Protein AF-A0A2S4PSV8-F1 (afdb_monomer)

Organism: NCBI:txid225359

Foldseek 3Di:
DDPQDFLDDDPCVVVPDDDDDDDDDDDDDDDDDDDDDDDDDDDQDDDPPDAPVLLLQQVLVLVVLVVQLVVQLVVLVVVLDDPDDPPDPDDDVPVSRQVSLVSNLVSVCCSQVPPDCSHPCVRQPCLNVVLVVLSVPCPGDGNVSVVVSVVSVVVSVLVVVLVVLVVVVLCVPPVLVCCNVVPVSPPDPPVVNVVVSVVSVLVPDPDPLVSVLVVLSSVDNDLQSNLVSCLVRPQDDDPPDDPVSNVLSVVLSVCSNVSHGPVVSVVVSVVVVVVVVVVVVVVVVVVVVVVVVVVVVVVVVVVVVVVVVVVVVVVVVVVQWDAAQQPPRRDIDGNVDDWDWDPVQVVCVVVVPPRHTHTHPDPVSVVVVVVD

Secondary structure (DSSP, 8-state):
------S---GGGS------------------------------S------HHHHHHHHHHHHHHHHHHHHHHHHHHHHTS-TT----S----HHHHHHHHHHHHHHHHHHHT---TT-GGGGSTTHHHHHHHHHHH-SS--HHHHHHHHHHHHHHHHHHHHHHHHHTTGGG-HHHHHHHHTS-TTTS-HHHHHHHHHHHHHHT---HHHHHHHHHHHT--SHHHHHHHHHHHH-PPPTT--HHHHHHHHHHHHHHHTT--HHHHHHHHHHHHHHHHHHHHHHHHHHHHHHHHHHHHHHHHHHHHHHHHHHHHHHHHTTSEEE-SSTTT--EEETTS--EE-HHHHHHHHTT-SS---EESSHHHHHHHHH-

Radius of gyration: 49.02 Å; Cα contacts (8 Å, |Δi|>4): 222; chains: 1; bounding box: 108×42×146 Å

Mean predicted aligned error: 16.59 Å

Sequence (372 aa):
MPMNECLMQDISHDGSSITETHNQPGNHEQKGSWTPERSAFNSFSPKKVQTLDLRLAQVDAFRNAKQKLQDTLHLIQEKFTPPNSECNSGHPDYRNCDAKNRKIIDAYKDYFLSSDPNSWYTNILGYETEMQARFRDIKTPTKQDLKDLYFIFHTKLREYIFTVINDLKLDGDIELSNIISNNIPKDIPLEILVQKAYDTLLSLLPNSNAKQLILSLQNTKTAGERAPLYIQYYCPIAEDDTPQQRNFKTKYARMFENRLNHDEVLTAMQKEAQDLYSQRVSALHTELGELQLAQSAHLKKKVRKAENFQQVRDRKSNQMSICCSLVHCRAEIDLTKENIECALCEWLERKGSGKGRFFYCSSEHAEEDFVR

Solvent-accessible surface area (backbone atoms only — not comparable to full-atom values): 22584 Å² total; per-residue (Å²): 130,85,78,87,68,75,74,81,70,76,76,71,79,62,78,83,69,94,72,91,77,85,88,84,88,81,89,76,90,79,90,78,93,77,88,77,82,90,74,90,78,79,89,71,74,86,78,73,81,74,49,67,60,56,56,51,45,18,52,35,46,50,53,49,35,52,49,52,35,53,54,49,51,49,54,51,47,60,75,72,52,73,99,81,67,88,80,72,92,80,78,89,60,60,70,60,53,54,55,51,37,48,54,52,50,51,42,50,45,50,45,80,60,49,88,53,85,45,39,81,58,75,83,44,86,61,52,64,62,53,54,54,51,57,58,70,70,57,82,72,78,46,61,63,56,53,52,52,53,50,49,54,50,52,54,54,52,48,56,51,50,53,51,52,47,61,73,66,61,53,65,83,38,67,68,60,33,49,56,67,68,63,79,52,76,82,77,56,58,67,66,58,55,51,51,51,54,50,52,55,55,58,68,71,51,91,44,69,68,60,51,52,49,54,61,53,54,70,76,47,77,47,64,76,65,42,20,61,56,51,29,59,70,77,32,62,82,56,92,87,51,48,75,67,53,46,51,53,29,52,55,54,33,52,42,30,72,72,57,52,56,60,62,61,52,51,52,50,52,53,51,52,54,48,54,53,48,53,51,51,52,52,50,51,54,50,52,52,52,52,50,51,50,51,51,50,52,52,52,52,51,51,51,54,52,52,53,52,52,48,54,53,50,54,55,54,62,71,65,38,60,46,56,24,58,45,93,85,66,67,47,77,36,58,68,87,52,96,71,52,61,46,68,66,36,46,52,41,34,77,70,67,43,93,57,71,69,44,39,29,88,45,71,68,52,47,52,58,64,72,73,110

Structure (mmCIF, N/CA/C/O backbone):
data_AF-A0A2S4PSV8-F1
#
_entry.id   AF-A0A2S4PSV8-F1
#
loop_
_atom_site.group_PDB
_atom_site.id
_atom_site.type_symbol
_atom_site.label_atom_id
_atom_site.label_alt_id
_atom_site.label_comp_id
_atom_site.label_asym_id
_atom_site.label_entity_id
_atom_site.label_seq_id
_atom_site.pdbx_PDB_ins_code
_atom_site.Cartn_x
_atom_site.Cartn_y
_atom_site.Cartn_z
_atom_site.occupancy
_atom_site.B_iso_or_equiv
_atom_site.auth_seq_id
_atom_site.auth_comp_id
_atom_site.auth_asym_id
_atom_site.auth_atom_id
_atom_site.pdbx_PDB_model_num
ATOM 1 N N . MET A 1 1 ? -21.137 -3.893 51.852 1.00 25.66 1 MET A N 1
ATOM 2 C CA . MET A 1 1 ? -21.764 -4.184 50.544 1.00 25.66 1 MET A CA 1
ATOM 3 C C . MET A 1 1 ? -21.164 -3.229 49.534 1.00 25.66 1 MET A C 1
ATOM 5 O O . MET A 1 1 ? -21.114 -2.047 49.859 1.00 25.66 1 MET A O 1
ATOM 9 N N . PRO A 1 2 ? -20.628 -3.698 48.398 1.00 30.39 2 PRO A N 1
ATOM 10 C CA . PRO A 1 2 ? -20.073 -2.787 47.413 1.00 30.39 2 PRO A CA 1
ATOM 11 C C . PRO A 1 2 ? -21.234 -2.011 46.780 1.00 30.39 2 PRO A C 1
ATOM 13 O O . PRO A 1 2 ? -22.234 -2.600 46.373 1.00 30.39 2 PRO A O 1
ATOM 16 N N . MET A 1 3 ? -21.131 -0.685 46.780 1.00 28.91 3 MET A N 1
ATOM 17 C CA . MET A 1 3 ? -22.060 0.200 46.082 1.00 28.91 3 MET A CA 1
ATOM 18 C C . MET A 1 3 ? -21.956 -0.099 44.580 1.00 28.91 3 MET A C 1
ATOM 20 O O . MET A 1 3 ? -20.883 0.049 43.995 1.00 28.91 3 MET A O 1
ATOM 24 N N . ASN A 1 4 ? -23.052 -0.550 43.965 1.00 38.69 4 ASN A N 1
ATOM 25 C CA . ASN A 1 4 ? -23.159 -0.724 42.516 1.00 38.69 4 ASN A CA 1
ATOM 26 C C . ASN A 1 4 ? -23.223 0.657 41.852 1.00 38.69 4 ASN A C 1
ATOM 28 O O . ASN A 1 4 ? -24.294 1.172 41.536 1.00 38.69 4 ASN A O 1
ATOM 32 N N . GLU A 1 5 ? -22.064 1.280 41.667 1.00 44.22 5 GLU A N 1
ATOM 33 C CA . GLU A 1 5 ? -21.944 2.481 40.854 1.00 44.22 5 GLU A CA 1
ATOM 34 C C . GLU A 1 5 ? -22.085 2.125 39.368 1.00 44.22 5 GLU A C 1
ATOM 36 O O . GLU A 1 5 ? -21.463 1.183 38.874 1.00 44.22 5 GLU A O 1
ATOM 41 N N . CYS A 1 6 ? -22.897 2.900 38.648 1.00 47.50 6 CYS A N 1
ATOM 42 C CA . CYS A 1 6 ? -23.109 2.758 37.209 1.00 47.50 6 CYS A CA 1
ATOM 43 C C . CYS A 1 6 ? -21.767 2.760 36.454 1.00 47.50 6 CYS A C 1
ATOM 45 O O . CYS A 1 6 ? -20.910 3.608 36.708 1.00 47.50 6 CYS A O 1
ATOM 47 N N . LEU A 1 7 ? -21.607 1.846 35.490 1.00 59.12 7 LEU A N 1
ATOM 48 C CA . LEU A 1 7 ? -20.399 1.684 34.662 1.00 59.12 7 LEU A CA 1
ATOM 49 C C . LEU A 1 7 ? -20.130 2.836 33.677 1.00 59.12 7 LEU A C 1
ATOM 51 O O . LEU A 1 7 ? -19.218 2.743 32.863 1.00 59.12 7 LEU A O 1
ATOM 55 N N . MET A 1 8 ? -20.917 3.910 33.729 1.00 50.03 8 MET A N 1
ATOM 56 C CA . MET A 1 8 ? -20.725 5.064 32.857 1.00 50.03 8 MET A CA 1
ATOM 57 C C . MET A 1 8 ? -19.474 5.807 33.324 1.00 50.03 8 MET A C 1
ATOM 59 O O . MET A 1 8 ? -19.486 6.444 34.377 1.00 50.03 8 MET A O 1
ATOM 63 N N . GLN A 1 9 ? -18.395 5.700 32.559 1.00 47.84 9 GLN A N 1
ATOM 64 C CA . GLN A 1 9 ? -17.309 6.666 32.597 1.00 47.84 9 GLN A CA 1
ATOM 65 C C . GLN A 1 9 ? -17.305 7.427 31.278 1.00 47.84 9 GLN A C 1
ATOM 67 O O . GLN A 1 9 ? -17.464 6.834 30.209 1.00 47.84 9 GLN A O 1
ATOM 72 N N . ASP A 1 10 ? -17.146 8.743 31.391 1.00 37.31 10 ASP A N 1
ATOM 73 C CA . ASP A 1 10 ? -16.887 9.619 30.266 1.00 37.31 10 ASP A CA 1
ATOM 74 C C . ASP A 1 10 ? -15.671 9.120 29.487 1.00 37.31 10 ASP A C 1
ATOM 76 O O . ASP A 1 10 ? -14.629 8.772 30.041 1.00 37.31 10 ASP A O 1
ATOM 80 N N . ILE A 1 11 ? -15.798 9.174 28.167 1.00 42.31 11 ILE A N 1
ATOM 81 C CA . ILE A 1 11 ? -14.742 8.926 27.179 1.00 42.31 11 ILE A CA 1
ATOM 82 C C . ILE A 1 11 ? -13.572 9.939 27.327 1.00 42.31 11 ILE A C 1
ATOM 84 O O . ILE A 1 11 ? -12.567 9.849 26.630 1.00 42.31 11 ILE A O 1
ATOM 88 N N . SER A 1 12 ? -13.656 10.887 28.269 1.00 33.34 12 SER A N 1
ATOM 89 C CA . SER A 1 12 ? -12.720 11.998 28.482 1.00 33.34 12 SER A CA 1
ATOM 90 C C . SER A 1 12 ? -11.374 11.629 29.123 1.00 33.34 12 SER A C 1
ATOM 92 O O . SER A 1 12 ? -10.544 12.515 29.318 1.00 33.34 12 SER A O 1
ATOM 94 N N . HIS A 1 13 ? -11.107 10.351 29.415 1.00 35.47 13 HIS A N 1
ATOM 95 C CA . HIS A 1 13 ? -9.750 9.903 29.763 1.00 35.47 13 HIS A CA 1
ATOM 96 C C . HIS A 1 13 ? -8.878 9.499 28.566 1.00 35.47 13 HIS A C 1
ATOM 98 O O . HIS A 1 13 ? -7.689 9.265 28.759 1.00 35.47 13 HIS A O 1
ATOM 104 N N . ASP A 1 14 ? -9.398 9.572 27.337 1.00 37.34 14 ASP A N 1
ATOM 105 C CA . ASP A 1 14 ? -8.552 9.848 26.174 1.00 37.34 14 ASP A CA 1
ATOM 106 C C . ASP A 1 14 ? -8.338 11.367 26.115 1.00 37.34 14 ASP A C 1
ATOM 108 O O . ASP A 1 14 ? -9.142 12.100 25.536 1.00 37.34 14 ASP A O 1
ATOM 112 N N . GLY A 1 15 ? -7.273 11.850 26.761 1.00 33.03 15 GLY A N 1
ATOM 113 C CA . GLY A 1 15 ? -6.827 13.246 26.729 1.00 33.03 15 GLY A CA 1
ATOM 114 C C . GLY A 1 15 ? -6.384 13.678 25.329 1.00 33.03 15 GLY A C 1
ATOM 115 O O . GLY A 1 15 ? -5.209 13.919 25.082 1.00 33.03 15 GLY A O 1
ATOM 116 N N . SER A 1 16 ? -7.330 13.769 24.398 1.00 34.59 16 SER A N 1
ATOM 117 C CA . SER A 1 16 ? -7.159 14.341 23.070 1.00 34.59 16 SER A CA 1
ATOM 118 C C . SER A 1 16 ? -7.432 15.841 23.138 1.00 34.59 16 SER A C 1
ATOM 120 O O . SER A 1 16 ? -8.473 16.327 22.700 1.00 34.59 16 SER A O 1
ATOM 122 N N . SER A 1 17 ? -6.475 16.589 23.674 1.00 26.30 17 SER A N 1
ATOM 123 C CA . SER A 1 17 ? -6.352 18.022 23.417 1.00 26.30 17 SER A CA 1
ATOM 124 C C . SER A 1 17 ? -4.896 18.309 23.084 1.00 26.30 17 SER A C 1
ATOM 126 O O . SER A 1 17 ? -4.041 18.379 23.964 1.00 26.30 17 SER A O 1
ATOM 128 N N . ILE A 1 18 ? -4.620 18.422 21.786 1.00 29.95 18 ILE A N 1
ATOM 129 C CA . ILE A 1 18 ? -3.347 18.902 21.259 1.00 29.95 18 ILE A CA 1
ATOM 130 C C . ILE A 1 18 ? -3.254 20.379 21.640 1.00 29.95 18 ILE A C 1
ATOM 132 O O . ILE A 1 18 ? -3.955 21.214 21.074 1.00 29.95 18 ILE A O 1
ATOM 136 N N . THR A 1 19 ? -2.405 20.698 22.610 1.00 27.16 19 THR A N 1
ATOM 137 C CA . THR A 1 19 ? -1.920 22.062 22.823 1.00 27.16 19 THR A CA 1
ATOM 138 C C . THR A 1 19 ? -0.419 22.083 22.609 1.00 27.16 19 THR A C 1
ATOM 140 O O . THR A 1 19 ? 0.338 21.404 23.300 1.00 27.16 19 THR A O 1
ATOM 143 N N . GLU A 1 20 ? -0.023 22.862 21.608 1.00 31.14 20 GLU A N 1
ATOM 144 C CA . GLU A 1 20 ? 1.344 23.253 21.303 1.00 31.14 20 GLU A CA 1
ATOM 145 C C . GLU A 1 20 ? 1.978 23.956 22.506 1.00 31.14 20 GLU A C 1
ATOM 147 O O . GLU A 1 20 ? 1.445 24.957 22.974 1.00 31.14 20 GLU A O 1
ATOM 152 N N . THR A 1 21 ? 3.157 23.508 22.942 1.00 27.45 21 THR A N 1
ATOM 153 C CA . THR A 1 21 ? 4.130 24.409 23.579 1.00 27.45 21 THR A CA 1
ATOM 154 C C . THR A 1 21 ? 5.562 23.903 23.413 1.00 27.45 21 THR A C 1
ATOM 156 O O . THR A 1 21 ? 5.937 22.841 23.895 1.00 27.45 21 THR A O 1
ATOM 159 N N . HIS A 1 22 ? 6.320 24.723 22.690 1.00 27.34 22 HIS A N 1
ATOM 160 C CA . HIS A 1 22 ? 7.753 25.018 22.726 1.00 27.34 22 HIS A CA 1
ATOM 161 C C . HIS A 1 22 ? 8.704 24.224 23.650 1.00 27.34 22 HIS A C 1
ATOM 163 O O . HIS A 1 22 ? 8.610 24.263 24.873 1.00 27.34 22 HIS A O 1
ATOM 169 N N . ASN A 1 23 ? 9.750 23.678 23.018 1.00 28.20 23 ASN A N 1
ATOM 170 C CA . ASN A 1 23 ? 11.006 23.225 23.623 1.00 28.20 23 ASN A CA 1
ATOM 171 C C . ASN A 1 23 ? 11.949 24.389 23.993 1.00 28.20 23 ASN A C 1
ATOM 173 O O . ASN A 1 23 ? 12.057 25.360 23.237 1.00 28.20 23 ASN A O 1
ATOM 177 N N . GLN A 1 24 ? 12.753 24.181 25.045 1.00 28.39 24 GLN A N 1
ATOM 178 C CA . GLN A 1 24 ? 14.177 24.556 25.104 1.00 28.39 24 GLN A CA 1
ATOM 179 C C . GLN A 1 24 ? 14.996 23.476 25.855 1.00 28.39 24 GLN A C 1
ATOM 181 O O . GLN A 1 24 ? 14.443 22.823 26.740 1.00 28.39 24 GLN A O 1
ATOM 186 N N . PRO A 1 25 ? 16.286 23.256 25.509 1.00 30.12 25 PRO A N 1
ATOM 187 C CA . PRO A 1 25 ? 17.039 22.066 25.908 1.00 30.12 25 PRO A CA 1
ATOM 188 C C . PRO A 1 25 ? 17.947 22.296 27.127 1.00 30.12 25 PRO A C 1
ATOM 190 O O . PRO A 1 25 ? 18.582 23.342 27.263 1.00 30.12 25 PRO A O 1
ATOM 193 N N . GLY A 1 26 ? 18.071 21.272 27.972 1.00 24.58 26 GLY A N 1
ATOM 194 C CA . GLY A 1 26 ? 19.093 21.174 29.014 1.00 24.58 26 GLY A CA 1
ATOM 195 C C . GLY A 1 26 ? 20.104 20.083 28.668 1.00 24.58 26 GLY A C 1
ATOM 196 O O . GLY A 1 26 ? 19.761 18.906 28.649 1.00 24.58 26 GLY A O 1
ATOM 197 N N . ASN A 1 27 ? 21.341 20.492 28.386 1.00 25.47 27 ASN A N 1
ATOM 198 C CA . ASN A 1 27 ? 22.503 19.623 28.218 1.00 25.47 27 ASN A CA 1
ATOM 199 C C . ASN A 1 27 ? 22.754 18.784 29.476 1.00 25.47 27 ASN A C 1
ATOM 201 O O . ASN A 1 27 ? 22.837 19.346 30.565 1.00 25.47 27 ASN A O 1
ATOM 205 N N . HIS A 1 28 ? 23.025 17.489 29.311 1.00 29.56 28 HIS A N 1
ATOM 206 C CA . HIS A 1 28 ? 24.020 16.816 30.141 1.00 29.56 28 HIS A CA 1
ATOM 207 C C . HIS A 1 28 ? 24.585 15.578 29.439 1.00 29.56 28 HIS A C 1
ATOM 209 O O . HIS A 1 28 ? 23.894 14.595 29.188 1.00 29.56 28 HIS A O 1
ATOM 215 N N . GLU A 1 29 ? 25.877 15.656 29.124 1.00 26.00 29 GLU A N 1
ATOM 216 C CA . GLU A 1 29 ? 26.723 14.521 28.781 1.00 26.00 29 GLU A CA 1
ATOM 217 C C . GLU A 1 29 ? 26.815 13.566 29.976 1.00 26.00 29 GLU A C 1
ATOM 219 O O . GLU A 1 29 ? 27.094 14.018 31.088 1.00 26.00 29 GLU A O 1
ATOM 224 N N . GLN A 1 30 ? 26.707 12.255 29.742 1.00 30.70 30 GLN A N 1
ATOM 225 C CA . GLN A 1 30 ? 27.556 11.289 30.441 1.00 30.70 30 GLN A CA 1
ATOM 226 C C . GLN A 1 30 ? 27.636 9.939 29.717 1.00 30.70 30 GLN A C 1
ATOM 228 O O . GLN A 1 30 ? 26.646 9.295 29.386 1.00 30.70 30 GLN A O 1
ATOM 233 N N . LYS A 1 31 ? 28.890 9.547 29.477 1.00 27.00 31 LYS A N 1
ATOM 234 C CA . LYS A 1 31 ? 29.362 8.266 28.951 1.00 27.00 31 LYS A CA 1
ATOM 235 C C . LYS A 1 31 ? 29.058 7.131 29.931 1.00 27.00 31 LYS A C 1
ATOM 237 O O . LYS A 1 31 ? 29.349 7.257 31.115 1.00 27.00 31 LYS A O 1
ATOM 242 N N . GLY A 1 32 ? 28.632 5.984 29.409 1.00 25.95 32 GLY A N 1
ATOM 243 C CA . GLY A 1 32 ? 28.531 4.743 30.176 1.00 25.95 32 GLY A CA 1
ATOM 244 C C . GLY A 1 32 ? 28.319 3.534 29.273 1.00 25.95 32 GLY A C 1
ATOM 245 O O . GLY A 1 32 ? 27.195 3.180 28.955 1.00 25.95 32 GLY A O 1
ATOM 246 N N . SER A 1 33 ? 29.420 2.917 28.848 1.00 29.42 33 SER A N 1
ATOM 247 C CA . SER A 1 33 ? 29.462 1.653 28.107 1.00 29.42 33 SER A CA 1
ATOM 248 C C . SER A 1 33 ? 29.075 0.488 29.014 1.00 29.42 33 SER A C 1
ATOM 250 O O . SER A 1 33 ? 29.898 0.116 29.845 1.00 29.42 33 SER A O 1
ATOM 252 N N . TRP A 1 34 ? 27.910 -0.131 28.810 1.00 25.83 34 TRP A N 1
ATOM 253 C CA . TRP A 1 34 ? 27.598 -1.462 29.344 1.00 25.83 34 TRP A CA 1
ATOM 254 C C . TRP A 1 34 ? 26.705 -2.232 28.365 1.00 25.83 34 TRP A C 1
ATOM 256 O O . TRP A 1 34 ? 25.549 -1.887 28.144 1.00 25.83 34 TRP A O 1
ATOM 266 N N . THR A 1 35 ? 27.254 -3.289 27.771 1.00 36.03 35 THR A N 1
ATOM 267 C CA . THR A 1 35 ? 26.494 -4.372 27.132 1.00 36.03 35 THR A CA 1
ATOM 268 C C . THR A 1 35 ? 25.849 -5.258 28.195 1.00 36.03 35 THR A C 1
ATOM 270 O O . THR A 1 35 ? 26.548 -5.652 29.132 1.00 36.03 35 THR A O 1
ATOM 273 N N . PRO A 1 36 ? 24.589 -5.680 27.996 1.00 32.62 36 PRO A N 1
ATOM 274 C CA . PRO A 1 36 ? 24.242 -7.052 28.348 1.00 32.62 36 PRO A CA 1
ATOM 275 C C . PRO A 1 36 ? 23.395 -7.764 27.279 1.00 32.62 36 PRO A C 1
ATOM 277 O O . PRO A 1 36 ? 22.393 -7.263 26.778 1.00 32.62 36 PRO A O 1
ATOM 280 N N . GLU A 1 37 ? 23.879 -8.957 26.937 1.00 25.50 37 GLU A N 1
ATOM 281 C CA . GLU A 1 37 ? 23.146 -10.200 26.675 1.00 25.50 37 GLU A CA 1
ATOM 282 C C . GLU A 1 37 ? 21.705 -10.103 26.142 1.00 25.50 37 GLU A C 1
ATOM 284 O O . GLU A 1 37 ? 20.732 -9.913 26.869 1.00 25.50 37 GLU A O 1
ATOM 289 N N . ARG A 1 38 ? 21.585 -10.389 24.838 1.00 27.09 38 ARG A N 1
ATOM 290 C CA . ARG A 1 38 ? 20.350 -10.797 24.157 1.00 27.09 38 ARG A CA 1
ATOM 291 C C . ARG A 1 38 ? 19.696 -11.972 24.892 1.00 27.09 38 ARG A C 1
ATOM 293 O O . ARG A 1 38 ? 20.095 -13.120 24.703 1.00 27.09 38 ARG A O 1
ATOM 300 N N . SER A 1 39 ? 18.650 -11.692 25.662 1.00 29.39 39 SER A N 1
ATOM 301 C CA . SER A 1 39 ? 17.672 -12.692 26.074 1.00 29.39 39 SER A CA 1
ATOM 302 C C . SER A 1 39 ? 16.676 -12.938 24.936 1.00 29.39 39 SER A C 1
ATOM 304 O O . SER A 1 39 ? 16.248 -12.033 24.219 1.00 29.39 39 SER A O 1
ATOM 306 N N . ALA A 1 40 ? 16.384 -14.216 24.721 1.00 35.56 40 ALA A N 1
ATOM 307 C CA . ALA A 1 40 ? 15.535 -14.725 23.662 1.00 35.56 40 ALA A CA 1
ATOM 308 C C . ALA A 1 40 ? 14.103 -14.173 23.763 1.00 35.56 40 ALA A C 1
ATOM 310 O O . ALA A 1 40 ? 13.403 -14.454 24.732 1.00 35.56 40 ALA A O 1
ATOM 311 N N . PHE A 1 41 ? 13.643 -13.461 22.732 1.00 30.73 41 PHE A N 1
ATOM 312 C CA . PHE A 1 41 ? 12.226 -13.151 22.555 1.00 30.73 41 PHE A CA 1
ATOM 313 C C . PHE A 1 41 ? 11.669 -13.847 21.313 1.00 30.73 41 PHE A C 1
ATOM 315 O O . PHE A 1 41 ? 11.985 -13.505 20.177 1.00 30.73 41 PHE A O 1
ATOM 322 N N . ASN A 1 42 ? 10.856 -14.861 21.610 1.00 33.41 42 ASN A N 1
ATOM 323 C CA . ASN A 1 42 ? 9.649 -15.316 20.925 1.00 33.41 42 ASN A CA 1
ATOM 324 C C . ASN A 1 42 ? 9.606 -15.217 19.395 1.00 33.41 42 ASN A C 1
ATOM 326 O O . ASN A 1 42 ? 9.324 -14.186 18.788 1.00 33.41 42 ASN A O 1
ATOM 330 N N . SER A 1 43 ? 9.750 -16.393 18.791 1.00 31.08 43 SER A N 1
ATOM 331 C CA . SER A 1 43 ? 9.355 -16.720 17.430 1.00 31.08 43 SER A CA 1
ATOM 332 C C . SER A 1 43 ? 7.850 -16.509 17.220 1.00 31.08 43 SER A C 1
ATOM 334 O O . SER A 1 43 ? 7.039 -17.364 17.578 1.00 31.08 43 SER A O 1
ATOM 336 N N . PHE A 1 44 ? 7.474 -15.392 16.603 1.00 46.56 44 PHE A N 1
ATOM 337 C CA . PHE A 1 44 ? 6.196 -15.286 15.903 1.00 46.56 44 PHE A CA 1
ATOM 338 C C . PHE A 1 44 ? 6.272 -16.086 14.592 1.00 46.56 44 PHE A C 1
ATOM 340 O O . PHE A 1 44 ? 7.299 -16.079 13.911 1.00 46.56 44 PHE A O 1
ATOM 347 N N . SER A 1 45 ? 5.185 -16.784 14.252 1.00 38.47 45 SER A N 1
ATOM 348 C CA . SER A 1 45 ? 4.962 -17.486 12.978 1.00 38.47 45 SER A CA 1
ATOM 349 C C . SER A 1 45 ? 5.386 -16.637 11.766 1.00 38.47 45 SER A C 1
ATOM 351 O O . SER A 1 45 ? 5.344 -15.407 11.856 1.00 38.47 45 SER A O 1
ATOM 353 N N . PRO A 1 46 ? 5.785 -17.246 10.627 1.00 37.62 46 PRO A N 1
ATOM 354 C CA . PRO A 1 46 ? 6.377 -16.520 9.504 1.00 37.62 46 PRO A CA 1
ATOM 355 C C . PRO A 1 46 ? 5.470 -15.361 9.087 1.00 37.62 46 PRO A C 1
ATOM 357 O O . PRO A 1 46 ? 4.340 -15.574 8.648 1.00 37.62 46 PRO A O 1
ATOM 360 N N . LYS A 1 47 ? 5.965 -14.131 9.284 1.00 48.12 47 LYS A N 1
ATOM 361 C CA . LYS A 1 47 ? 5.257 -12.883 8.993 1.00 48.12 47 LYS A CA 1
ATOM 362 C C . LYS A 1 47 ? 4.821 -12.894 7.536 1.00 48.12 47 LYS A C 1
ATOM 364 O O . LYS A 1 47 ? 5.616 -12.622 6.639 1.00 48.12 47 LYS A O 1
ATOM 369 N N . LYS A 1 48 ? 3.547 -13.192 7.290 1.00 51.41 48 LYS A N 1
ATOM 370 C CA . LYS A 1 48 ? 2.912 -12.881 6.014 1.00 51.41 48 LYS A CA 1
ATOM 371 C C . LYS A 1 48 ? 3.018 -11.363 5.878 1.00 51.41 48 LYS A C 1
ATOM 373 O O . LYS A 1 48 ? 2.463 -10.645 6.709 1.00 51.41 48 LYS A O 1
ATOM 378 N N . VAL A 1 49 ? 3.816 -10.883 4.923 1.00 59.91 49 VAL A N 1
ATOM 379 C CA . VAL A 1 49 ? 4.016 -9.445 4.699 1.00 59.91 49 VAL A CA 1
ATOM 380 C C . VAL A 1 49 ? 2.638 -8.826 4.481 1.00 59.91 49 VAL A C 1
ATOM 382 O O . VAL A 1 49 ? 1.972 -9.123 3.493 1.00 59.91 49 VAL A O 1
ATOM 385 N N . GLN A 1 50 ? 2.167 -8.041 5.449 1.00 71.44 50 GLN A N 1
ATOM 386 C CA . GLN A 1 50 ? 0.867 -7.389 5.348 1.00 71.44 50 GLN A CA 1
ATOM 387 C C . GLN A 1 50 ? 0.975 -6.233 4.358 1.00 71.44 50 GLN A C 1
ATOM 389 O O . GLN A 1 50 ? 1.815 -5.343 4.553 1.00 71.44 50 GLN A O 1
ATOM 394 N N . THR A 1 51 ? 0.109 -6.256 3.344 1.00 85.19 51 THR A N 1
ATOM 395 C CA . THR A 1 51 ? -0.051 -5.186 2.352 1.00 85.19 51 THR A CA 1
ATOM 396 C C . THR A 1 51 ? -0.449 -3.869 3.016 1.00 85.19 51 THR A C 1
ATOM 398 O O . THR A 1 51 ? -1.104 -3.897 4.064 1.00 85.19 51 THR A O 1
ATOM 401 N N . LEU A 1 52 ? -0.123 -2.727 2.408 1.00 87.56 52 LEU A N 1
ATOM 402 C CA . LEU A 1 52 ? -0.477 -1.402 2.940 1.00 87.56 52 LEU A CA 1
ATOM 403 C C . LEU A 1 52 ? -1.985 -1.282 3.203 1.00 87.56 52 LEU A C 1
ATOM 405 O O . LEU A 1 52 ? -2.390 -0.925 4.309 1.00 87.56 52 LEU A O 1
ATOM 409 N N . ASP A 1 53 ? -2.809 -1.657 2.226 1.00 86.50 53 ASP A N 1
ATOM 410 C CA . ASP A 1 53 ? -4.270 -1.555 2.329 1.00 86.50 53 ASP A CA 1
ATOM 411 C C . ASP A 1 53 ? -4.857 -2.439 3.425 1.00 86.50 53 ASP A C 1
ATOM 413 O O . ASP A 1 53 ? -5.840 -2.060 4.053 1.00 86.50 53 ASP A O 1
ATOM 417 N N . LEU A 1 54 ? -4.235 -3.588 3.704 1.00 86.50 54 LEU A N 1
ATOM 418 C CA . LEU A 1 54 ? -4.652 -4.452 4.809 1.00 86.50 54 LEU A CA 1
ATOM 419 C C . LEU A 1 54 ? -4.392 -3.771 6.156 1.00 86.50 54 LEU A C 1
ATOM 421 O O . LEU A 1 54 ? -5.249 -3.808 7.033 1.00 86.50 54 LEU A O 1
ATOM 425 N N . ARG A 1 55 ? -3.241 -3.107 6.319 1.00 86.62 55 ARG A N 1
ATOM 426 C CA . ARG A 1 55 ? -2.942 -2.347 7.545 1.00 86.62 55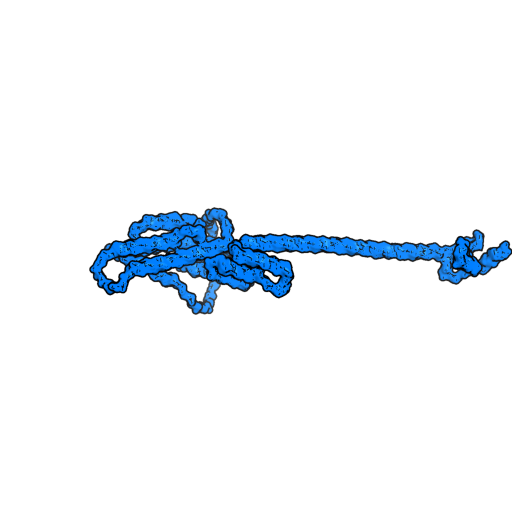 ARG A CA 1
ATOM 427 C C . ARG A 1 55 ? -3.893 -1.168 7.706 1.00 86.62 55 ARG A C 1
ATOM 429 O O . ARG A 1 55 ? -4.380 -0.916 8.802 1.00 86.62 55 ARG A O 1
ATOM 436 N N . LEU A 1 56 ? -4.190 -0.465 6.614 1.00 90.25 56 LEU A N 1
ATOM 437 C CA . LEU A 1 56 ? -5.158 0.630 6.630 1.00 90.25 56 LEU A CA 1
ATOM 438 C C . LEU A 1 56 ? -6.575 0.126 6.947 1.00 90.25 56 LEU A C 1
ATOM 440 O O . LEU A 1 56 ? -7.262 0.741 7.756 1.00 90.25 56 LEU A O 1
ATOM 444 N N . ALA A 1 57 ? -6.980 -1.031 6.414 1.00 88.75 57 ALA A N 1
ATOM 445 C CA . ALA A 1 57 ? -8.250 -1.670 6.754 1.00 88.75 57 ALA A CA 1
ATOM 446 C C . ALA A 1 57 ? -8.331 -2.069 8.237 1.00 88.75 57 ALA A C 1
ATOM 448 O O . ALA A 1 57 ? -9.393 -1.939 8.840 1.00 88.75 57 ALA A O 1
ATOM 449 N N . GLN A 1 58 ? -7.223 -2.497 8.854 1.00 88.31 58 GLN A N 1
ATOM 450 C CA . GLN A 1 58 ? -7.184 -2.759 10.299 1.00 88.31 58 GLN A CA 1
ATOM 451 C C . GLN A 1 58 ? -7.401 -1.488 11.125 1.00 88.31 58 GLN A C 1
ATOM 453 O O . GLN A 1 58 ? -8.120 -1.502 12.126 1.00 88.31 58 GLN A O 1
ATOM 458 N N . VAL A 1 59 ? -6.806 -0.374 10.695 1.00 89.00 59 VAL A N 1
ATOM 459 C CA . VAL A 1 59 ? -7.014 0.935 11.324 1.00 89.00 59 VAL A CA 1
ATOM 460 C C . VAL A 1 59 ? -8.473 1.381 11.176 1.00 89.00 59 VAL A C 1
ATOM 462 O O . VAL A 1 59 ? -9.067 1.853 12.146 1.00 89.00 59 VAL A O 1
ATOM 465 N N . ASP A 1 60 ? -9.075 1.191 10.000 1.00 91.50 60 ASP A N 1
ATOM 466 C CA . ASP A 1 60 ? -10.492 1.493 9.768 1.00 91.50 60 ASP A CA 1
ATOM 467 C C . ASP A 1 60 ? -11.399 0.644 10.658 1.00 91.50 60 ASP A C 1
ATOM 469 O O . ASP A 1 60 ? -12.293 1.179 11.312 1.00 91.50 60 ASP A O 1
ATOM 473 N N . ALA A 1 61 ? -11.144 -0.665 10.731 1.00 90.69 61 ALA A N 1
ATOM 474 C CA . ALA A 1 61 ? -11.888 -1.587 11.581 1.00 90.69 61 ALA A CA 1
ATOM 475 C C . ALA A 1 61 ? -11.811 -1.168 13.056 1.00 90.69 61 ALA A C 1
ATOM 477 O O . ALA A 1 61 ? -12.831 -1.136 13.745 1.00 90.69 61 ALA A O 1
ATOM 478 N N . PHE A 1 62 ? -10.629 -0.761 13.529 1.00 89.94 62 PHE A N 1
ATOM 479 C CA . PHE A 1 62 ? -10.447 -0.257 14.889 1.00 89.94 62 PHE A CA 1
ATOM 480 C C . PHE A 1 62 ? -11.244 1.033 15.149 1.00 89.94 62 PHE A C 1
ATOM 482 O O . PHE A 1 62 ? -11.951 1.137 16.154 1.00 89.94 62 PHE A O 1
ATOM 489 N N . ARG A 1 63 ? -11.191 2.006 14.228 1.00 90.38 63 ARG A N 1
ATOM 490 C CA . ARG A 1 63 ? -11.966 3.259 14.323 1.00 90.38 63 ARG A CA 1
ATOM 491 C C . ARG A 1 63 ? -13.470 2.995 14.316 1.00 90.38 63 ARG A C 1
ATOM 493 O O . ARG A 1 63 ? -14.189 3.560 15.135 1.00 90.38 63 ARG A O 1
ATOM 500 N N . ASN A 1 64 ? -13.931 2.114 13.431 1.00 91.75 64 ASN A N 1
ATOM 501 C CA . ASN A 1 64 ? -15.335 1.731 13.323 1.00 91.75 64 ASN A CA 1
ATOM 502 C C . ASN A 1 64 ? -15.817 1.009 14.586 1.00 91.75 64 ASN A C 1
ATOM 504 O O . ASN A 1 64 ? -16.907 1.301 15.070 1.00 91.75 64 ASN A O 1
ATOM 508 N N . ALA A 1 65 ? -15.002 0.121 15.163 1.00 92.25 65 ALA A N 1
ATOM 509 C CA . ALA A 1 65 ? -15.313 -0.534 16.430 1.00 92.25 65 ALA A CA 1
ATOM 510 C C . ALA A 1 65 ? -15.427 0.481 17.578 1.00 92.25 65 ALA A C 1
ATOM 512 O O . ALA A 1 65 ? -16.377 0.412 18.359 1.00 92.25 65 ALA A O 1
ATOM 513 N N . LYS A 1 66 ? -14.508 1.457 17.655 1.00 92.75 66 LYS A N 1
ATOM 514 C CA . LYS A 1 66 ? -14.563 2.538 18.654 1.00 92.75 66 LYS A CA 1
ATOM 515 C C . LYS A 1 66 ? -15.825 3.387 18.494 1.00 92.75 66 LYS A C 1
ATOM 517 O O . LYS A 1 66 ? -16.522 3.609 19.479 1.00 92.75 66 LYS A O 1
ATOM 522 N N . GLN A 1 67 ? -16.154 3.806 17.271 1.00 94.25 67 GLN A N 1
ATOM 523 C CA . GLN A 1 67 ? -17.374 4.574 17.002 1.00 94.25 67 GLN A CA 1
ATOM 524 C C . GLN A 1 67 ? -18.631 3.769 17.359 1.00 94.25 67 GLN A C 1
ATOM 526 O O . GLN A 1 67 ? -19.486 4.259 18.088 1.00 94.25 67 GLN A O 1
ATOM 531 N N . LYS A 1 68 ? -18.706 2.497 16.940 1.00 94.75 68 LYS A N 1
ATOM 532 C CA . LYS A 1 68 ? -19.823 1.599 17.272 1.00 94.75 68 LYS A CA 1
ATOM 533 C C . LYS A 1 68 ? -20.004 1.466 18.784 1.00 94.75 68 LYS A C 1
ATOM 535 O O . LYS A 1 68 ? -21.139 1.480 19.258 1.00 94.75 68 LYS A O 1
ATOM 540 N N . LEU A 1 69 ? -18.913 1.341 19.544 1.00 95.38 69 LEU A N 1
ATOM 541 C CA . LEU A 1 69 ? -18.965 1.316 21.005 1.00 95.38 69 LEU A CA 1
ATOM 542 C C . LEU A 1 69 ? -19.574 2.613 21.550 1.00 95.38 69 LEU A C 1
ATOM 544 O O . LEU A 1 69 ? -20.508 2.545 22.342 1.00 95.38 69 LEU A O 1
ATOM 548 N N . GLN A 1 70 ? -19.086 3.774 21.108 1.00 95.75 70 GLN A N 1
ATOM 549 C CA . GLN A 1 70 ? -19.586 5.081 21.551 1.00 95.75 70 GLN A CA 1
ATOM 550 C C . GLN A 1 70 ? -21.081 5.250 21.257 1.00 95.75 70 GLN A C 1
ATOM 552 O O . GLN A 1 70 ? -21.847 5.580 22.164 1.00 95.75 70 GLN A O 1
ATOM 557 N N . ASP A 1 71 ? -21.509 4.937 20.034 1.00 95.75 71 ASP A N 1
ATOM 558 C CA . ASP A 1 71 ? -22.912 5.019 19.618 1.00 95.75 71 ASP A CA 1
ATOM 559 C C . ASP A 1 71 ? -23.793 4.065 20.441 1.00 95.75 71 ASP A C 1
ATOM 561 O O . ASP A 1 71 ? -24.885 4.423 20.890 1.00 95.75 71 ASP A O 1
ATOM 565 N N . THR A 1 72 ? -23.302 2.849 20.702 1.00 95.25 72 THR A N 1
ATOM 566 C CA . THR A 1 72 ? -24.020 1.846 21.501 1.00 95.25 72 THR A CA 1
ATOM 567 C C . THR A 1 72 ? -24.141 2.279 22.961 1.00 95.25 72 THR A C 1
ATOM 569 O O . THR A 1 72 ? -25.211 2.139 23.555 1.00 95.25 72 THR A O 1
ATOM 572 N N . LEU A 1 73 ? -23.077 2.831 23.550 1.00 93.75 73 LEU A N 1
ATOM 573 C CA . LEU A 1 73 ? -23.100 3.358 24.915 1.00 93.75 73 LEU A CA 1
ATOM 574 C C . LEU A 1 73 ? -24.052 4.553 25.035 1.00 93.75 73 LEU A C 1
ATOM 576 O O . LEU A 1 73 ? -24.813 4.613 26.002 1.00 93.75 73 LEU A O 1
ATOM 580 N N . HIS A 1 74 ? -24.076 5.447 24.043 1.00 92.81 74 HIS A N 1
ATOM 581 C CA . HIS A 1 74 ? -25.027 6.557 23.985 1.00 92.81 74 HIS A CA 1
ATOM 582 C C . HIS A 1 74 ? -26.477 6.054 23.948 1.00 92.81 74 HIS A C 1
ATOM 584 O O . HIS A 1 74 ? -27.291 6.451 24.779 1.00 92.81 74 HIS A O 1
ATOM 590 N N . LEU A 1 75 ? -26.782 5.095 23.069 1.00 91.94 75 LEU A N 1
ATOM 591 C CA . LEU A 1 75 ? -28.110 4.482 22.968 1.00 91.94 75 LEU A CA 1
ATOM 592 C C . LEU A 1 75 ? -28.533 3.784 24.275 1.00 91.94 75 LEU A C 1
ATOM 594 O O . LEU A 1 75 ? -29.695 3.846 24.687 1.00 91.94 75 LEU A O 1
ATOM 598 N N . ILE A 1 76 ? -27.599 3.102 24.949 1.00 89.81 76 ILE A N 1
ATOM 599 C CA . ILE A 1 76 ? -27.848 2.520 26.274 1.00 89.81 76 ILE A CA 1
ATOM 600 C C . ILE A 1 76 ? -28.134 3.636 27.281 1.00 89.81 76 ILE A C 1
ATOM 602 O O . ILE A 1 76 ? -29.057 3.510 28.080 1.00 89.81 76 ILE A O 1
ATOM 606 N N . GLN A 1 77 ? -27.387 4.733 27.261 1.00 87.19 77 GLN A N 1
ATOM 607 C CA . GLN A 1 77 ? -27.618 5.829 28.191 1.00 87.19 77 GLN A CA 1
ATOM 608 C C . GLN A 1 77 ? -29.004 6.454 27.993 1.00 87.19 77 GLN A C 1
ATOM 610 O O . GLN A 1 77 ? -29.750 6.561 28.965 1.00 87.19 77 GLN A O 1
ATOM 615 N N . GLU A 1 78 ? -29.394 6.779 26.760 1.00 86.38 78 GLU A N 1
ATOM 616 C CA . GLU A 1 78 ? -30.718 7.335 26.446 1.00 86.38 78 GLU A CA 1
ATOM 617 C C . GLU A 1 78 ? -31.850 6.409 26.898 1.00 86.38 78 GLU A C 1
ATOM 619 O O . GLU A 1 78 ? -32.796 6.839 27.553 1.00 86.38 78 GLU A O 1
ATOM 624 N N . LYS A 1 79 ? -31.730 5.105 26.622 1.00 85.31 79 LYS A N 1
ATOM 625 C CA . LYS A 1 79 ? -32.770 4.118 26.945 1.00 85.31 79 LYS A CA 1
ATOM 626 C C . LYS A 1 79 ? -32.997 3.926 28.447 1.00 85.31 79 LYS A C 1
ATOM 628 O O . LYS A 1 79 ? -34.082 3.508 28.846 1.00 85.31 79 LYS A O 1
ATOM 633 N N . PHE A 1 80 ? -31.974 4.162 29.263 1.00 77.12 80 PHE A N 1
ATOM 634 C CA . PHE A 1 80 ? -32.021 3.965 30.714 1.00 77.12 80 PHE A CA 1
ATOM 635 C C . PHE A 1 80 ? -32.045 5.289 31.499 1.00 77.12 80 PHE A C 1
ATOM 637 O O . PHE A 1 80 ? -31.953 5.258 32.725 1.00 77.12 80 PHE A O 1
ATOM 644 N N . THR A 1 81 ? -32.183 6.438 30.824 1.00 69.56 81 THR A N 1
ATOM 645 C CA . THR A 1 81 ? -32.407 7.744 31.465 1.00 69.56 81 THR A CA 1
ATOM 646 C C . THR A 1 81 ? -33.918 8.025 31.505 1.00 69.56 81 THR A C 1
ATOM 648 O O . THR A 1 81 ? -34.539 8.104 30.444 1.00 69.56 81 THR A O 1
ATOM 651 N N . PRO A 1 82 ? -34.560 8.141 32.685 1.00 59.25 82 PRO A N 1
ATOM 652 C CA . PRO A 1 82 ? -35.992 8.428 32.770 1.00 59.25 82 PRO A CA 1
ATOM 653 C C . PRO A 1 82 ? -36.325 9.830 32.226 1.00 59.25 82 PRO A C 1
ATOM 655 O O . PRO A 1 82 ? -35.541 10.752 32.451 1.00 59.25 82 PRO A O 1
ATOM 658 N N . PRO A 1 83 ? -37.502 10.052 31.605 1.00 50.53 83 PRO A N 1
ATOM 659 C CA . PRO A 1 83 ? -37.839 11.344 31.000 1.00 50.53 83 PRO A CA 1
ATOM 660 C C . PRO A 1 83 ? -38.022 12.504 31.993 1.00 50.53 83 PRO A C 1
ATOM 662 O O . PRO A 1 83 ? -38.059 13.638 31.546 1.00 50.53 83 PRO A O 1
ATOM 665 N N . ASN A 1 84 ? -38.178 12.243 33.301 1.00 46.28 84 ASN A N 1
ATOM 666 C CA . ASN A 1 84 ? -38.425 13.248 34.349 1.00 46.28 84 ASN A CA 1
ATOM 667 C C . ASN A 1 84 ? -38.179 12.657 35.757 1.00 46.28 84 ASN A C 1
ATOM 669 O O . ASN A 1 84 ? -39.138 12.339 36.459 1.00 46.28 84 ASN A O 1
ATOM 673 N N . SER A 1 85 ? -36.933 12.466 36.200 1.00 44.12 85 SER A N 1
ATOM 674 C CA . SER A 1 85 ? -36.684 12.035 37.589 1.00 44.12 85 SER A CA 1
ATOM 675 C C . SER A 1 85 ? -35.660 12.912 38.302 1.00 44.12 85 SER A C 1
ATOM 677 O O . SER A 1 85 ? -34.454 12.759 38.109 1.00 44.12 85 SER A O 1
ATOM 679 N N . GLU A 1 86 ? -36.149 13.767 39.201 1.00 40.47 86 GLU A N 1
ATOM 680 C CA . GLU A 1 86 ? -35.423 14.103 40.425 1.00 40.47 86 GLU A CA 1
ATOM 681 C C . GLU A 1 86 ? -35.166 12.785 41.173 1.00 40.47 86 GLU A C 1
ATOM 683 O O . GLU A 1 86 ? -36.074 12.174 41.741 1.00 40.47 86 GLU A O 1
ATOM 688 N N . CYS A 1 87 ? -33.935 12.279 41.092 1.00 38.38 87 CYS A N 1
ATOM 689 C CA . CYS A 1 87 ? -33.512 11.075 41.799 1.00 38.38 87 CYS A CA 1
ATOM 690 C C . CYS A 1 87 ? -33.452 11.358 43.305 1.00 38.38 87 CYS A C 1
ATOM 692 O O . CYS A 1 87 ? -32.398 11.686 43.846 1.00 38.38 87 CYS A O 1
ATOM 694 N N . ASN A 1 88 ? -34.581 11.199 43.995 1.00 36.69 88 ASN A N 1
ATOM 695 C CA . ASN A 1 88 ? -34.587 11.063 45.444 1.00 36.69 88 ASN A CA 1
ATOM 696 C C . ASN A 1 88 ? -33.905 9.741 45.818 1.00 36.69 88 ASN A C 1
ATOM 698 O O . ASN A 1 88 ? -34.291 8.653 45.383 1.00 36.69 88 ASN A O 1
ATOM 702 N N . SER A 1 89 ? -32.844 9.865 46.605 1.00 40.62 89 SER A N 1
ATOM 703 C CA . SER A 1 89 ? -31.992 8.797 47.106 1.00 40.62 89 SER A CA 1
ATOM 704 C C . SER A 1 89 ? -32.767 7.846 48.023 1.00 40.62 89 SER A C 1
ATOM 706 O O . SER A 1 89 ? -32.816 8.030 49.235 1.00 40.62 89 SER A O 1
ATOM 708 N N . GLY A 1 90 ? -33.352 6.787 47.459 1.00 43.31 90 GLY A N 1
ATOM 709 C CA . GLY A 1 90 ? -33.806 5.652 48.267 1.00 43.31 90 GLY A CA 1
ATOM 710 C C . GLY A 1 90 ? -34.991 4.858 47.727 1.00 43.31 90 GLY A C 1
ATOM 711 O O . GLY A 1 90 ? -36.030 4.839 48.371 1.00 43.31 90 GLY A O 1
ATOM 712 N N . HIS A 1 91 ? -34.853 4.149 46.601 1.00 42.94 91 HIS A N 1
ATOM 713 C CA . HIS A 1 91 ? -35.651 2.937 46.322 1.00 42.94 91 HIS A CA 1
ATOM 714 C C . HIS A 1 91 ? -35.004 2.079 45.203 1.00 42.94 91 HIS A C 1
ATOM 716 O O . HIS A 1 91 ? -34.065 2.540 44.555 1.00 42.94 91 HIS A O 1
ATOM 722 N N . PRO A 1 92 ? -35.358 0.786 45.028 1.00 51.34 92 PRO A N 1
ATOM 723 C CA . PRO A 1 92 ? -34.423 -0.309 44.847 1.00 51.34 92 PRO A CA 1
ATOM 724 C C . PRO A 1 92 ? -34.508 -0.817 43.406 1.00 51.34 92 PRO A C 1
ATOM 726 O O . PRO A 1 92 ? -35.000 -1.914 43.158 1.00 51.34 92 PRO A O 1
ATOM 729 N N . ASP A 1 93 ? -34.049 -0.026 42.444 1.00 49.66 93 ASP A N 1
ATOM 730 C CA . ASP A 1 93 ? -34.129 -0.397 41.025 1.00 49.66 93 ASP A CA 1
ATOM 731 C C . ASP A 1 93 ? -32.897 -1.208 40.563 1.00 49.66 93 ASP A C 1
ATOM 733 O O . ASP A 1 93 ? -32.377 -1.065 39.457 1.00 49.66 93 ASP A O 1
ATOM 737 N N . TYR A 1 94 ? -32.415 -2.103 41.438 1.00 51.94 94 TYR A N 1
ATOM 738 C CA . TYR A 1 94 ? -31.208 -2.919 41.237 1.00 51.94 94 TYR A CA 1
ATOM 739 C C . TYR A 1 94 ? -31.253 -3.749 39.939 1.00 51.94 94 TYR A C 1
ATOM 741 O O . TYR A 1 94 ? -30.237 -3.876 39.260 1.00 51.94 94 TYR A O 1
ATOM 749 N N . ARG A 1 95 ? -32.430 -4.256 39.526 1.00 56.78 95 ARG A N 1
ATOM 750 C CA . ARG A 1 95 ? -32.563 -5.024 38.267 1.00 56.78 95 ARG A CA 1
ATOM 751 C C . ARG A 1 95 ? -32.340 -4.172 37.019 1.00 56.78 95 ARG A C 1
ATOM 753 O O . ARG A 1 95 ? -31.849 -4.694 36.018 1.00 56.78 95 ARG A O 1
ATOM 760 N N . ASN A 1 96 ? -32.711 -2.894 37.066 1.00 65.25 96 ASN A N 1
ATOM 761 C CA . ASN A 1 96 ? -32.564 -1.977 35.941 1.00 65.25 96 ASN A CA 1
ATOM 762 C C . ASN A 1 96 ? -31.078 -1.625 35.739 1.00 65.25 96 ASN A C 1
ATOM 764 O O . ASN A 1 96 ? -30.571 -1.659 34.616 1.00 65.25 96 ASN A O 1
ATOM 768 N N . CYS A 1 97 ? -30.345 -1.445 36.844 1.00 75.69 97 CYS A N 1
ATOM 769 C CA . CYS A 1 97 ? -28.890 -1.280 36.852 1.00 75.69 97 CYS A CA 1
ATOM 770 C C . CYS A 1 97 ? -28.144 -2.529 36.354 1.00 75.69 97 CYS A C 1
ATOM 772 O O . CYS A 1 97 ? -27.255 -2.407 35.513 1.00 75.69 97 CYS A O 1
ATOM 774 N N . ASP A 1 98 ? -28.527 -3.731 36.793 1.00 79.44 98 ASP A N 1
ATOM 775 C CA . ASP A 1 98 ? -27.874 -4.975 36.354 1.00 79.44 98 ASP A CA 1
ATOM 776 C C . ASP A 1 98 ? -28.090 -5.253 34.858 1.00 79.44 98 ASP A C 1
ATOM 778 O O . ASP A 1 98 ? -27.194 -5.750 34.172 1.00 79.44 98 ASP A O 1
ATOM 782 N N . ALA A 1 99 ? -29.282 -4.946 34.336 1.00 83.88 99 ALA A N 1
ATOM 783 C CA . ALA A 1 99 ? -29.587 -5.075 32.913 1.00 83.88 99 ALA A CA 1
ATOM 784 C C . ALA A 1 99 ? -28.841 -4.028 32.069 1.00 83.88 99 ALA A C 1
ATOM 786 O O . ALA A 1 99 ? -28.336 -4.361 30.994 1.00 83.88 99 ALA A O 1
ATOM 787 N N . LYS A 1 100 ? -28.737 -2.784 32.558 1.00 87.12 100 LYS A N 1
ATOM 788 C CA . LYS A 1 100 ? -27.931 -1.725 31.933 1.00 87.12 100 LYS A CA 1
ATOM 789 C C . LYS A 1 100 ? -26.457 -2.123 31.875 1.00 87.12 100 LYS A C 1
ATOM 791 O O . LYS A 1 100 ? -25.858 -2.104 30.805 1.00 87.12 100 LYS A O 1
ATOM 796 N N . ASN A 1 101 ? -25.897 -2.547 33.004 1.00 88.94 101 ASN A N 1
ATOM 797 C CA . ASN A 1 101 ? -24.493 -2.926 33.115 1.00 88.94 101 ASN A CA 1
ATOM 798 C C . ASN A 1 101 ? -24.143 -4.146 32.247 1.00 88.94 101 ASN A C 1
ATOM 800 O O . ASN A 1 101 ? -23.068 -4.176 31.653 1.00 88.94 101 ASN A O 1
ATOM 804 N N . ARG A 1 102 ? -25.055 -5.119 32.105 1.00 89.44 102 ARG A N 1
ATOM 805 C CA . ARG A 1 102 ? -24.883 -6.230 31.153 1.00 89.44 102 ARG A CA 1
ATOM 806 C C . ARG A 1 102 ? -24.779 -5.747 29.710 1.00 89.44 102 ARG A C 1
ATOM 808 O O . ARG A 1 102 ? -23.830 -6.114 29.034 1.00 89.44 102 ARG A O 1
ATOM 815 N N . LYS A 1 103 ? -25.671 -4.852 29.275 1.00 91.81 103 LYS A N 1
ATOM 816 C CA . LYS A 1 103 ? -25.599 -4.272 27.922 1.00 91.81 103 LYS A CA 1
ATOM 817 C C . LYS A 1 103 ? -24.320 -3.477 27.681 1.00 91.81 103 LYS A C 1
ATOM 819 O O . LYS A 1 103 ? -23.793 -3.510 26.576 1.00 91.81 103 LYS A O 1
ATOM 824 N N . ILE A 1 104 ? -23.828 -2.770 28.700 1.00 92.56 104 ILE A N 1
ATOM 825 C CA . ILE A 1 104 ? -22.542 -2.065 28.628 1.00 92.56 104 ILE A CA 1
ATOM 826 C C . ILE A 1 104 ? -21.409 -3.074 28.408 1.00 92.56 104 ILE A C 1
ATOM 828 O O . ILE A 1 104 ? -20.618 -2.903 27.486 1.00 92.56 104 ILE A O 1
ATOM 832 N N . ILE A 1 105 ? -21.353 -4.151 29.198 1.00 94.25 105 ILE A N 1
ATOM 833 C CA . ILE A 1 105 ? -20.349 -5.210 29.014 1.00 94.25 105 ILE A CA 1
ATOM 834 C C . ILE A 1 105 ? -20.460 -5.885 27.650 1.00 94.25 105 ILE A C 1
ATOM 836 O O . ILE A 1 105 ? -19.430 -6.122 27.028 1.00 94.25 105 ILE A O 1
ATOM 840 N N . ASP A 1 106 ? -21.669 -6.151 27.159 1.00 93.31 106 ASP A N 1
ATOM 841 C CA . ASP A 1 106 ? -21.869 -6.722 25.825 1.00 93.31 106 ASP A CA 1
ATOM 842 C C . ASP A 1 106 ? -21.332 -5.779 24.731 1.00 93.31 106 ASP A C 1
ATOM 844 O O . ASP A 1 106 ? -20.652 -6.229 23.811 1.00 93.31 106 ASP A O 1
ATOM 848 N N . ALA A 1 107 ? -21.538 -4.463 24.867 1.00 95.06 107 ALA A N 1
ATOM 849 C CA . ALA A 1 107 ? -20.970 -3.471 23.951 1.00 95.06 107 ALA A CA 1
ATOM 850 C C . ALA A 1 107 ? -19.430 -3.456 23.992 1.00 95.06 107 ALA A C 1
ATOM 852 O O . ALA A 1 107 ? -18.776 -3.408 22.950 1.00 95.06 107 ALA A O 1
ATOM 853 N N . TYR A 1 108 ? -18.835 -3.553 25.185 1.00 95.56 108 TYR A N 1
ATOM 854 C CA . TYR A 1 108 ? -17.382 -3.681 25.331 1.00 95.56 108 TYR A CA 1
ATOM 855 C C . TYR A 1 108 ? -16.846 -5.004 24.787 1.00 95.56 108 TYR A C 1
ATOM 857 O O . TYR A 1 108 ? -15.746 -5.036 24.240 1.00 95.56 108 TYR A O 1
ATOM 865 N N . LYS A 1 109 ? -17.609 -6.092 24.896 1.00 94.88 109 LYS A N 1
ATOM 866 C CA . LYS A 1 109 ? -17.253 -7.379 24.302 1.00 94.88 109 LYS A CA 1
ATOM 867 C C . LYS A 1 109 ? -17.184 -7.275 22.785 1.00 94.88 109 LYS A C 1
ATOM 869 O O . LYS A 1 109 ? -16.179 -7.679 22.216 1.00 94.88 109 LYS A O 1
ATOM 874 N N . ASP A 1 110 ? -18.183 -6.666 22.153 1.00 93.44 110 ASP A N 1
ATOM 875 C CA . ASP A 1 110 ? -18.178 -6.385 20.713 1.00 93.44 110 ASP A CA 1
ATOM 876 C C . ASP A 1 110 ? -16.977 -5.522 20.282 1.00 93.44 110 ASP A C 1
ATOM 878 O O . ASP A 1 110 ? -16.444 -5.704 19.189 1.00 93.44 110 ASP A O 1
ATOM 882 N N . TYR A 1 111 ? -16.545 -4.585 21.130 1.00 94.50 111 TYR A N 1
ATOM 883 C CA . TYR A 1 111 ? -15.381 -3.736 20.871 1.00 94.50 111 TYR A CA 1
ATOM 884 C C . TYR A 1 111 ? -14.050 -4.496 20.990 1.00 94.50 111 TYR A C 1
ATOM 886 O O . TYR A 1 111 ? -13.229 -4.460 20.073 1.00 94.50 111 TYR A O 1
ATOM 894 N N . PHE A 1 112 ? -13.828 -5.199 22.105 1.00 93.94 112 PHE A N 1
ATOM 895 C CA . PHE A 1 112 ? -12.573 -5.913 22.362 1.00 93.94 112 PHE A CA 1
ATOM 896 C C . PHE A 1 112 ? -12.438 -7.205 21.549 1.00 93.94 112 PHE A C 1
ATOM 898 O O . PHE A 1 112 ? -11.314 -7.621 21.275 1.00 93.94 112 PHE A O 1
ATOM 905 N N . LEU A 1 113 ? -13.559 -7.826 21.174 1.00 92.81 113 LEU A N 1
ATOM 906 C CA . LEU A 1 113 ? -13.654 -9.088 20.438 1.00 92.81 113 LEU A CA 1
ATOM 907 C C . LEU A 1 113 ? -14.486 -8.923 19.155 1.00 92.81 113 LEU A C 1
ATOM 909 O O . LEU A 1 113 ? -15.398 -9.705 18.881 1.00 92.81 113 LEU A O 1
ATOM 913 N N . SER A 1 114 ? -14.190 -7.879 18.376 1.00 88.50 114 SER A N 1
ATOM 914 C CA . SER A 1 114 ? -14.838 -7.631 17.083 1.00 88.50 114 SER A CA 1
ATOM 915 C C . SER A 1 114 ? -14.733 -8.840 16.149 1.00 88.50 114 SER A C 1
ATOM 917 O O . SER A 1 114 ? -13.649 -9.376 15.940 1.00 88.50 114 SER A O 1
ATOM 919 N N . SER A 1 115 ? -15.841 -9.219 15.510 1.00 85.81 115 SER A N 1
ATOM 920 C CA . SER A 1 115 ? -15.872 -10.282 14.498 1.00 85.81 115 SER A CA 1
ATOM 921 C C . SER A 1 115 ? -15.248 -9.878 13.153 1.00 85.81 115 SER A C 1
ATOM 923 O O . SER A 1 115 ? -15.311 -10.649 12.196 1.00 85.81 115 SER A O 1
ATOM 925 N N . ASP A 1 116 ? -14.712 -8.658 13.037 1.00 86.25 116 ASP A N 1
ATOM 926 C CA . ASP A 1 116 ? -14.068 -8.179 11.814 1.00 86.25 116 ASP A CA 1
ATOM 927 C C . ASP A 1 116 ? -12.760 -8.955 11.564 1.00 86.25 116 ASP A C 1
ATOM 929 O O . ASP A 1 116 ? -11.882 -8.960 12.437 1.00 86.25 116 ASP A O 1
ATOM 933 N N . PRO A 1 117 ? -12.581 -9.589 10.386 1.00 85.38 117 PRO A N 1
ATOM 934 C CA . PRO A 1 117 ? -11.341 -10.292 10.051 1.00 85.38 117 PRO A CA 1
ATOM 935 C C . PRO A 1 117 ? -10.110 -9.370 10.041 1.00 85.38 117 PRO A C 1
ATOM 937 O O . PRO A 1 117 ? -8.990 -9.833 10.271 1.00 85.38 117 PRO A O 1
ATOM 940 N N . ASN A 1 118 ? -10.307 -8.067 9.830 1.00 85.94 118 ASN A N 1
ATOM 941 C CA . ASN A 1 118 ? -9.278 -7.033 9.896 1.00 85.94 118 ASN A CA 1
ATOM 942 C C . ASN A 1 118 ? -9.078 -6.495 11.320 1.00 85.94 118 ASN A C 1
ATOM 944 O O . ASN A 1 118 ? -8.541 -5.408 11.502 1.00 85.94 118 ASN A O 1
ATOM 948 N N . SER A 1 119 ? -9.487 -7.213 12.361 1.00 86.69 119 SER A N 1
ATOM 949 C CA . SER A 1 119 ? -9.142 -6.815 13.725 1.00 86.69 119 SER A CA 1
ATOM 950 C C . SER A 1 119 ? -7.619 -6.794 13.925 1.00 86.69 119 SER A C 1
ATOM 952 O O . SER A 1 119 ? -6.892 -7.684 13.482 1.00 86.69 119 SER A O 1
ATOM 954 N N . TRP A 1 120 ? -7.106 -5.774 14.620 1.00 82.69 120 TRP A N 1
ATOM 955 C CA . TRP A 1 120 ? -5.661 -5.617 14.864 1.00 82.69 120 TRP A CA 1
ATOM 956 C C . TRP A 1 120 ? -5.053 -6.816 15.615 1.00 82.69 120 TRP A C 1
ATOM 958 O O . TRP A 1 120 ? -3.887 -7.159 15.422 1.00 82.69 120 TRP A O 1
ATOM 968 N N . TYR A 1 121 ? -5.863 -7.488 16.436 1.00 85.00 121 TYR A N 1
ATOM 969 C CA . TYR A 1 121 ? -5.448 -8.609 17.267 1.00 85.00 121 TYR A CA 1
ATOM 970 C C . TYR A 1 121 ? -5.529 -9.978 16.574 1.00 85.00 121 TYR A C 1
ATOM 972 O O . TYR A 1 121 ? -5.117 -10.965 17.178 1.00 85.00 121 TYR A O 1
ATOM 980 N N . THR A 1 122 ? -5.989 -10.071 15.315 1.00 81.81 122 THR A N 1
ATOM 981 C CA . THR A 1 122 ? -6.140 -11.352 14.586 1.00 81.81 122 THR A CA 1
ATOM 982 C C . THR A 1 122 ? -4.835 -12.162 14.527 1.00 81.81 122 THR A C 1
ATOM 984 O O . THR A 1 122 ? -4.859 -13.386 14.450 1.00 81.81 122 THR A O 1
ATOM 987 N N . ASN A 1 123 ? -3.677 -11.494 14.600 1.00 76.19 123 ASN A N 1
ATOM 988 C CA . ASN A 1 123 ? -2.356 -12.136 14.586 1.00 76.19 123 ASN A CA 1
ATOM 989 C C . ASN A 1 123 ? -1.662 -12.164 15.960 1.00 76.19 123 ASN A C 1
ATOM 991 O O . ASN A 1 123 ? -0.489 -12.532 16.045 1.00 76.19 123 ASN A O 1
ATOM 995 N N . ILE A 1 124 ? -2.348 -11.759 17.031 1.00 84.19 124 ILE A N 1
ATOM 996 C CA . ILE A 1 124 ? -1.783 -11.701 18.380 1.00 84.19 124 ILE A CA 1
ATOM 997 C C . ILE A 1 124 ? -2.165 -12.969 19.126 1.00 84.19 124 ILE A C 1
ATOM 999 O O . ILE A 1 124 ? -3.312 -13.170 19.530 1.00 84.19 124 ILE A O 1
ATOM 1003 N N . LEU A 1 125 ? -1.170 -13.832 19.319 1.00 84.06 125 LEU A N 1
ATOM 1004 C CA . LEU A 1 125 ? -1.361 -15.117 19.970 1.00 84.06 125 LEU A CA 1
ATOM 1005 C C . LEU A 1 125 ? -1.912 -14.934 21.392 1.00 84.06 125 LEU A C 1
ATOM 1007 O O . LEU A 1 125 ? -1.346 -14.211 22.211 1.00 84.06 125 LEU A O 1
ATOM 1011 N N . GLY A 1 126 ? -3.011 -15.625 21.685 1.00 87.38 126 GLY A N 1
ATOM 1012 C CA . GLY A 1 126 ? -3.591 -15.698 23.025 1.00 87.38 126 GLY A CA 1
ATOM 1013 C C . GLY A 1 126 ? -4.466 -14.513 23.440 1.00 87.38 126 GLY A C 1
ATOM 1014 O O . GLY A 1 126 ? -5.192 -14.673 24.416 1.00 87.38 126 GLY A O 1
ATOM 1015 N N . TYR A 1 127 ? -4.481 -13.389 22.707 1.00 93.12 127 TYR A N 1
ATOM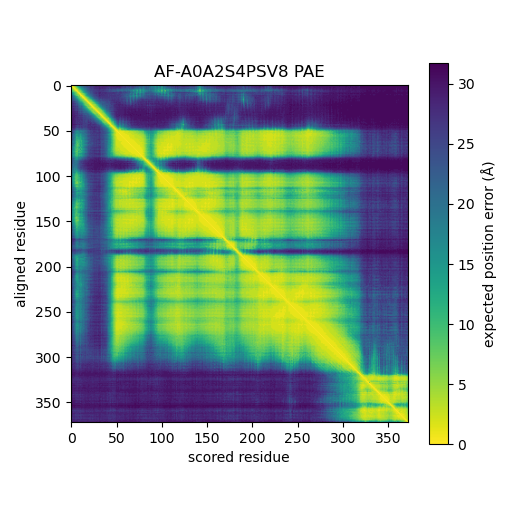 1016 C CA . TYR A 1 127 ? -5.328 -12.233 23.049 1.00 93.12 127 TYR A CA 1
ATOM 1017 C C . TYR A 1 127 ? -6.808 -12.620 23.123 1.00 93.12 127 TYR A C 1
ATOM 1019 O O . TYR A 1 127 ? -7.467 -12.372 24.130 1.00 93.12 127 TYR A O 1
ATOM 1027 N N . GLU A 1 128 ? -7.322 -13.268 22.075 1.00 92.88 128 GLU A N 1
ATOM 1028 C CA . GLU A 1 128 ? -8.734 -13.646 22.005 1.00 92.88 128 GLU A CA 1
ATOM 1029 C C . GLU A 1 128 ? -9.100 -14.613 23.137 1.00 92.88 128 GLU A C 1
ATOM 1031 O O . GLU A 1 128 ? -10.085 -14.398 23.840 1.00 92.88 128 GLU A O 1
ATOM 1036 N N . THR A 1 129 ? -8.269 -15.631 23.368 1.00 93.00 129 THR A N 1
ATOM 1037 C CA . THR A 1 129 ? -8.471 -16.625 24.429 1.00 93.00 129 THR A CA 1
ATOM 1038 C C . THR A 1 129 ? -8.489 -15.988 25.819 1.00 93.00 129 THR A C 1
ATOM 1040 O O . THR A 1 129 ? -9.371 -16.296 26.622 1.00 93.00 129 THR A O 1
ATOM 1043 N N . GLU A 1 130 ? -7.531 -15.104 26.111 1.00 94.44 130 GLU A N 1
ATOM 1044 C CA . GLU A 1 130 ? -7.400 -14.415 27.399 1.00 94.44 130 GLU A CA 1
ATOM 1045 C C . GLU A 1 130 ? -8.576 -13.457 27.639 1.00 94.44 130 GLU A C 1
ATOM 1047 O O . GLU A 1 130 ? -9.225 -13.505 28.686 1.00 94.44 130 GLU A O 1
ATOM 1052 N N . MET A 1 131 ? -8.927 -12.656 26.631 1.00 95.31 131 MET A N 1
ATOM 1053 C CA . MET A 1 131 ? -10.041 -11.713 26.693 1.00 95.31 131 MET A CA 1
ATOM 1054 C C . MET A 1 131 ? -11.392 -12.440 26.826 1.00 95.31 131 MET A C 1
ATOM 1056 O O . MET A 1 131 ? -12.211 -12.090 27.678 1.00 95.31 131 MET A O 1
ATOM 1060 N N . GLN A 1 132 ? -11.623 -13.509 26.054 1.00 95.19 132 GLN A N 1
ATOM 1061 C CA . GLN A 1 132 ? -12.820 -14.351 26.178 1.00 95.19 132 GLN A CA 1
ATOM 1062 C C . GLN A 1 132 ? -12.917 -15.022 27.550 1.00 95.19 132 GLN A C 1
ATOM 1064 O O . GLN A 1 132 ? -14.013 -15.102 28.110 1.00 95.19 132 GLN A O 1
ATOM 1069 N N . ALA A 1 133 ? -11.799 -15.507 28.102 1.00 94.75 133 ALA A N 1
ATOM 1070 C CA . ALA A 1 133 ? -11.769 -16.057 29.453 1.00 94.75 133 ALA A CA 1
ATOM 1071 C C . ALA A 1 133 ? -12.206 -15.002 30.475 1.00 94.75 133 ALA A C 1
ATOM 1073 O O . ALA A 1 133 ? -13.143 -15.262 31.230 1.00 94.75 133 ALA A O 1
ATOM 1074 N N . ARG A 1 134 ? -11.647 -13.785 30.406 1.00 95.25 134 ARG A N 1
ATOM 1075 C CA . ARG A 1 134 ? -12.018 -12.707 31.329 1.00 95.25 134 ARG A CA 1
ATOM 1076 C C . ARG A 1 134 ? -13.497 -12.341 31.244 1.00 95.25 134 ARG A C 1
ATOM 1078 O O . ARG A 1 134 ? -14.115 -12.152 32.289 1.00 95.25 134 ARG A O 1
ATOM 1085 N N . PHE A 1 135 ? -14.080 -12.287 30.043 1.00 95.69 135 PHE A N 1
ATOM 1086 C CA . PHE A 1 135 ? -15.518 -12.049 29.872 1.00 95.69 135 PHE A CA 1
ATOM 1087 C C . PHE A 1 135 ? -16.392 -13.167 30.456 1.00 95.69 135 PHE A C 1
ATOM 1089 O O . PHE A 1 135 ? -17.453 -12.872 31.000 1.00 95.69 135 PHE A O 1
ATOM 1096 N N . ARG A 1 136 ? -15.972 -14.439 30.370 1.00 94.19 136 ARG A N 1
ATOM 1097 C CA . ARG A 1 136 ? -16.721 -15.569 30.960 1.00 94.19 136 ARG A CA 1
ATOM 1098 C C . ARG A 1 136 ? -16.765 -15.520 32.487 1.00 94.19 136 ARG A C 1
ATOM 1100 O O . ARG A 1 136 ? -17.743 -15.984 33.070 1.00 94.19 136 ARG A O 1
ATOM 1107 N N . ASP A 1 137 ? -15.747 -14.940 33.116 1.00 93.56 137 ASP A N 1
ATOM 1108 C CA . ASP A 1 137 ? -15.670 -14.817 34.575 1.00 93.56 137 ASP A CA 1
ATOM 1109 C C . ASP A 1 137 ? -16.576 -13.700 35.131 1.00 93.56 137 ASP A C 1
ATOM 1111 O O . ASP A 1 137 ? -16.920 -13.707 36.318 1.00 93.56 137 ASP A O 1
ATOM 1115 N N . ILE A 1 138 ? -17.025 -12.764 34.283 1.00 92.38 138 ILE A N 1
ATOM 1116 C CA . ILE A 1 138 ? -17.917 -11.663 34.674 1.00 92.38 138 ILE A CA 1
ATOM 1117 C C . ILE A 1 138 ? -19.343 -12.194 34.852 1.00 92.38 138 ILE A C 1
ATOM 1119 O O . ILE A 1 138 ? -20.115 -12.316 33.903 1.00 92.38 138 ILE A O 1
ATOM 1123 N N . LYS A 1 139 ? -19.724 -12.474 36.102 1.00 87.06 139 LYS A N 1
ATOM 1124 C CA . LYS A 1 139 ? -21.110 -12.839 36.462 1.00 87.06 139 LYS A CA 1
ATOM 1125 C C . LYS A 1 139 ? -21.985 -11.614 36.725 1.00 87.06 139 LYS A C 1
ATOM 1127 O O . LYS A 1 139 ? -23.131 -11.566 36.282 1.00 87.06 139 LYS A O 1
ATOM 1132 N N . THR A 1 140 ? -21.425 -10.625 37.418 1.00 85.81 140 THR A N 1
ATOM 1133 C CA . THR A 1 140 ? -22.072 -9.346 37.728 1.00 85.81 140 THR A CA 1
ATOM 1134 C C . THR A 1 140 ? -21.102 -8.235 37.352 1.00 85.81 140 THR A C 1
ATOM 1136 O O . THR A 1 140 ? -20.084 -8.104 38.024 1.00 85.81 140 THR A O 1
ATOM 1139 N N . PRO A 1 141 ? -21.376 -7.460 36.293 1.00 88.12 141 PRO A N 1
ATOM 1140 C CA . PRO A 1 141 ? -20.448 -6.437 35.836 1.00 88.12 141 PRO A CA 1
ATOM 1141 C C . PRO A 1 141 ? -20.171 -5.337 36.861 1.00 88.12 141 PRO A C 1
ATOM 1143 O O . PRO A 1 141 ? -21.097 -4.697 37.367 1.00 88.12 141 PRO A O 1
ATOM 1146 N N . THR A 1 142 ? -18.892 -5.061 37.091 1.00 88.19 142 THR A N 1
ATOM 1147 C CA . THR A 1 142 ? -18.400 -3.996 37.966 1.00 88.19 142 THR A CA 1
ATOM 1148 C C . THR A 1 142 ? -17.380 -3.113 37.252 1.00 88.19 142 THR A C 1
ATOM 1150 O O . THR A 1 142 ? -16.805 -3.485 36.227 1.00 88.19 142 THR A O 1
ATOM 1153 N N . LYS A 1 143 ? -17.104 -1.927 37.812 1.00 86.44 143 LYS A N 1
ATOM 1154 C CA . LYS A 1 143 ? -16.075 -1.019 37.273 1.00 86.44 143 LYS A CA 1
ATOM 1155 C C . LYS A 1 143 ? -14.689 -1.664 37.260 1.00 86.44 143 LYS A C 1
ATOM 1157 O O . LYS A 1 143 ? -13.878 -1.341 36.398 1.00 86.44 143 LYS A O 1
ATOM 1162 N N . GLN A 1 144 ? -14.418 -2.569 38.202 1.00 90.00 144 GLN A N 1
ATOM 1163 C CA . GLN A 1 144 ? -13.153 -3.292 38.240 1.00 90.00 144 GLN A CA 1
ATOM 1164 C C . GLN A 1 144 ? -13.027 -4.256 37.057 1.00 90.00 144 GLN A C 1
ATOM 1166 O O . GLN A 1 144 ? -11.954 -4.337 36.473 1.00 90.00 144 GLN A O 1
ATOM 1171 N N . ASP A 1 145 ? -14.121 -4.898 36.631 1.00 91.25 145 ASP A N 1
ATOM 1172 C CA . ASP A 1 145 ? -14.094 -5.764 35.449 1.00 91.25 145 ASP A CA 1
ATOM 1173 C C . ASP A 1 145 ? -13.692 -4.999 34.187 1.00 91.25 145 ASP A C 1
ATOM 1175 O O . ASP A 1 145 ? -12.861 -5.476 33.420 1.00 91.25 145 ASP A O 1
ATOM 1179 N N . LEU A 1 146 ? -14.220 -3.784 33.995 1.00 89.94 146 LEU A N 1
ATOM 1180 C CA . LEU A 1 146 ? -13.802 -2.930 32.880 1.00 89.94 146 LEU A CA 1
ATOM 1181 C C . LEU A 1 146 ? -12.317 -2.569 32.968 1.00 89.94 146 LEU A C 1
ATOM 1183 O O . LEU A 1 146 ? -11.614 -2.675 31.966 1.00 89.94 146 LEU A O 1
ATOM 1187 N N . LYS A 1 147 ? -11.821 -2.187 34.152 1.00 91.06 147 LYS A N 1
ATOM 1188 C CA . LYS A 1 147 ? -10.391 -1.891 34.348 1.00 91.06 147 LYS A CA 1
ATOM 1189 C C . LYS A 1 147 ? -9.509 -3.084 33.986 1.00 91.06 147 LYS A C 1
ATOM 1191 O O . LYS A 1 147 ? -8.499 -2.900 33.313 1.00 91.06 147 LYS A O 1
ATOM 1196 N N . ASP A 1 148 ? -9.905 -4.288 34.382 1.00 92.06 148 ASP A N 1
ATOM 1197 C CA . ASP A 1 148 ? -9.158 -5.509 34.080 1.00 92.06 148 ASP A CA 1
ATOM 1198 C C . ASP A 1 148 ? -9.169 -5.823 32.572 1.00 92.06 148 ASP A C 1
ATOM 1200 O O . ASP A 1 148 ? -8.137 -6.186 32.010 1.00 92.06 148 ASP A O 1
ATOM 1204 N N . LEU A 1 149 ? -10.307 -5.635 31.890 1.00 94.19 149 LEU A N 1
ATOM 1205 C CA . LEU A 1 149 ? -10.407 -5.797 30.431 1.00 94.19 149 LEU A CA 1
ATOM 1206 C C . LEU A 1 149 ? -9.488 -4.811 29.694 1.00 94.19 149 LEU A C 1
ATOM 1208 O O . LEU A 1 149 ? -8.724 -5.211 28.813 1.00 94.19 149 LEU A O 1
ATOM 1212 N N . TYR A 1 150 ? -9.503 -3.536 30.093 1.00 91.88 150 TYR A N 1
ATOM 1213 C CA . TYR A 1 150 ? -8.585 -2.530 29.559 1.00 91.88 150 TYR A CA 1
ATOM 1214 C C . TYR A 1 150 ? -7.123 -2.882 29.841 1.00 91.88 150 TYR A C 1
ATOM 1216 O O . TYR A 1 150 ? -6.276 -2.704 28.970 1.00 91.88 150 TYR A O 1
ATOM 1224 N N . PHE A 1 151 ? -6.812 -3.425 31.018 1.00 90.56 151 PHE A N 1
ATOM 1225 C CA . PHE A 1 151 ? -5.457 -3.852 31.351 1.00 90.56 151 PHE A CA 1
ATOM 1226 C C . PHE A 1 151 ? -4.943 -4.956 30.412 1.00 90.56 151 PHE A C 1
ATOM 1228 O O . PHE A 1 151 ? -3.819 -4.850 29.910 1.00 90.56 151 PHE A O 1
ATOM 1235 N N . ILE A 1 152 ? -5.765 -5.972 30.119 1.00 91.81 152 ILE A N 1
ATOM 1236 C CA . ILE A 1 152 ? -5.430 -7.031 29.148 1.00 91.81 152 ILE A CA 1
ATOM 1237 C C . ILE A 1 152 ? -5.212 -6.410 27.763 1.00 91.81 152 ILE A C 1
ATOM 1239 O O . ILE A 1 152 ? -4.180 -6.640 27.127 1.00 91.81 152 ILE A O 1
ATOM 1243 N N . PHE A 1 153 ? -6.152 -5.569 27.319 1.00 91.31 153 PHE A N 1
ATOM 1244 C CA . PHE A 1 153 ? -6.080 -4.881 26.031 1.00 91.31 153 PHE A CA 1
ATOM 1245 C C . PHE A 1 153 ? -4.798 -4.055 25.876 1.00 91.31 153 PHE A C 1
ATOM 1247 O O . PHE A 1 153 ? -4.057 -4.249 24.913 1.00 91.31 153 PHE A O 1
ATOM 1254 N N . HIS A 1 154 ? -4.493 -3.178 26.834 1.00 87.75 154 HIS A N 1
ATOM 1255 C CA . HIS A 1 154 ? -3.322 -2.304 26.773 1.00 87.75 154 HIS A CA 1
ATOM 1256 C C . HIS A 1 154 ? -2.011 -3.079 26.864 1.00 87.75 154 HIS A C 1
ATOM 1258 O O . HIS A 1 154 ? -1.054 -2.726 26.176 1.00 87.75 154 HIS A O 1
ATOM 1264 N N . THR A 1 155 ? -1.955 -4.138 27.676 1.00 87.56 155 THR A N 1
ATOM 1265 C CA . THR A 1 155 ? -0.780 -5.017 27.747 1.00 87.56 155 THR A CA 1
ATOM 1266 C C . THR A 1 155 ? -0.477 -5.620 26.377 1.00 87.56 155 THR A C 1
ATOM 1268 O O . THR A 1 155 ? 0.633 -5.472 25.866 1.00 87.56 155 THR A O 1
ATOM 1271 N N . LYS A 1 156 ? -1.483 -6.221 25.730 1.00 88.88 156 LYS A N 1
ATOM 1272 C CA . LYS A 1 156 ? -1.318 -6.876 24.425 1.00 88.88 156 LYS A CA 1
ATOM 1273 C C . LYS A 1 156 ? -1.073 -5.893 23.286 1.00 88.88 156 LYS A C 1
ATOM 1275 O O . LYS A 1 156 ? -0.239 -6.151 22.419 1.00 88.88 156 LYS A O 1
ATOM 1280 N N . LEU A 1 157 ? -1.736 -4.739 23.304 1.00 86.56 157 LEU A N 1
ATOM 1281 C CA . LEU A 1 157 ? -1.503 -3.683 22.322 1.00 86.56 157 LEU A CA 1
ATOM 1282 C C . LEU A 1 157 ? -0.082 -3.120 22.429 1.00 86.56 157 LEU A C 1
ATOM 1284 O O . LEU A 1 157 ? 0.576 -2.893 21.414 1.00 86.56 157 LEU A O 1
ATOM 1288 N N . ARG A 1 158 ? 0.429 -2.960 23.652 1.00 85.12 158 ARG A N 1
ATOM 1289 C CA . ARG A 1 158 ? 1.805 -2.524 23.888 1.00 85.12 158 ARG A CA 1
ATOM 1290 C C . ARG A 1 158 ? 2.828 -3.548 23.388 1.00 85.12 158 ARG A C 1
ATOM 1292 O O . ARG A 1 158 ? 3.770 -3.152 22.707 1.00 85.12 158 ARG A O 1
ATOM 1299 N N . GLU A 1 159 ? 2.638 -4.841 23.658 1.00 84.06 159 GLU A N 1
ATOM 1300 C CA . GLU A 1 159 ? 3.485 -5.920 23.106 1.00 84.06 159 GLU A CA 1
ATOM 1301 C C . GLU A 1 159 ? 3.543 -5.872 21.568 1.00 84.06 159 GLU A C 1
ATOM 1303 O O . GLU A 1 159 ? 4.616 -5.979 20.962 1.00 84.06 159 GLU A O 1
ATOM 1308 N N . TYR A 1 160 ? 2.389 -5.656 20.931 1.00 83.31 160 TYR A N 1
ATOM 1309 C CA . TYR A 1 160 ? 2.292 -5.511 19.482 1.00 83.31 160 TYR A CA 1
ATOM 1310 C C . TYR A 1 160 ? 3.065 -4.289 18.968 1.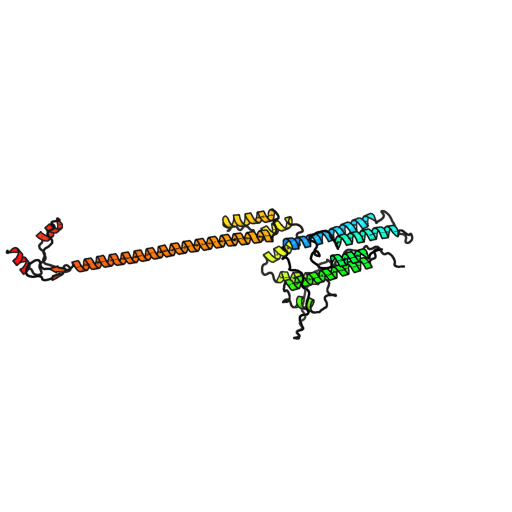00 83.31 160 TYR A C 1
ATOM 1312 O O . TYR A 1 160 ? 3.884 -4.421 18.058 1.00 83.31 160 TYR A O 1
ATOM 1320 N N . ILE A 1 161 ? 2.869 -3.117 19.579 1.00 81.50 161 ILE A N 1
ATOM 1321 C CA . ILE A 1 161 ? 3.557 -1.878 19.185 1.00 81.50 161 ILE A CA 1
ATOM 1322 C C . ILE A 1 161 ? 5.076 -2.017 19.324 1.00 81.50 161 ILE A C 1
ATOM 1324 O O . ILE A 1 161 ? 5.799 -1.645 18.403 1.00 81.50 161 ILE A O 1
ATOM 1328 N N . PHE A 1 162 ? 5.575 -2.610 20.412 1.00 79.94 162 PHE A N 1
ATOM 1329 C CA . PHE A 1 162 ? 7.013 -2.855 20.564 1.00 79.94 162 PHE A CA 1
ATOM 1330 C C . PHE A 1 162 ? 7.571 -3.760 19.468 1.00 79.94 162 PHE A C 1
ATOM 1332 O O . PHE A 1 162 ? 8.651 -3.500 18.942 1.00 79.94 162 PHE A O 1
ATOM 1339 N N . THR A 1 163 ? 6.826 -4.797 19.087 1.00 80.19 163 THR A N 1
ATOM 1340 C CA . THR A 1 163 ? 7.221 -5.677 17.983 1.00 80.19 163 THR A CA 1
ATOM 1341 C C . THR A 1 163 ? 7.327 -4.892 16.674 1.00 80.19 163 THR A C 1
ATOM 1343 O O . THR A 1 163 ? 8.325 -5.016 15.968 1.00 80.19 163 THR A O 1
ATOM 1346 N N . VAL A 1 164 ? 6.347 -4.030 16.382 1.00 78.69 164 VAL A N 1
ATOM 1347 C CA . VAL A 1 164 ? 6.363 -3.173 15.187 1.00 78.69 164 VAL A CA 1
ATOM 1348 C C . VAL A 1 164 ? 7.553 -2.211 15.202 1.00 78.69 164 VAL A C 1
ATOM 1350 O O . VAL A 1 164 ? 8.240 -2.083 14.193 1.00 78.69 164 VAL A O 1
ATOM 1353 N N . ILE A 1 165 ? 7.836 -1.559 16.331 1.00 78.38 165 ILE A N 1
ATOM 1354 C CA . ILE A 1 165 ? 8.967 -0.625 16.444 1.00 78.38 165 ILE A CA 1
ATOM 1355 C C . ILE A 1 165 ? 10.305 -1.347 16.218 1.00 78.38 165 ILE A C 1
ATOM 1357 O O . ILE A 1 165 ? 11.148 -0.862 15.461 1.00 78.38 165 ILE A O 1
ATOM 1361 N N . ASN A 1 166 ? 10.475 -2.530 16.814 1.00 78.31 166 ASN A N 1
ATOM 1362 C CA . ASN A 1 166 ? 11.673 -3.353 16.636 1.00 78.31 166 ASN A CA 1
ATOM 1363 C C . ASN A 1 166 ? 11.850 -3.800 15.177 1.00 78.31 166 ASN A C 1
ATOM 1365 O O . ASN A 1 166 ? 12.961 -3.769 14.646 1.00 78.31 166 ASN A O 1
ATOM 1369 N N . ASP A 1 167 ? 10.760 -4.172 14.504 1.00 76.94 167 ASP A N 1
ATOM 1370 C CA . ASP A 1 167 ? 10.781 -4.569 13.092 1.00 76.94 167 ASP A CA 1
ATOM 1371 C C . ASP A 1 167 ? 11.201 -3.438 12.159 1.00 76.94 167 ASP A C 1
ATOM 1373 O O . ASP A 1 167 ? 11.876 -3.672 11.154 1.00 76.94 167 ASP A O 1
ATOM 1377 N N . LEU A 1 168 ? 10.801 -2.214 12.498 1.00 74.94 168 LEU A N 1
ATOM 1378 C CA . LEU A 1 168 ? 11.129 -1.012 11.743 1.00 74.94 168 LEU A CA 1
ATOM 1379 C C . LEU A 1 168 ? 12.567 -0.535 11.979 1.00 74.94 168 LEU A C 1
ATOM 1381 O O . LEU A 1 168 ? 12.990 0.401 11.305 1.00 74.94 168 LEU A O 1
ATOM 1385 N N . LYS A 1 169 ? 13.326 -1.189 12.876 1.00 74.62 169 LYS A N 1
ATOM 1386 C CA . LYS A 1 169 ? 14.724 -0.854 13.200 1.00 74.62 169 LYS A CA 1
ATOM 1387 C C . LYS A 1 169 ? 14.905 0.637 13.492 1.00 74.62 169 LYS A C 1
ATOM 1389 O O . LYS A 1 169 ? 15.791 1.299 12.961 1.00 74.62 169 LYS A O 1
ATOM 1394 N N . LEU A 1 170 ? 14.017 1.172 14.326 1.00 70.00 170 LEU A N 1
ATOM 1395 C CA . LEU A 1 170 ? 14.095 2.553 14.810 1.00 70.00 170 LEU A CA 1
ATOM 1396 C C . LEU A 1 170 ? 15.051 2.687 16.010 1.00 70.00 170 LEU A C 1
ATOM 1398 O O . LEU A 1 170 ? 14.999 3.665 16.746 1.00 70.00 170 LEU A O 1
ATOM 1402 N N . ASP A 1 171 ? 15.927 1.700 16.207 1.00 58.56 171 ASP A N 1
ATOM 1403 C CA . ASP A 1 171 ? 16.895 1.593 17.301 1.00 58.56 171 ASP A CA 1
ATOM 1404 C C . ASP A 1 171 ? 18.022 2.635 17.224 1.00 58.56 171 ASP A C 1
ATOM 1406 O O . ASP A 1 171 ? 18.677 2.908 18.229 1.00 58.56 171 ASP A O 1
ATOM 1410 N N . GLY A 1 172 ? 18.221 3.250 16.054 1.00 59.56 172 GLY A N 1
ATOM 1411 C CA . GLY A 1 172 ? 19.137 4.378 15.867 1.00 59.56 172 GLY A CA 1
ATOM 1412 C C . GLY A 1 172 ? 18.666 5.703 16.487 1.00 59.56 172 GLY A C 1
ATOM 1413 O O . GLY A 1 172 ? 19.477 6.618 16.627 1.00 59.56 172 GLY A O 1
ATOM 1414 N N . ASP A 1 173 ? 17.388 5.827 16.865 1.00 71.12 173 ASP A N 1
ATOM 1415 C CA . ASP A 1 173 ? 16.871 6.997 17.580 1.00 71.12 173 ASP A CA 1
ATOM 1416 C C . ASP A 1 173 ? 17.171 6.854 19.079 1.00 71.12 173 ASP A C 1
ATOM 1418 O O . ASP A 1 173 ? 16.644 5.970 19.751 1.00 71.12 173 ASP A O 1
ATOM 1422 N N . ILE A 1 174 ? 18.047 7.716 19.604 1.00 68.62 174 ILE A N 1
ATOM 1423 C CA . ILE A 1 174 ? 18.526 7.647 20.993 1.00 68.62 174 ILE A CA 1
ATOM 1424 C C . ILE A 1 174 ? 17.365 7.795 21.987 1.00 68.62 174 ILE A C 1
ATOM 1426 O O . ILE A 1 174 ? 17.345 7.118 23.012 1.00 68.62 174 ILE A O 1
ATOM 1430 N N . GLU A 1 175 ? 16.381 8.648 21.701 1.00 69.69 175 GLU A N 1
ATOM 1431 C CA . GLU A 1 175 ? 15.263 8.899 22.614 1.00 69.69 175 GLU A CA 1
ATOM 1432 C C . GLU A 1 175 ? 14.274 7.731 22.623 1.00 69.69 175 GLU A C 1
ATOM 1434 O O . GLU A 1 175 ? 13.870 7.273 23.693 1.00 69.69 175 GLU A O 1
ATOM 1439 N N . LEU A 1 176 ? 13.929 7.198 21.451 1.00 73.81 176 LEU A N 1
ATOM 1440 C CA . LEU A 1 176 ? 13.067 6.027 21.323 1.00 73.81 176 LEU A CA 1
ATOM 1441 C C . LEU A 1 176 ? 13.754 4.772 21.879 1.00 73.81 176 LEU A C 1
ATOM 1443 O O . LEU A 1 176 ? 13.131 3.991 22.596 1.00 73.81 176 LEU A O 1
ATOM 1447 N N . SER A 1 177 ? 15.053 4.613 21.626 1.00 70.94 177 SER A N 1
ATOM 1448 C CA . SER A 1 177 ? 15.872 3.533 22.178 1.00 70.94 177 SER A CA 1
ATOM 1449 C C . SER A 1 177 ? 15.954 3.606 23.704 1.00 70.94 177 SER A C 1
ATOM 1451 O O . SER A 1 177 ? 15.801 2.583 24.370 1.00 70.94 177 SER A O 1
ATOM 1453 N N . ASN A 1 178 ? 16.074 4.804 24.287 1.00 69.25 178 ASN A N 1
ATOM 1454 C CA . ASN A 1 178 ? 16.007 5.001 25.739 1.00 69.25 178 ASN A CA 1
ATOM 1455 C C . ASN A 1 178 ? 14.625 4.642 26.310 1.00 69.25 178 ASN A C 1
ATOM 1457 O O . ASN A 1 178 ? 14.540 4.020 27.369 1.00 69.25 178 ASN A O 1
ATOM 1461 N N . ILE A 1 179 ? 13.540 4.987 25.610 1.00 69.62 179 ILE A N 1
ATOM 1462 C CA . ILE A 1 179 ? 12.168 4.623 26.005 1.00 69.62 179 ILE A CA 1
ATOM 1463 C C . ILE A 1 179 ? 11.978 3.097 26.002 1.00 69.62 179 ILE A C 1
ATOM 1465 O O . ILE A 1 179 ? 11.371 2.549 26.922 1.00 69.62 179 ILE A O 1
ATOM 1469 N N . ILE A 1 180 ? 12.515 2.405 24.994 1.00 69.69 180 ILE A N 1
ATOM 1470 C CA . ILE A 1 180 ? 12.400 0.946 24.844 1.00 69.69 180 ILE A CA 1
ATOM 1471 C C . ILE A 1 180 ? 13.315 0.204 25.833 1.00 69.69 180 ILE A C 1
ATOM 1473 O O . ILE A 1 180 ? 12.900 -0.792 26.425 1.00 69.69 180 ILE A O 1
ATOM 1477 N N . SER A 1 181 ? 14.545 0.683 26.033 1.00 63.97 181 SER A N 1
ATOM 1478 C CA . SER A 1 181 ? 15.592 -0.021 26.791 1.00 63.97 181 SER A CA 1
ATOM 1479 C C . SER A 1 181 ? 15.445 0.092 28.310 1.00 63.97 181 SER A C 1
ATOM 1481 O O . SER A 1 181 ? 15.896 -0.792 29.035 1.00 63.97 181 SER A O 1
ATOM 1483 N N . ASN A 1 182 ? 14.808 1.149 28.824 1.00 56.19 182 ASN A N 1
ATOM 1484 C CA . ASN A 1 182 ? 14.848 1.457 30.257 1.00 56.19 182 ASN A CA 1
ATOM 1485 C C . ASN A 1 182 ? 13.952 0.596 31.161 1.00 56.19 182 ASN A C 1
ATOM 1487 O O . ASN A 1 182 ? 13.875 0.879 32.351 1.00 56.19 182 ASN A O 1
ATOM 1491 N N . ASN A 1 183 ? 13.268 -0.447 30.672 1.00 50.59 183 ASN A N 1
ATOM 1492 C CA . ASN A 1 183 ? 12.353 -1.243 31.510 1.00 50.59 183 ASN A CA 1
ATOM 1493 C C . ASN A 1 183 ? 11.346 -0.381 32.324 1.00 50.59 183 ASN A C 1
ATOM 1495 O O . ASN A 1 183 ? 10.776 -0.841 33.313 1.00 50.59 183 ASN A O 1
ATOM 1499 N N . ILE A 1 184 ? 11.015 0.816 31.810 1.00 50.03 184 ILE A N 1
ATOM 1500 C CA . ILE A 1 184 ? 9.840 1.622 32.179 1.00 50.03 184 ILE A CA 1
ATOM 1501 C C . ILE A 1 184 ? 8.709 1.460 31.122 1.00 50.03 184 ILE A C 1
ATOM 1503 O O . ILE A 1 184 ? 8.046 2.431 30.767 1.00 50.03 184 ILE A O 1
ATOM 1507 N N . PRO A 1 185 ? 8.419 0.268 30.547 1.00 51.66 185 PRO A N 1
ATOM 1508 C CA . PRO A 1 185 ? 7.344 0.129 29.573 1.00 51.66 185 PRO A CA 1
ATOM 1509 C C . PRO A 1 185 ? 5.958 0.187 30.229 1.00 51.66 185 PRO A C 1
ATOM 1511 O O . PRO A 1 185 ? 4.963 0.159 29.515 1.00 51.66 185 PRO A O 1
ATOM 1514 N N . LYS A 1 186 ? 5.857 0.251 31.566 1.00 56.84 186 LYS A N 1
ATOM 1515 C CA . LYS A 1 186 ? 4.567 0.303 32.272 1.00 56.84 186 LYS A CA 1
ATOM 1516 C C . LYS A 1 186 ? 4.061 1.723 32.547 1.00 56.84 186 LYS A C 1
ATOM 1518 O O . LYS A 1 186 ? 2.846 1.899 32.532 1.00 56.84 186 LYS A O 1
ATOM 1523 N N . ASP A 1 187 ? 4.946 2.712 32.701 1.00 60.50 187 ASP A N 1
ATOM 1524 C CA . ASP A 1 187 ? 4.544 4.052 33.171 1.00 60.50 187 ASP A CA 1
ATOM 1525 C C . ASP A 1 187 ? 4.399 5.096 32.057 1.00 60.50 187 ASP A C 1
ATOM 1527 O O . ASP A 1 187 ? 3.792 6.140 32.277 1.00 60.50 187 ASP A O 1
ATOM 1531 N N . ILE A 1 188 ? 4.915 4.833 30.851 1.00 70.12 188 ILE A N 1
ATOM 1532 C CA . ILE A 1 188 ? 4.746 5.748 29.713 1.00 70.12 188 ILE A CA 1
ATOM 1533 C C . ILE A 1 188 ? 3.398 5.455 29.043 1.00 70.12 188 ILE A C 1
ATOM 1535 O O . ILE A 1 188 ? 3.225 4.332 28.557 1.00 70.12 188 ILE A O 1
ATOM 1539 N N . PRO A 1 189 ? 2.462 6.422 28.967 1.00 80.12 189 PRO A N 1
ATOM 1540 C CA . PRO A 1 189 ? 1.211 6.273 28.229 1.00 80.12 189 PRO A CA 1
ATOM 1541 C C . PRO A 1 189 ? 1.446 5.769 26.804 1.00 80.12 189 PRO A C 1
ATOM 1543 O O . PRO A 1 189 ? 2.390 6.181 26.123 1.00 80.12 189 PRO A O 1
ATOM 1546 N N . LEU A 1 190 ? 0.599 4.846 26.356 1.00 79.50 190 LEU A N 1
ATOM 1547 C CA . LEU A 1 190 ? 0.778 4.164 25.076 1.00 79.50 190 LEU A CA 1
ATOM 1548 C C . LEU A 1 190 ? 0.735 5.147 23.898 1.00 79.50 190 LEU A C 1
ATOM 1550 O O . LEU A 1 190 ? 1.440 4.980 22.908 1.00 79.50 190 LEU A O 1
ATOM 1554 N N . GLU A 1 191 ? -0.057 6.198 24.048 1.00 82.19 191 GLU A N 1
ATOM 1555 C CA . GLU A 1 191 ? -0.278 7.273 23.092 1.00 82.19 191 GLU A CA 1
ATOM 1556 C C . GLU A 1 191 ? 1.020 8.042 22.837 1.00 82.19 191 GLU A C 1
ATOM 1558 O O . GLU A 1 191 ? 1.366 8.307 21.688 1.00 82.19 191 GLU A O 1
ATOM 1563 N N . ILE A 1 192 ? 1.786 8.322 23.898 1.00 82.50 192 ILE A N 1
ATOM 1564 C CA . ILE A 1 192 ? 3.084 9.001 23.803 1.00 82.50 192 ILE A CA 1
ATOM 1565 C C . ILE A 1 192 ? 4.083 8.119 23.054 1.00 82.50 192 ILE A C 1
ATOM 1567 O O . ILE A 1 192 ? 4.797 8.606 22.179 1.00 82.50 192 ILE A O 1
ATOM 1571 N N . LEU A 1 193 ? 4.111 6.816 23.357 1.00 81.56 193 LEU A N 1
ATOM 1572 C CA . LEU A 1 193 ? 4.988 5.866 22.670 1.00 81.56 193 LEU A CA 1
ATOM 1573 C C . LEU A 1 193 ? 4.671 5.792 21.169 1.00 81.56 193 LEU A C 1
ATOM 1575 O O . LEU A 1 193 ? 5.581 5.863 20.344 1.00 81.56 193 LEU A O 1
ATOM 1579 N N . VAL A 1 194 ? 3.388 5.669 20.816 1.00 83.88 194 VAL A N 1
ATOM 1580 C CA . VAL A 1 194 ? 2.939 5.608 19.417 1.00 83.88 194 VAL A CA 1
ATOM 1581 C C . VAL A 1 194 ? 3.256 6.907 18.688 1.00 83.88 194 VAL A C 1
ATOM 1583 O O . VAL A 1 194 ? 3.810 6.856 17.591 1.00 83.88 194 VAL A O 1
ATOM 1586 N N . GLN A 1 195 ? 2.958 8.058 19.295 1.00 85.75 195 GLN A N 1
ATOM 1587 C CA . GLN A 1 195 ? 3.230 9.363 18.698 1.00 85.75 195 GLN A CA 1
ATOM 1588 C C . GLN A 1 195 ? 4.729 9.561 18.461 1.00 85.75 195 GLN A C 1
ATOM 1590 O O . GLN A 1 195 ? 5.132 9.940 17.365 1.00 85.75 195 GLN A O 1
ATOM 1595 N N . LYS A 1 196 ? 5.571 9.216 19.442 1.00 83.06 196 LYS A N 1
ATOM 1596 C CA . LYS A 1 196 ? 7.026 9.328 19.306 1.00 83.06 196 LYS A CA 1
ATOM 1597 C C . LYS A 1 196 ? 7.563 8.441 18.186 1.00 83.06 196 LYS A C 1
ATOM 1599 O O . LYS A 1 196 ? 8.319 8.914 17.343 1.00 83.06 196 LYS A O 1
ATOM 1604 N N . ALA A 1 197 ? 7.137 7.177 18.143 1.00 83.50 197 ALA A N 1
ATOM 1605 C CA . ALA A 1 197 ? 7.518 6.259 17.074 1.00 83.50 197 ALA A CA 1
ATOM 1606 C C . ALA A 1 197 ? 7.063 6.770 15.695 1.00 83.50 197 ALA A C 1
ATOM 1608 O O . ALA A 1 197 ? 7.811 6.679 14.721 1.00 83.50 197 ALA A O 1
ATOM 1609 N N . TYR A 1 198 ? 5.859 7.340 15.614 1.00 86.00 198 TYR A N 1
ATOM 1610 C CA . TYR A 1 198 ? 5.320 7.935 14.396 1.00 86.00 198 TYR A CA 1
ATOM 1611 C C . TYR A 1 198 ? 6.126 9.157 13.932 1.00 86.00 198 TYR A C 1
ATOM 1613 O O . TYR A 1 198 ? 6.485 9.240 12.757 1.00 86.00 198 TYR A O 1
ATOM 1621 N N . ASP A 1 199 ? 6.475 10.067 14.839 1.00 85.69 199 ASP A N 1
ATOM 1622 C CA . ASP A 1 199 ? 7.257 11.264 14.520 1.00 85.69 199 ASP A CA 1
ATOM 1623 C C . ASP A 1 199 ? 8.682 10.917 14.072 1.00 85.69 199 ASP A C 1
ATOM 1625 O O . ASP A 1 199 ? 9.176 11.481 13.090 1.00 85.69 199 ASP A O 1
ATOM 1629 N N . THR A 1 200 ? 9.319 9.937 14.723 1.00 84.69 200 THR A N 1
ATOM 1630 C CA . THR A 1 200 ? 10.612 9.391 14.286 1.00 84.69 200 THR A CA 1
ATOM 1631 C C . THR A 1 200 ? 10.497 8.767 12.891 1.00 84.69 200 THR A C 1
ATOM 1633 O O . THR A 1 200 ? 11.333 9.026 12.031 1.00 84.69 200 THR A O 1
ATOM 1636 N N . LEU A 1 201 ? 9.437 8.006 12.595 1.00 83.19 201 LEU A N 1
ATOM 1637 C CA . LEU A 1 201 ? 9.225 7.461 11.246 1.00 83.19 201 LEU A CA 1
ATOM 1638 C C . LEU A 1 201 ? 9.043 8.555 10.195 1.00 83.19 201 LEU A C 1
ATOM 1640 O O . LEU A 1 201 ? 9.602 8.462 9.103 1.00 83.19 201 LEU A O 1
ATOM 1644 N N . LEU A 1 202 ? 8.273 9.597 10.510 1.00 85.12 202 LEU A N 1
ATOM 1645 C CA . LEU A 1 202 ? 8.050 10.709 9.594 1.00 85.12 202 LEU A CA 1
ATOM 1646 C C . LEU A 1 202 ? 9.315 11.534 9.340 1.00 85.12 202 LEU A C 1
ATOM 1648 O O . LEU A 1 202 ? 9.454 12.081 8.244 1.00 85.12 202 LEU A O 1
ATOM 1652 N N . SER A 1 203 ? 10.212 11.661 10.322 1.00 83.88 203 SER A N 1
ATOM 1653 C CA . SER A 1 203 ? 11.472 12.401 10.167 1.00 83.88 203 SER A CA 1
ATOM 1654 C C . SER A 1 203 ? 12.480 11.665 9.278 1.00 83.88 203 SER A C 1
ATOM 1656 O O . SER A 1 203 ? 13.269 12.307 8.588 1.00 83.88 203 SER A O 1
ATOM 1658 N N . LEU A 1 204 ? 12.398 10.331 9.222 1.00 82.19 204 LEU A N 1
ATOM 1659 C CA . LEU A 1 204 ? 13.230 9.486 8.362 1.00 82.19 204 LEU A CA 1
ATOM 1660 C C . LEU A 1 204 ? 12.821 9.519 6.883 1.00 82.19 204 LEU A C 1
ATOM 1662 O O . LEU A 1 204 ? 13.562 9.021 6.036 1.00 82.19 204 LEU A O 1
ATOM 1666 N N . LEU A 1 205 ? 11.659 10.085 6.542 1.00 82.38 205 LEU A N 1
ATOM 1667 C CA . LEU A 1 205 ? 11.199 10.179 5.159 1.00 82.38 205 LEU A CA 1
ATOM 1668 C C . LEU A 1 205 ? 11.886 11.352 4.439 1.00 82.38 205 LEU A C 1
ATOM 1670 O O . LEU A 1 205 ? 11.573 12.508 4.725 1.00 82.38 205 LEU A O 1
ATOM 1674 N N . PRO A 1 206 ? 12.751 11.101 3.435 1.00 76.06 206 PRO A N 1
ATOM 1675 C CA . PRO A 1 206 ? 13.478 12.173 2.752 1.00 76.06 206 PRO A CA 1
ATOM 1676 C C . PRO A 1 206 ? 12.593 12.988 1.793 1.00 76.06 206 PRO A C 1
ATOM 1678 O O . PRO A 1 206 ? 12.969 14.078 1.370 1.00 76.06 206 PRO A O 1
ATOM 1681 N N . ASN A 1 207 ? 11.427 12.461 1.405 1.00 86.44 207 ASN A N 1
ATOM 1682 C CA . ASN A 1 207 ? 10.569 13.036 0.374 1.00 86.44 207 ASN A CA 1
ATOM 1683 C C . ASN A 1 207 ? 9.324 13.700 0.987 1.00 86.44 207 ASN A C 1
ATOM 1685 O O . ASN A 1 207 ? 8.467 13.024 1.559 1.00 86.44 207 ASN A O 1
ATOM 1689 N N . SER A 1 208 ? 9.188 15.016 0.787 1.00 89.25 208 SER A N 1
ATOM 1690 C CA . SER A 1 208 ? 8.044 15.808 1.266 1.00 89.25 208 SER A CA 1
ATOM 1691 C C . SER A 1 208 ? 6.694 15.297 0.742 1.00 89.25 208 SER A C 1
ATOM 1693 O O . SER A 1 208 ? 5.736 15.188 1.504 1.00 89.25 208 SER A O 1
ATOM 1695 N N . ASN A 1 209 ? 6.617 14.880 -0.525 1.00 88.62 209 ASN A N 1
ATOM 1696 C CA . ASN A 1 209 ? 5.381 14.349 -1.104 1.00 88.62 209 ASN A CA 1
ATOM 1697 C C . ASN A 1 209 ? 5.005 12.999 -0.481 1.00 88.62 209 ASN A C 1
ATOM 1699 O O . ASN A 1 209 ? 3.827 12.729 -0.270 1.00 88.62 209 ASN A O 1
ATOM 1703 N N . ALA A 1 210 ? 5.994 12.157 -0.155 1.00 88.69 210 ALA A N 1
ATOM 1704 C CA . ALA A 1 210 ? 5.744 10.885 0.529 1.00 88.69 210 ALA A CA 1
ATOM 1705 C C . ALA A 1 210 ? 5.215 11.124 1.950 1.00 88.69 210 ALA A C 1
ATOM 1707 O O . ALA A 1 210 ? 4.267 10.471 2.385 1.00 88.69 210 ALA A O 1
ATOM 1708 N N . LYS A 1 211 ? 5.785 12.116 2.647 1.00 90.31 211 LYS A N 1
ATOM 1709 C CA . LYS A 1 211 ? 5.309 12.561 3.959 1.00 90.31 211 LYS A CA 1
ATOM 1710 C C . LYS A 1 211 ? 3.855 13.040 3.889 1.00 90.31 211 LYS A C 1
ATOM 1712 O O . LYS A 1 211 ? 3.036 12.612 4.697 1.00 90.31 211 LYS A O 1
ATOM 1717 N N . GLN A 1 212 ? 3.521 13.868 2.898 1.00 92.00 212 GLN A N 1
ATOM 1718 C CA . GLN A 1 212 ? 2.154 14.354 2.680 1.00 92.00 212 GLN A CA 1
ATOM 1719 C C . GLN A 1 212 ? 1.170 13.231 2.339 1.00 92.00 212 GLN A C 1
ATOM 1721 O O . GLN A 1 212 ? 0.060 13.218 2.871 1.00 92.00 212 GLN A O 1
ATOM 1726 N N . LEU A 1 213 ? 1.574 12.258 1.514 1.00 92.38 213 LEU A N 1
ATOM 1727 C CA . LEU A 1 213 ? 0.755 11.080 1.231 1.00 92.38 213 LEU A CA 1
ATOM 1728 C C . LEU A 1 213 ? 0.437 10.317 2.521 1.00 92.38 213 LEU A C 1
ATOM 1730 O O . LEU A 1 213 ? -0.727 10.038 2.788 1.00 92.38 213 LEU A O 1
ATOM 1734 N N . ILE A 1 214 ? 1.447 10.011 3.339 1.00 90.38 214 ILE A N 1
ATOM 1735 C CA . ILE A 1 214 ? 1.260 9.254 4.586 1.00 90.38 214 ILE A CA 1
ATOM 1736 C C . ILE A 1 214 ? 0.339 10.001 5.552 1.00 90.38 214 ILE A C 1
ATOM 1738 O O . ILE A 1 214 ? -0.582 9.392 6.094 1.00 90.38 214 ILE A O 1
ATOM 1742 N N . LEU A 1 215 ? 0.540 11.309 5.733 1.00 90.75 215 LEU A N 1
ATOM 1743 C CA . LEU A 1 215 ? -0.340 12.148 6.555 1.00 90.75 215 LEU A CA 1
ATOM 1744 C C . LEU A 1 215 ? -1.782 12.142 6.029 1.00 90.75 215 LEU A C 1
ATOM 1746 O O . LEU A 1 215 ? -2.725 12.006 6.804 1.00 90.75 215 LEU A O 1
ATOM 1750 N N . SER A 1 216 ? -1.962 12.225 4.711 1.00 93.06 216 SER A N 1
ATOM 1751 C CA . SER A 1 216 ? -3.288 12.200 4.087 1.00 93.06 216 SER A CA 1
ATOM 1752 C C . SER A 1 216 ? -3.970 10.839 4.243 1.00 93.06 216 SER A C 1
ATOM 1754 O O . SER A 1 216 ? -5.159 10.780 4.550 1.00 93.06 216 SER A O 1
ATOM 1756 N N . LEU A 1 217 ? -3.221 9.738 4.111 1.00 92.62 217 LEU A N 1
ATOM 1757 C CA . LEU A 1 217 ? -3.738 8.378 4.289 1.00 92.62 217 LEU A CA 1
ATOM 1758 C C . LEU A 1 217 ? -4.271 8.144 5.704 1.00 92.62 217 LEU A C 1
ATOM 1760 O O . LEU A 1 217 ? -5.303 7.486 5.851 1.00 92.62 217 LEU A O 1
ATOM 1764 N N . GLN A 1 218 ? -3.635 8.724 6.728 1.00 88.25 218 GLN A N 1
ATOM 1765 C CA . GLN A 1 218 ? -4.115 8.632 8.112 1.00 88.25 218 GLN A CA 1
ATOM 1766 C C . GLN A 1 218 ? -5.533 9.190 8.277 1.00 88.25 218 GLN A C 1
ATOM 1768 O O . GLN A 1 218 ? -6.291 8.675 9.096 1.00 88.25 218 GLN A O 1
ATOM 1773 N N . ASN A 1 219 ? -5.927 10.176 7.472 1.00 90.00 219 ASN A N 1
ATOM 1774 C CA . ASN A 1 219 ? -7.243 10.810 7.560 1.00 90.00 219 ASN A CA 1
ATOM 1775 C C . ASN A 1 219 ? -8.333 10.091 6.751 1.00 90.00 219 ASN A C 1
ATOM 1777 O O . ASN A 1 219 ? -9.503 10.453 6.847 1.00 90.00 219 ASN A O 1
ATOM 1781 N N . THR A 1 220 ? -7.973 9.063 5.979 1.00 92.31 220 THR A N 1
ATOM 1782 C CA . THR A 1 220 ? -8.932 8.277 5.190 1.00 92.31 220 THR A CA 1
ATOM 1783 C C . THR A 1 220 ? -9.543 7.132 5.992 1.00 92.31 220 THR A C 1
ATOM 1785 O O . THR A 1 220 ? -8.906 6.580 6.893 1.00 92.31 220 THR A O 1
ATOM 1788 N N . LYS A 1 221 ? -10.770 6.754 5.633 1.00 89.38 221 LYS A N 1
ATOM 1789 C CA . LYS A 1 221 ? -11.560 5.670 6.236 1.00 89.38 221 LYS A CA 1
ATOM 1790 C C . LYS A 1 221 ? -11.972 4.589 5.240 1.00 89.38 221 LYS A C 1
ATOM 1792 O O . LYS A 1 221 ? -12.460 3.538 5.643 1.00 89.38 221 LYS A O 1
ATOM 1797 N N . THR A 1 222 ? -11.856 4.852 3.937 1.00 89.44 222 THR A N 1
ATOM 1798 C CA . THR A 1 222 ? -12.294 3.910 2.899 1.00 89.44 222 THR A CA 1
ATOM 1799 C C . THR A 1 222 ? -11.309 3.830 1.738 1.00 89.44 222 THR A C 1
ATOM 1801 O O . THR A 1 222 ? -10.585 4.779 1.443 1.00 89.44 222 THR A O 1
ATOM 1804 N N . ALA A 1 223 ? -11.325 2.708 1.011 1.00 89.38 223 ALA A N 1
ATOM 1805 C CA . ALA A 1 223 ? -10.535 2.549 -0.215 1.00 89.38 223 ALA A CA 1
ATOM 1806 C C . ALA A 1 223 ? -10.879 3.616 -1.277 1.00 89.38 223 ALA A C 1
ATOM 1808 O O . ALA A 1 223 ? -10.005 4.065 -2.014 1.00 89.38 223 ALA A O 1
ATOM 1809 N N . GLY A 1 224 ? -12.141 4.061 -1.323 1.00 91.56 224 GLY A N 1
ATOM 1810 C CA . GLY A 1 224 ? -12.584 5.119 -2.235 1.00 91.56 224 GLY A CA 1
ATOM 1811 C C . GLY A 1 224 ? -11.958 6.483 -1.931 1.00 91.56 224 GLY A C 1
ATOM 1812 O O . GLY A 1 224 ? -11.627 7.211 -2.857 1.00 91.56 224 GLY A O 1
ATOM 1813 N N . GLU A 1 225 ? -11.741 6.805 -0.655 1.00 93.38 225 GLU A N 1
ATOM 1814 C CA . GLU A 1 225 ? -11.047 8.034 -0.236 1.00 93.38 225 GLU A CA 1
ATOM 1815 C C . GLU A 1 225 ? -9.532 7.963 -0.477 1.00 93.38 225 GLU A C 1
ATOM 1817 O O . GLU A 1 225 ? -8.888 8.989 -0.678 1.00 93.38 225 GLU A O 1
ATOM 1822 N N . ARG A 1 226 ? -8.955 6.755 -0.487 1.00 94.50 226 ARG A N 1
ATOM 1823 C CA . ARG A 1 226 ? -7.518 6.526 -0.724 1.00 94.50 226 ARG A CA 1
ATOM 1824 C C . ARG A 1 226 ? -7.136 6.592 -2.193 1.00 94.50 226 ARG A C 1
ATOM 1826 O O 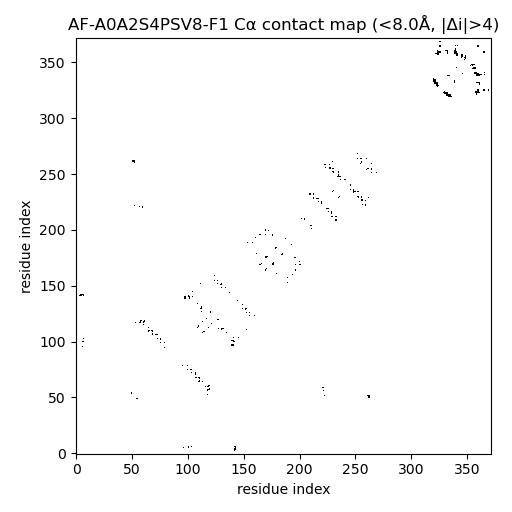. ARG A 1 226 ? -6.074 7.115 -2.516 1.00 94.50 226 ARG A O 1
ATOM 1833 N N . ALA A 1 227 ? -8.002 6.093 -3.073 1.00 94.88 227 ALA A N 1
ATOM 1834 C CA . ALA A 1 227 ? -7.788 6.089 -4.517 1.00 94.88 227 ALA A CA 1
ATOM 1835 C C . ALA A 1 227 ? -7.278 7.438 -5.074 1.00 94.88 227 ALA A C 1
ATOM 1837 O O . ALA A 1 227 ? -6.219 7.435 -5.705 1.00 94.88 227 ALA A O 1
ATOM 1838 N N . PRO A 1 228 ? -7.922 8.598 -4.816 1.00 95.50 228 PRO A N 1
ATOM 1839 C CA . PRO A 1 228 ? -7.425 9.880 -5.318 1.00 95.50 228 PRO A CA 1
ATOM 1840 C C . PRO A 1 228 ? -6.034 10.247 -4.780 1.00 95.50 228 PRO A C 1
ATOM 1842 O O . PRO A 1 228 ? -5.245 10.831 -5.520 1.00 95.50 228 PRO A O 1
ATOM 1845 N N . LEU A 1 229 ? -5.691 9.862 -3.545 1.00 96.44 229 LEU A N 1
ATOM 1846 C CA . LEU A 1 229 ? -4.360 10.103 -2.973 1.00 96.44 229 LEU A CA 1
ATOM 1847 C C . LEU A 1 229 ? -3.281 9.293 -3.703 1.00 96.44 229 LEU A C 1
ATOM 1849 O O . LEU A 1 229 ? -2.220 9.825 -4.032 1.00 96.44 229 LEU A O 1
ATOM 1853 N N . TYR A 1 230 ? -3.560 8.022 -4.010 1.00 96.06 230 TYR A N 1
ATOM 1854 C CA . TYR A 1 230 ? -2.650 7.185 -4.797 1.00 96.06 230 TYR A CA 1
ATOM 1855 C C . TYR A 1 230 ? -2.483 7.708 -6.221 1.00 96.06 230 TYR A C 1
ATOM 1857 O O . TYR A 1 230 ? -1.363 7.770 -6.722 1.00 96.06 230 TYR A O 1
ATOM 1865 N N . ILE A 1 231 ? -3.573 8.136 -6.861 1.00 96.31 231 ILE A N 1
ATOM 1866 C CA . ILE A 1 231 ? -3.536 8.709 -8.211 1.00 96.31 231 ILE A CA 1
ATOM 1867 C C . ILE A 1 231 ? -2.682 9.976 -8.223 1.00 96.31 231 ILE A C 1
ATOM 1869 O O . ILE A 1 231 ? -1.797 10.107 -9.068 1.00 96.31 231 ILE A O 1
ATOM 1873 N N . GLN A 1 232 ? -2.899 10.879 -7.266 1.00 95.81 232 GLN A N 1
ATOM 1874 C CA . GLN A 1 232 ? -2.144 12.123 -7.159 1.00 95.81 232 GLN A CA 1
ATOM 1875 C C . GLN A 1 232 ? -0.648 11.872 -6.939 1.00 95.81 232 GLN A C 1
ATOM 1877 O O . GLN A 1 232 ? 0.183 12.593 -7.489 1.00 95.81 232 GLN A O 1
ATOM 1882 N N . TYR A 1 233 ? -0.298 10.859 -6.145 1.00 95.38 233 TYR A N 1
ATOM 1883 C CA . TYR A 1 233 ? 1.093 10.571 -5.816 1.00 95.38 233 TYR A CA 1
ATOM 1884 C C . TYR A 1 233 ? 1.824 9.768 -6.904 1.00 95.38 233 TYR A C 1
ATOM 1886 O O . TYR A 1 233 ? 2.931 10.133 -7.297 1.00 95.38 233 TYR A O 1
ATOM 1894 N N . TYR A 1 234 ? 1.221 8.689 -7.411 1.00 95.06 234 TYR A N 1
ATOM 1895 C CA . TYR A 1 234 ? 1.869 7.755 -8.342 1.00 95.06 234 TYR A CA 1
ATOM 1896 C C . TYR A 1 234 ? 1.591 8.048 -9.816 1.00 95.06 234 TYR A C 1
ATOM 1898 O O . TYR A 1 234 ? 2.418 7.730 -10.672 1.00 95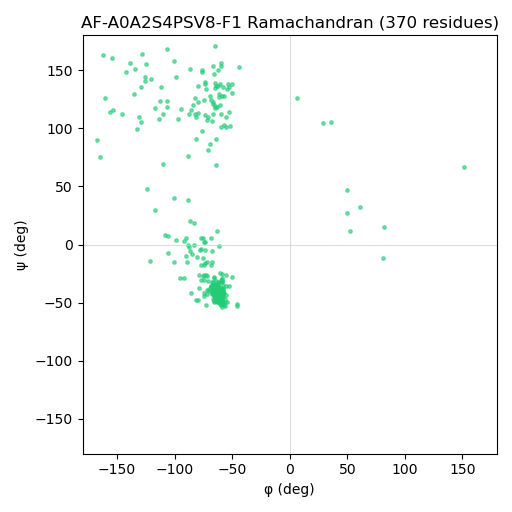.06 234 TYR A O 1
ATOM 1906 N N . CYS A 1 235 ? 0.435 8.634 -10.130 1.00 96.38 235 CYS A N 1
ATOM 1907 C CA . CYS A 1 235 ? -0.025 8.852 -11.501 1.00 96.38 235 CYS A CA 1
ATOM 1908 C C . CYS A 1 235 ? -0.198 10.338 -11.900 1.00 96.38 235 CYS A C 1
ATOM 1910 O O . CYS A 1 235 ? -1.042 10.603 -12.761 1.00 96.38 235 CYS A O 1
ATOM 1912 N N . PRO A 1 236 ? 0.557 11.322 -11.357 1.00 95.38 236 PRO A N 1
ATOM 1913 C CA . PRO A 1 236 ? 0.362 12.718 -11.736 1.00 95.38 236 PRO A CA 1
ATOM 1914 C C . PRO A 1 236 ? 0.766 12.934 -13.197 1.00 95.38 236 PRO A C 1
ATOM 1916 O O . PRO A 1 236 ? 1.906 12.657 -13.581 1.00 95.38 236 PRO A O 1
ATOM 1919 N N . ILE A 1 237 ? -0.165 13.423 -14.017 1.00 94.44 237 ILE A N 1
ATOM 1920 C CA . ILE A 1 237 ? 0.100 13.761 -15.420 1.00 94.44 237 ILE A CA 1
ATOM 1921 C C . ILE A 1 237 ? 0.784 15.129 -15.470 1.00 94.44 237 ILE A C 1
ATOM 1923 O O . ILE A 1 237 ? 0.236 16.112 -14.977 1.00 94.44 237 ILE A O 1
ATOM 1927 N N . ALA A 1 238 ? 1.969 15.176 -16.070 1.00 94.62 238 ALA A N 1
ATOM 1928 C CA . ALA A 1 238 ? 2.735 16.395 -16.295 1.00 94.62 238 ALA A CA 1
ATOM 1929 C C . ALA A 1 238 ? 2.564 16.886 -17.742 1.00 94.62 238 ALA A C 1
ATOM 1931 O O . ALA A 1 238 ? 2.203 16.120 -18.643 1.00 94.62 238 ALA A O 1
ATOM 1932 N N . GLU A 1 239 ? 2.811 18.173 -17.983 1.00 94.31 239 GLU A N 1
ATOM 1933 C CA . GLU A 1 239 ? 2.650 18.767 -19.316 1.00 94.31 239 GLU A CA 1
ATOM 1934 C C . GLU A 1 239 ? 3.633 18.180 -20.337 1.00 94.31 239 GLU A C 1
ATOM 1936 O O . GLU A 1 239 ? 3.268 17.951 -21.492 1.00 94.31 239 GLU A O 1
ATOM 1941 N N . ASP A 1 240 ? 4.843 17.858 -19.890 1.00 96.00 240 ASP A N 1
ATOM 1942 C CA . ASP A 1 240 ? 5.940 17.285 -20.668 1.00 96.00 240 ASP A CA 1
ATOM 1943 C C . ASP A 1 240 ? 5.857 15.757 -20.831 1.00 96.00 240 ASP A C 1
ATOM 1945 O O . ASP A 1 240 ? 6.687 15.165 -21.524 1.00 96.00 240 ASP A O 1
ATOM 1949 N N . ASP A 1 241 ? 4.837 15.106 -20.259 1.00 95.31 241 ASP A N 1
ATOM 1950 C CA . ASP A 1 241 ? 4.637 13.672 -20.450 1.00 95.31 241 ASP A CA 1
ATOM 1951 C C . ASP A 1 241 ? 4.397 13.342 -21.929 1.00 95.31 241 ASP A C 1
ATOM 1953 O O . ASP A 1 241 ? 3.449 13.827 -22.563 1.00 95.31 241 ASP A O 1
ATOM 1957 N N . THR A 1 242 ? 5.187 12.402 -22.445 1.00 94.31 242 THR A N 1
ATOM 1958 C CA . THR A 1 242 ? 4.957 11.769 -23.748 1.00 94.31 242 THR A CA 1
ATOM 1959 C C . THR A 1 242 ? 3.595 11.058 -23.786 1.00 94.31 242 THR A C 1
ATOM 1961 O O . THR A 1 242 ? 3.099 10.608 -22.747 1.00 94.31 242 THR A O 1
ATOM 1964 N N . PRO A 1 243 ? 2.993 10.843 -24.973 1.00 95.88 243 PRO A N 1
ATOM 1965 C CA . PRO A 1 243 ? 1.740 10.091 -25.089 1.00 95.88 243 PRO A CA 1
ATOM 1966 C C . PRO A 1 243 ? 1.791 8.710 -24.416 1.00 95.88 243 PRO A C 1
ATOM 1968 O O . PRO A 1 243 ? 0.819 8.282 -23.796 1.00 95.88 243 PRO A O 1
ATOM 1971 N N . GLN A 1 244 ? 2.943 8.033 -24.474 1.00 92.75 244 GLN A N 1
ATOM 1972 C CA . GLN A 1 244 ? 3.150 6.747 -23.811 1.00 92.75 244 GLN A CA 1
ATOM 1973 C C . GLN A 1 244 ? 3.111 6.870 -22.279 1.00 92.75 244 GLN A C 1
ATOM 1975 O O . GLN A 1 244 ? 2.444 6.069 -21.627 1.00 92.75 244 GLN A O 1
ATOM 1980 N N . GLN A 1 245 ? 3.765 7.885 -21.703 1.00 93.94 245 GLN A N 1
ATOM 1981 C CA . GLN A 1 245 ? 3.729 8.144 -20.257 1.00 93.94 245 GLN A CA 1
ATOM 1982 C C . GLN A 1 245 ? 2.320 8.510 -19.781 1.00 93.94 245 GLN A C 1
ATOM 1984 O O . GLN A 1 245 ? 1.868 7.984 -18.764 1.00 93.94 245 GLN A O 1
ATOM 1989 N N . ARG A 1 246 ? 1.590 9.343 -20.536 1.00 96.25 246 ARG A N 1
ATOM 1990 C CA . ARG A 1 246 ? 0.193 9.687 -20.219 1.00 96.25 246 ARG A CA 1
ATOM 1991 C C . ARG A 1 246 ? -0.703 8.451 -20.222 1.00 96.25 246 ARG A C 1
ATOM 1993 O O . ARG A 1 246 ? -1.491 8.271 -19.295 1.00 96.25 246 ARG A O 1
ATOM 2000 N N . ASN A 1 247 ? -0.553 7.573 -21.215 1.00 95.94 247 ASN A N 1
ATOM 2001 C CA . ASN A 1 247 ? -1.306 6.319 -21.293 1.00 95.94 247 ASN A CA 1
ATOM 2002 C C . ASN A 1 247 ? -0.973 5.375 -20.130 1.00 95.94 247 ASN A C 1
ATOM 2004 O O . ASN A 1 247 ? -1.888 4.817 -19.526 1.00 95.94 247 ASN A O 1
ATOM 2008 N N . PHE A 1 248 ? 0.311 5.242 -19.778 1.00 95.81 248 PHE A N 1
ATOM 2009 C CA . PHE A 1 248 ? 0.759 4.460 -18.623 1.00 95.81 248 PHE A CA 1
ATOM 2010 C C . PHE A 1 248 ? 0.129 4.984 -17.324 1.00 95.81 248 PHE A C 1
ATOM 2012 O O . PHE A 1 248 ? -0.555 4.241 -16.625 1.00 95.81 248 PHE A O 1
ATOM 2019 N N . LYS A 1 249 ? 0.264 6.284 -17.033 1.00 97.00 249 LYS A N 1
ATOM 2020 C CA . LYS A 1 249 ? -0.312 6.910 -15.829 1.00 97.00 249 LYS A CA 1
ATOM 2021 C C . LYS A 1 249 ? -1.837 6.780 -15.787 1.00 97.00 249 LYS A C 1
ATOM 2023 O O . LYS A 1 249 ? -2.388 6.394 -14.764 1.00 97.00 249 LYS A O 1
ATOM 2028 N N . THR A 1 250 ? -2.519 7.010 -16.911 1.00 97.31 250 THR A N 1
ATOM 2029 C CA . THR A 1 250 ? -3.986 6.882 -17.012 1.00 97.31 250 THR A CA 1
ATOM 2030 C C . THR A 1 250 ? -4.458 5.450 -16.759 1.00 97.31 250 THR A C 1
ATOM 2032 O O . THR A 1 250 ? -5.469 5.240 -16.089 1.00 97.31 250 THR A O 1
ATOM 2035 N N . LYS A 1 251 ? -3.735 4.446 -17.273 1.00 97.44 251 LYS A N 1
ATOM 2036 C CA . LYS A 1 251 ? -4.043 3.028 -17.041 1.00 97.44 251 LYS A CA 1
ATOM 2037 C C . LYS A 1 251 ? -4.047 2.703 -15.548 1.00 97.44 251 LYS A C 1
ATOM 2039 O O . LYS A 1 251 ? -5.007 2.110 -15.063 1.00 97.44 251 LYS A O 1
ATOM 2044 N N . TYR A 1 252 ? -3.002 3.107 -14.830 1.00 97.94 252 TYR A N 1
ATOM 2045 C CA . TYR A 1 252 ? -2.864 2.802 -13.407 1.00 97.94 252 TYR A CA 1
ATOM 2046 C C . TYR A 1 252 ? -3.741 3.677 -12.515 1.00 97.94 252 TYR A C 1
ATOM 2048 O O . TYR A 1 252 ? -4.276 3.178 -11.526 1.00 97.94 252 TYR A O 1
ATOM 2056 N N . ALA A 1 253 ? -4.015 4.919 -12.921 1.00 97.69 253 ALA A N 1
ATOM 2057 C CA . ALA A 1 253 ? -5.020 5.745 -12.266 1.00 97.69 253 ALA A CA 1
ATOM 2058 C C . ALA A 1 253 ? -6.392 5.050 -12.246 1.00 97.69 253 ALA A C 1
ATOM 2060 O O . ALA A 1 253 ? -6.993 4.913 -11.184 1.00 97.69 253 ALA A O 1
ATOM 2061 N N . ARG A 1 254 ? -6.830 4.486 -13.382 1.00 97.38 254 ARG A N 1
ATOM 2062 C CA . ARG A 1 254 ? -8.083 3.712 -13.466 1.00 97.38 254 ARG A CA 1
ATOM 2063 C C . ARG A 1 254 ? -8.094 2.470 -12.575 1.00 97.38 254 ARG A C 1
ATOM 2065 O O . ARG A 1 254 ? -9.148 2.078 -12.086 1.00 97.38 254 ARG A O 1
ATOM 2072 N N . MET A 1 255 ? -6.948 1.820 -12.363 1.00 97.44 255 MET A N 1
ATOM 2073 C CA . MET A 1 255 ? -6.873 0.678 -11.443 1.00 97.44 255 MET A CA 1
ATOM 2074 C C . MET A 1 255 ? -7.130 1.118 -9.997 1.00 97.44 255 MET A C 1
ATOM 2076 O O . MET A 1 255 ? -7.905 0.469 -9.296 1.00 97.44 255 MET A O 1
ATOM 2080 N N . PHE A 1 256 ? -6.564 2.252 -9.576 1.00 96.56 256 PHE A N 1
ATOM 2081 C CA . PHE A 1 256 ? -6.871 2.837 -8.270 1.00 96.56 256 PHE A CA 1
ATOM 2082 C C . PHE A 1 256 ? -8.334 3.296 -8.164 1.00 96.56 256 PHE A C 1
ATOM 2084 O O . PHE A 1 256 ? -8.974 3.027 -7.151 1.00 96.56 256 PHE A O 1
ATOM 2091 N N . GLU A 1 257 ? -8.905 3.914 -9.206 1.00 95.75 257 GLU A N 1
ATOM 2092 C CA . GLU A 1 257 ? -10.334 4.294 -9.247 1.00 95.75 257 GLU A CA 1
ATOM 2093 C C . GLU A 1 257 ? -11.260 3.082 -9.068 1.00 95.75 257 GLU A C 1
ATOM 2095 O O . GLU A 1 257 ? -12.256 3.146 -8.344 1.00 95.75 257 GLU A O 1
ATOM 2100 N N . ASN A 1 258 ? -10.886 1.948 -9.664 1.00 95.25 258 ASN A N 1
ATOM 2101 C CA . ASN A 1 258 ? -11.574 0.667 -9.514 1.00 95.25 258 ASN A CA 1
ATOM 2102 C C . ASN A 1 258 ? -11.307 -0.022 -8.163 1.00 95.25 258 ASN A C 1
ATOM 2104 O O . ASN A 1 258 ? -11.777 -1.139 -7.949 1.00 95.25 258 ASN A O 1
ATOM 2108 N N . ARG A 1 259 ? -10.599 0.643 -7.239 1.00 92.81 259 ARG A N 1
ATOM 2109 C CA . ARG A 1 259 ? -10.316 0.185 -5.870 1.00 92.81 259 ARG A CA 1
ATOM 2110 C C . ARG A 1 259 ? -9.515 -1.115 -5.815 1.00 92.81 259 ARG A C 1
ATOM 2112 O O . ARG A 1 259 ? -9.704 -1.917 -4.901 1.00 92.81 259 ARG A O 1
ATOM 2119 N N . LEU A 1 260 ? -8.635 -1.330 -6.793 1.00 93.00 260 LEU A N 1
ATOM 2120 C CA . LEU A 1 260 ? -7.655 -2.408 -6.709 1.00 93.00 260 LEU A CA 1
ATOM 2121 C C . LEU A 1 260 ? -6.659 -2.121 -5.580 1.00 93.00 260 LEU A C 1
ATOM 2123 O O . LEU A 1 260 ? -6.417 -0.963 -5.233 1.00 93.00 260 LEU A O 1
ATOM 2127 N N . ASN A 1 261 ? -6.085 -3.188 -5.021 1.00 91.06 261 ASN A N 1
ATOM 2128 C CA . ASN A 1 261 ? -5.165 -3.093 -3.896 1.00 91.06 261 ASN A CA 1
ATOM 2129 C C . ASN A 1 261 ? -3.892 -2.326 -4.284 1.00 91.06 261 ASN A C 1
ATOM 2131 O O . ASN A 1 261 ? -3.297 -2.583 -5.331 1.00 91.06 261 ASN A O 1
ATOM 2135 N N . HIS A 1 262 ? -3.444 -1.429 -3.409 1.00 93.75 262 HIS A N 1
ATOM 2136 C CA . HIS A 1 262 ? -2.244 -0.618 -3.576 1.00 93.75 262 HIS A CA 1
ATOM 2137 C C . HIS A 1 262 ? -1.026 -1.417 -4.055 1.00 93.75 262 HIS A C 1
ATOM 2139 O O . HIS A 1 262 ? -0.390 -1.056 -5.047 1.00 93.75 262 HIS A O 1
ATOM 2145 N N . ASP A 1 263 ? -0.711 -2.521 -3.378 1.00 93.19 263 ASP A N 1
ATOM 2146 C CA . ASP A 1 263 ? 0.495 -3.298 -3.656 1.00 93.19 263 ASP A CA 1
ATOM 2147 C C . ASP A 1 263 ? 0.365 -4.110 -4.950 1.00 93.19 263 ASP A C 1
ATOM 2149 O O . ASP A 1 263 ? 1.354 -4.288 -5.664 1.00 93.19 263 ASP A O 1
ATOM 2153 N N . GLU A 1 264 ? -0.848 -4.543 -5.310 1.00 93.69 264 GLU A N 1
ATOM 2154 C CA . GLU A 1 264 ? -1.118 -5.166 -6.613 1.00 93.69 264 GLU A CA 1
ATOM 2155 C C . GLU A 1 264 ? -0.883 -4.174 -7.754 1.00 93.69 264 GLU A C 1
ATOM 2157 O O . GLU A 1 264 ? -0.211 -4.503 -8.737 1.00 93.69 264 GLU A O 1
ATOM 2162 N N . VAL A 1 265 ? -1.389 -2.945 -7.608 1.00 95.81 265 VAL A N 1
ATOM 2163 C CA . VAL A 1 265 ? -1.213 -1.887 -8.607 1.00 95.81 265 VAL A CA 1
ATOM 2164 C C . VAL A 1 265 ? 0.265 -1.527 -8.741 1.00 95.81 265 VAL A C 1
ATOM 2166 O O . VAL A 1 265 ? 0.784 -1.538 -9.856 1.00 95.81 265 VAL A O 1
ATOM 2169 N N . LEU A 1 266 ? 0.978 -1.289 -7.634 1.00 95.44 266 LEU A N 1
ATOM 2170 C CA . LEU A 1 266 ? 2.404 -0.954 -7.685 1.00 95.44 266 LEU A CA 1
ATOM 2171 C C . LEU A 1 266 ? 3.263 -2.085 -8.254 1.00 95.44 266 LEU A C 1
ATOM 2173 O O . LEU A 1 266 ? 4.182 -1.818 -9.027 1.00 95.44 266 LEU A O 1
ATOM 2177 N N . THR A 1 267 ? 2.958 -3.339 -7.922 1.00 94.94 267 THR A N 1
ATOM 2178 C CA . THR A 1 267 ? 3.675 -4.493 -8.482 1.00 94.94 267 THR A CA 1
ATOM 2179 C C . THR A 1 267 ? 3.486 -4.565 -9.998 1.00 94.94 267 THR A C 1
ATOM 2181 O O . THR A 1 267 ? 4.451 -4.765 -10.739 1.00 94.94 267 THR A O 1
ATOM 2184 N N . ALA A 1 268 ? 2.258 -4.352 -10.484 1.00 96.25 268 ALA A N 1
ATOM 2185 C CA . ALA A 1 268 ? 1.974 -4.302 -11.915 1.00 96.25 268 ALA A CA 1
ATOM 2186 C C . ALA A 1 268 ? 2.690 -3.123 -12.600 1.00 96.25 268 ALA A C 1
ATOM 2188 O O . ALA A 1 268 ? 3.341 -3.325 -13.628 1.00 96.25 268 ALA A O 1
ATOM 2189 N N . MET A 1 269 ? 2.649 -1.930 -11.990 1.00 96.75 269 MET A N 1
ATOM 2190 C CA . MET A 1 269 ? 3.353 -0.732 -12.464 1.00 96.75 269 MET A CA 1
ATOM 2191 C C . MET A 1 269 ? 4.849 -0.976 -12.620 1.00 96.75 269 MET A C 1
ATOM 2193 O O . MET A 1 269 ? 5.418 -0.665 -13.665 1.00 96.75 269 MET A O 1
ATOM 2197 N N . GLN A 1 270 ? 5.488 -1.535 -11.591 1.00 96.38 270 GLN A N 1
ATOM 2198 C CA . GLN A 1 270 ? 6.922 -1.817 -11.593 1.00 96.38 270 GLN A CA 1
ATOM 2199 C C . GLN A 1 270 ? 7.292 -2.813 -12.688 1.00 96.38 270 GLN A C 1
ATOM 2201 O O . GLN A 1 270 ? 8.252 -2.578 -13.421 1.00 96.38 270 GLN A O 1
ATOM 2206 N N . LYS A 1 271 ? 6.506 -3.884 -12.839 1.00 96.88 271 LYS A N 1
ATOM 2207 C CA . LYS A 1 271 ? 6.732 -4.892 -13.874 1.00 96.88 271 LYS A CA 1
ATOM 2208 C C . LYS A 1 271 ? 6.654 -4.291 -15.277 1.00 96.88 271 LYS A C 1
ATOM 2210 O O . LYS A 1 271 ? 7.575 -4.466 -16.064 1.00 96.88 271 LYS A O 1
ATOM 2215 N N . GLU A 1 272 ? 5.597 -3.541 -15.584 1.00 95.88 272 GLU A N 1
ATOM 2216 C CA . GLU A 1 272 ? 5.456 -2.926 -16.909 1.00 95.88 272 GLU A CA 1
ATOM 2217 C C . GLU A 1 272 ? 6.530 -1.864 -17.170 1.00 95.88 272 GLU A C 1
ATOM 2219 O O . GLU A 1 272 ? 7.074 -1.801 -18.270 1.00 95.88 272 GLU A O 1
ATOM 2224 N N . ALA A 1 273 ? 6.883 -1.053 -16.168 1.00 93.38 273 ALA A N 1
ATOM 2225 C CA . ALA A 1 273 ? 7.970 -0.086 -16.298 1.00 93.38 273 ALA A CA 1
ATOM 2226 C C . ALA A 1 273 ? 9.313 -0.777 -16.588 1.00 93.38 273 ALA A C 1
ATOM 2228 O O . ALA A 1 273 ? 10.075 -0.311 -17.439 1.00 93.38 273 ALA A O 1
ATOM 2229 N N . GLN A 1 274 ? 9.584 -1.902 -15.922 1.00 95.44 274 GLN A N 1
ATOM 2230 C CA . GLN A 1 274 ? 10.774 -2.711 -16.163 1.00 95.44 274 GLN A CA 1
ATOM 2231 C C . GLN A 1 274 ? 10.767 -3.316 -17.571 1.00 95.44 274 GLN A C 1
ATOM 2233 O O . GLN A 1 274 ? 11.769 -3.205 -18.274 1.00 95.44 274 GLN A O 1
ATOM 2238 N N . ASP A 1 275 ? 9.642 -3.876 -18.017 1.00 94.44 275 ASP A N 1
ATOM 2239 C CA . ASP A 1 275 ? 9.504 -4.449 -19.359 1.00 94.44 275 ASP A CA 1
ATOM 2240 C C . ASP A 1 275 ? 9.728 -3.386 -20.450 1.00 94.44 275 ASP A C 1
ATOM 2242 O O . ASP A 1 275 ? 10.486 -3.609 -21.397 1.00 94.44 275 ASP A O 1
ATOM 2246 N N . LEU A 1 276 ? 9.136 -2.194 -20.295 1.00 91.50 276 LEU A N 1
ATOM 2247 C CA . LEU A 1 276 ? 9.328 -1.065 -21.213 1.00 91.50 276 LEU A CA 1
ATOM 2248 C C . LEU A 1 276 ? 10.782 -0.582 -21.236 1.00 91.50 276 LEU A C 1
ATOM 2250 O O . LEU A 1 276 ? 11.326 -0.285 -22.304 1.00 91.50 276 LEU A O 1
ATOM 2254 N N . TYR A 1 277 ? 11.425 -0.514 -20.070 1.00 92.69 277 TYR A N 1
ATOM 2255 C CA . TYR A 1 277 ? 12.834 -0.155 -19.972 1.00 92.69 277 TYR A CA 1
ATOM 2256 C C . TYR A 1 277 ? 13.718 -1.188 -20.677 1.00 92.69 277 TYR A C 1
ATOM 2258 O O . TYR A 1 277 ? 14.541 -0.820 -21.515 1.00 92.69 277 TYR A O 1
ATOM 2266 N N . SER A 1 278 ? 13.509 -2.478 -20.413 1.00 94.94 278 SER A N 1
ATOM 2267 C CA . SER A 1 278 ? 14.246 -3.569 -21.052 1.00 94.94 278 SER A CA 1
ATOM 2268 C C . SER A 1 278 ? 14.077 -3.573 -22.573 1.00 94.94 278 SER A C 1
ATOM 2270 O O . SER A 1 278 ? 15.065 -3.728 -23.293 1.00 94.94 278 SER A O 1
ATOM 2272 N N . GLN A 1 279 ? 12.864 -3.327 -23.078 1.00 94.25 279 GLN A N 1
ATOM 2273 C CA . GLN A 1 279 ? 12.608 -3.190 -24.516 1.00 94.25 279 GLN A CA 1
ATOM 2274 C C . GLN A 1 279 ? 13.366 -2.004 -25.119 1.00 94.25 279 GLN A C 1
ATOM 2276 O O . GLN A 1 279 ? 14.030 -2.155 -26.144 1.00 94.25 279 GLN A O 1
ATOM 2281 N N . ARG A 1 280 ? 13.330 -0.834 -24.466 1.00 93.75 280 ARG A N 1
ATOM 2282 C CA . ARG A 1 280 ? 14.050 0.359 -24.934 1.00 93.75 280 ARG A CA 1
ATOM 2283 C C . ARG A 1 280 ? 15.559 0.144 -24.946 1.00 93.75 280 ARG A C 1
ATOM 2285 O O . ARG A 1 280 ? 16.221 0.512 -25.911 1.00 93.75 280 ARG A O 1
ATOM 2292 N N . VAL A 1 281 ? 16.101 -0.466 -23.896 1.00 95.88 281 VAL A N 1
ATOM 2293 C CA . VAL A 1 281 ? 17.524 -0.808 -23.818 1.00 95.88 281 VAL A CA 1
ATOM 2294 C C . VAL A 1 281 ? 17.899 -1.767 -24.947 1.00 95.88 281 VAL A C 1
ATOM 2296 O O . VAL A 1 281 ? 18.894 -1.529 -25.625 1.00 95.88 281 VAL A O 1
ATOM 2299 N N . SER A 1 282 ? 17.105 -2.808 -25.200 1.00 96.19 282 SER A N 1
ATOM 2300 C CA . SER A 1 282 ? 17.358 -3.761 -26.289 1.00 96.19 282 SER A CA 1
ATOM 2301 C C . SER A 1 282 ? 17.307 -3.105 -27.677 1.00 96.19 282 SER A C 1
ATOM 2303 O O . SER A 1 282 ? 18.185 -3.360 -28.507 1.00 96.19 282 SER A O 1
ATOM 2305 N N . ALA A 1 283 ? 16.345 -2.208 -27.913 1.00 95.69 283 ALA A N 1
ATOM 2306 C CA . ALA A 1 283 ? 16.250 -1.446 -29.156 1.00 95.69 283 ALA A CA 1
ATOM 2307 C C . ALA A 1 283 ? 17.488 -0.561 -29.377 1.00 95.69 283 ALA A C 1
ATOM 2309 O O . ALA A 1 283 ? 18.099 -0.619 -30.441 1.00 95.69 283 ALA A O 1
ATOM 2310 N N . LEU A 1 284 ? 17.923 0.175 -28.347 1.00 96.81 284 LEU A N 1
ATOM 2311 C CA . LEU A 1 284 ? 19.125 1.014 -28.414 1.00 96.81 284 LEU A CA 1
ATOM 2312 C C . LEU A 1 284 ? 20.402 0.197 -28.657 1.00 96.81 284 LEU A C 1
ATOM 2314 O O . LEU A 1 284 ? 21.274 0.633 -29.403 1.00 96.81 284 LEU A O 1
ATOM 2318 N N . HIS A 1 285 ? 20.520 -0.995 -28.065 1.00 96.62 285 HIS A N 1
ATOM 2319 C CA . HIS A 1 285 ? 21.648 -1.892 -28.343 1.00 96.62 285 HIS A CA 1
ATOM 2320 C C . HIS A 1 285 ? 21.656 -2.368 -29.800 1.00 96.62 285 HIS A C 1
ATOM 2322 O O . HIS A 1 285 ? 22.723 -2.468 -30.404 1.00 96.62 285 HIS A O 1
ATOM 2328 N N . THR A 1 286 ? 20.477 -2.633 -30.366 1.00 96.62 286 THR A N 1
ATOM 2329 C CA . THR A 1 286 ? 20.334 -3.039 -31.771 1.00 96.62 286 THR A CA 1
ATOM 2330 C C . THR A 1 286 ? 20.741 -1.899 -32.705 1.00 96.62 286 THR A C 1
ATOM 2332 O O . THR A 1 286 ? 21.602 -2.092 -33.560 1.00 96.62 286 THR A O 1
ATOM 2335 N N . GLU A 1 287 ? 20.216 -0.692 -32.478 1.00 96.88 287 GLU A N 1
ATOM 2336 C CA . GLU A 1 287 ? 20.550 0.508 -33.258 1.00 96.88 287 GLU A CA 1
ATOM 2337 C C . GLU A 1 287 ? 22.048 0.843 -33.178 1.00 96.88 287 GLU A C 1
ATOM 2339 O O . GLU A 1 287 ? 22.690 1.125 -34.190 1.00 96.88 287 GLU A O 1
ATOM 2344 N N . LEU A 1 288 ? 22.649 0.734 -31.988 1.00 96.88 288 LEU A N 1
ATOM 2345 C CA . LEU A 1 288 ? 24.089 0.914 -31.817 1.00 96.88 288 LEU A CA 1
ATOM 2346 C C . LEU A 1 288 ? 24.889 -0.103 -32.644 1.00 96.88 288 LEU A C 1
ATOM 2348 O O . LEU A 1 288 ? 25.874 0.269 -33.286 1.00 96.88 288 LEU A O 1
ATOM 2352 N N . GLY A 1 289 ? 24.467 -1.369 -32.654 1.00 97.38 289 GLY A N 1
ATOM 2353 C CA . GLY A 1 289 ? 25.085 -2.413 -33.471 1.00 97.38 289 GLY A CA 1
ATOM 2354 C C . GLY A 1 289 ? 24.999 -2.110 -34.969 1.00 97.38 289 GLY A C 1
ATOM 2355 O O . GLY A 1 289 ? 25.997 -2.219 -35.685 1.00 97.38 289 GLY A O 1
ATOM 2356 N N . GLU A 1 290 ? 23.840 -1.656 -35.445 1.00 96.69 290 GLU A N 1
ATOM 2357 C CA . GLU A 1 290 ? 23.642 -1.250 -36.841 1.00 96.69 290 GLU A CA 1
ATOM 2358 C C . GLU A 1 290 ? 24.530 -0.061 -37.226 1.00 96.69 290 GLU A C 1
ATOM 2360 O O . GLU A 1 290 ? 25.194 -0.090 -38.268 1.00 96.69 290 GLU A O 1
ATOM 2365 N N . LEU A 1 291 ? 24.624 0.954 -36.363 1.00 97.00 291 LEU A N 1
ATOM 2366 C CA . LEU A 1 291 ? 25.492 2.114 -36.575 1.00 97.00 291 LEU A CA 1
ATOM 2367 C C . LEU A 1 291 ? 26.975 1.723 -36.616 1.00 97.00 291 LEU A C 1
ATOM 2369 O O . LEU A 1 291 ? 27.716 2.213 -37.473 1.00 97.00 291 LEU A O 1
ATOM 2373 N N . GLN A 1 292 ? 27.418 0.807 -35.751 1.00 96.19 292 GLN A N 1
ATOM 2374 C CA . GLN A 1 292 ? 28.792 0.289 -35.758 1.00 96.19 292 GLN A CA 1
ATOM 2375 C C . GLN A 1 292 ? 29.109 -0.495 -37.040 1.00 96.19 292 GLN A C 1
ATOM 2377 O O . GLN A 1 292 ? 30.193 -0.341 -37.620 1.00 96.19 292 GLN A O 1
ATOM 2382 N N . LEU A 1 293 ? 28.165 -1.306 -37.526 1.00 95.81 293 LEU A N 1
ATOM 2383 C CA . LEU A 1 293 ? 28.296 -2.016 -38.800 1.00 95.81 293 LEU A CA 1
ATOM 2384 C C . LEU A 1 293 ? 28.344 -1.041 -39.982 1.00 95.81 293 LEU A C 1
ATOM 2386 O O . LEU A 1 293 ? 29.217 -1.167 -40.847 1.00 95.81 293 LEU A O 1
ATOM 2390 N N . ALA A 1 294 ? 27.468 -0.033 -39.997 1.00 95.25 294 ALA A N 1
ATOM 2391 C CA . ALA A 1 294 ? 27.447 1.007 -41.021 1.00 95.25 294 ALA A CA 1
ATOM 2392 C C . ALA A 1 294 ? 28.756 1.814 -41.036 1.00 95.25 294 ALA A C 1
ATOM 2394 O O . ALA A 1 294 ? 29.346 2.029 -42.101 1.00 95.25 294 ALA A O 1
ATOM 2395 N N . GLN A 1 295 ? 29.267 2.193 -39.861 1.00 95.44 295 GLN A N 1
ATOM 2396 C CA . GLN A 1 295 ? 30.553 2.873 -39.720 1.00 95.44 295 GLN A CA 1
ATOM 2397 C C . GLN A 1 295 ? 31.700 2.000 -40.242 1.00 95.44 295 GLN A C 1
ATOM 2399 O O . GLN A 1 295 ? 32.528 2.468 -41.028 1.00 95.44 295 GLN A O 1
ATOM 2404 N N . SER A 1 296 ? 31.719 0.718 -39.875 1.00 94.12 296 SER A N 1
ATOM 2405 C CA . SER A 1 296 ? 32.725 -0.245 -40.334 1.00 94.12 296 SER A CA 1
ATOM 2406 C C . SER A 1 296 ? 32.700 -0.423 -41.856 1.00 94.12 296 SER A C 1
ATOM 2408 O O . SER A 1 296 ? 33.748 -0.420 -42.507 1.00 94.12 296 SER A O 1
ATOM 2410 N N . ALA A 1 297 ? 31.512 -0.532 -42.456 1.00 94.12 297 ALA A N 1
ATOM 2411 C CA . ALA A 1 297 ? 31.342 -0.624 -43.905 1.00 94.12 297 ALA A CA 1
ATOM 2412 C C . ALA A 1 297 ? 31.805 0.657 -44.618 1.00 94.12 297 ALA A C 1
ATOM 2414 O O . ALA A 1 297 ? 32.491 0.591 -45.642 1.00 94.12 297 ALA A O 1
ATOM 2415 N N . HIS A 1 298 ? 31.488 1.825 -44.056 1.00 93.56 298 HIS A N 1
ATOM 2416 C CA . HIS A 1 298 ? 31.924 3.113 -44.583 1.00 93.56 298 HIS A CA 1
ATOM 2417 C C . HIS A 1 298 ? 33.453 3.269 -44.537 1.00 93.56 298 HIS A C 1
ATOM 2419 O O . HIS A 1 298 ? 34.054 3.683 -45.532 1.00 93.56 298 HIS A O 1
ATOM 2425 N N . LEU A 1 299 ? 34.099 2.873 -43.435 1.00 93.50 299 LEU A N 1
ATOM 2426 C CA . LEU A 1 299 ? 35.561 2.854 -43.322 1.00 93.50 299 LEU A CA 1
ATOM 2427 C C . LEU A 1 299 ? 36.188 1.899 -44.346 1.00 93.50 299 LEU A C 1
ATOM 2429 O O . LEU A 1 299 ? 37.081 2.310 -45.086 1.00 93.50 299 LEU A O 1
ATOM 2433 N N . LYS A 1 300 ? 35.661 0.674 -44.492 1.00 92.81 300 LYS A N 1
ATOM 2434 C CA . LYS A 1 300 ? 36.110 -0.277 -45.530 1.00 92.81 300 LYS A CA 1
ATOM 2435 C C . LYS A 1 300 ? 35.970 0.300 -46.941 1.00 92.81 300 LYS A C 1
ATOM 2437 O O . LYS A 1 300 ? 36.868 0.142 -47.765 1.00 92.81 300 LYS A O 1
ATOM 2442 N N . LYS A 1 301 ? 34.870 1.002 -47.234 1.00 92.25 301 LYS A N 1
ATOM 2443 C CA . LYS A 1 301 ? 34.657 1.666 -48.530 1.00 92.25 301 LYS A CA 1
ATOM 2444 C C . LYS A 1 301 ? 35.666 2.794 -48.767 1.00 92.25 301 LYS A C 1
ATOM 2446 O O . LYS A 1 301 ? 36.157 2.926 -49.887 1.00 92.25 301 LYS A O 1
ATOM 2451 N N . LYS A 1 302 ? 35.995 3.585 -47.738 1.00 91.69 302 LYS A N 1
ATOM 2452 C CA . LYS A 1 302 ? 37.040 4.621 -47.816 1.00 91.69 302 LYS A CA 1
ATOM 2453 C C . LYS A 1 302 ? 38.413 4.019 -48.113 1.00 91.69 302 LYS A C 1
ATOM 2455 O O . LYS A 1 302 ? 39.076 4.509 -49.022 1.00 91.69 302 LYS A O 1
ATOM 2460 N N . VAL A 1 303 ? 38.789 2.943 -47.416 1.00 90.62 303 VAL A N 1
ATOM 2461 C CA . VAL A 1 303 ? 40.058 2.228 -47.643 1.00 90.62 303 VAL A CA 1
ATOM 2462 C C . VAL A 1 303 ? 40.136 1.707 -49.077 1.00 90.62 303 VAL A C 1
ATOM 2464 O O . VAL A 1 303 ? 41.046 2.087 -49.803 1.00 90.62 303 VAL A O 1
ATOM 2467 N N . ARG A 1 304 ? 39.119 0.972 -49.549 1.00 87.56 304 ARG A N 1
ATOM 2468 C CA . ARG A 1 304 ? 39.076 0.472 -50.938 1.00 87.56 304 ARG A CA 1
ATOM 2469 C C . ARG A 1 304 ? 39.164 1.588 -51.980 1.00 87.56 304 ARG A C 1
ATOM 2471 O O . ARG A 1 304 ? 39.778 1.423 -53.027 1.00 87.56 304 ARG A O 1
ATOM 2478 N N . LYS A 1 305 ? 38.534 2.739 -51.719 1.00 86.50 305 LYS A N 1
ATOM 2479 C CA . LYS A 1 305 ? 38.611 3.894 -52.622 1.00 86.50 305 LYS A CA 1
ATOM 2480 C C . LYS A 1 305 ? 40.036 4.458 -52.672 1.00 86.50 305 LYS A C 1
ATOM 2482 O O . LYS A 1 305 ? 40.499 4.782 -53.760 1.00 86.50 305 LYS A O 1
ATOM 2487 N N . ALA A 1 306 ? 40.718 4.550 -51.530 1.00 83.81 306 ALA A N 1
ATOM 2488 C CA . ALA A 1 306 ? 42.112 4.983 -51.459 1.00 83.81 306 ALA A CA 1
ATOM 2489 C C . ALA A 1 306 ? 43.060 3.994 -52.162 1.00 83.81 306 ALA A C 1
ATOM 2491 O O . ALA A 1 306 ? 43.882 4.426 -52.964 1.00 83.81 306 ALA A O 1
ATOM 2492 N N . GLU A 1 307 ? 42.886 2.686 -51.949 1.00 82.12 307 GLU A N 1
ATOM 2493 C CA . GLU A 1 307 ? 43.643 1.629 -52.640 1.00 82.12 307 GLU A CA 1
ATOM 2494 C C . GLU A 1 307 ? 43.457 1.699 -54.161 1.00 82.12 307 GLU A C 1
ATOM 2496 O O . GLU A 1 307 ? 44.433 1.670 -54.903 1.00 82.12 307 GLU A O 1
ATOM 2501 N N . ASN A 1 308 ? 42.222 1.882 -54.641 1.00 78.88 308 ASN A N 1
ATOM 2502 C CA . ASN A 1 308 ? 41.951 2.044 -56.072 1.00 78.88 308 ASN A CA 1
ATOM 2503 C C . ASN A 1 308 ? 42.603 3.308 -56.650 1.00 78.88 308 ASN A C 1
ATOM 2505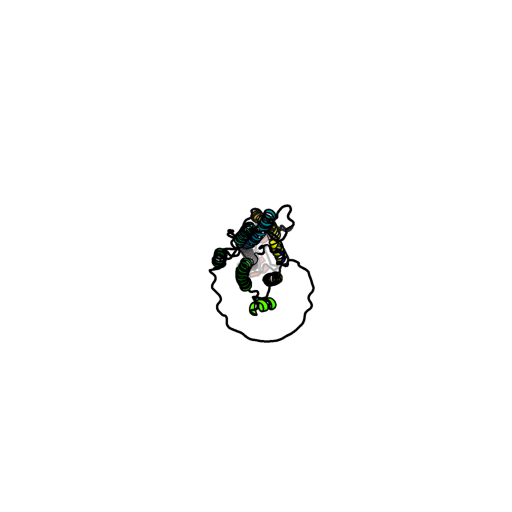 O O . ASN A 1 308 ? 43.149 3.267 -57.751 1.00 78.88 308 ASN A O 1
ATOM 2509 N N . PHE A 1 309 ? 42.561 4.437 -55.931 1.00 74.44 309 PHE A N 1
ATOM 2510 C CA . PHE A 1 309 ? 43.258 5.651 -56.367 1.00 74.44 309 PHE A CA 1
ATOM 2511 C C . PHE A 1 309 ? 44.771 5.451 -56.430 1.00 74.44 309 PHE A C 1
ATOM 2513 O O . PHE A 1 309 ? 45.392 5.903 -57.393 1.00 74.44 309 PHE A O 1
ATOM 2520 N N . GLN A 1 310 ? 45.350 4.755 -55.448 1.00 72.75 310 GLN A N 1
ATOM 2521 C CA . GLN A 1 310 ? 46.769 4.426 -55.449 1.00 72.75 310 GLN A CA 1
ATOM 2522 C C . GLN A 1 310 ? 47.111 3.499 -56.618 1.00 72.75 310 GLN A C 1
ATOM 2524 O O . GLN A 1 310 ? 48.002 3.816 -57.391 1.00 72.75 310 GLN A O 1
ATOM 2529 N N . GLN A 1 311 ? 46.329 2.443 -56.855 1.00 71.12 311 GLN A N 1
ATOM 2530 C CA . GLN A 1 311 ? 46.550 1.524 -57.972 1.00 71.12 311 GLN A CA 1
ATOM 2531 C C . GLN A 1 311 ? 46.442 2.220 -59.340 1.00 71.12 311 GLN A C 1
ATOM 2533 O O . GLN A 1 311 ? 47.208 1.918 -60.254 1.00 71.12 311 GLN A O 1
ATOM 2538 N N . VAL A 1 312 ? 45.510 3.166 -59.507 1.00 68.94 312 VAL A N 1
ATOM 2539 C CA . VAL A 1 312 ? 45.416 3.985 -60.729 1.00 68.94 312 VAL A CA 1
ATOM 2540 C C . VAL A 1 312 ? 46.632 4.904 -60.873 1.00 68.94 312 VAL A C 1
ATOM 2542 O O . VAL A 1 312 ? 47.128 5.074 -61.986 1.00 68.94 312 VAL A O 1
ATOM 2545 N N . ARG A 1 313 ? 47.128 5.487 -59.776 1.00 65.44 313 ARG A N 1
ATOM 2546 C CA . ARG A 1 313 ? 48.350 6.303 -59.780 1.00 65.44 313 ARG A CA 1
ATOM 2547 C C . ARG A 1 313 ? 49.578 5.458 -60.137 1.00 65.44 313 ARG A C 1
ATOM 2549 O O . ARG A 1 313 ? 50.326 5.860 -61.022 1.00 65.44 313 ARG A O 1
ATOM 2556 N N . ASP A 1 314 ? 49.735 4.287 -59.532 1.00 64.19 314 ASP A N 1
ATOM 2557 C CA . ASP A 1 314 ? 50.854 3.372 -59.784 1.00 64.19 314 ASP A CA 1
ATOM 2558 C C . ASP A 1 314 ? 50.846 2.878 -61.242 1.00 64.19 314 ASP A C 1
ATOM 2560 O O . ASP A 1 314 ? 51.876 2.883 -61.914 1.00 64.19 314 ASP A O 1
ATOM 2564 N N . ARG A 1 315 ? 49.665 2.553 -61.795 1.00 59.97 315 ARG A N 1
ATOM 2565 C CA . ARG A 1 315 ? 49.516 2.206 -63.223 1.00 59.97 315 ARG A CA 1
ATOM 2566 C C . ARG A 1 315 ? 49.897 3.351 -64.161 1.00 59.97 315 ARG A C 1
ATOM 2568 O O . ARG A 1 315 ? 50.514 3.092 -65.186 1.00 59.97 315 ARG A O 1
ATOM 2575 N N . LYS A 1 316 ? 49.546 4.598 -63.824 1.00 58.34 316 LYS A N 1
ATOM 2576 C CA . LYS A 1 316 ? 49.941 5.777 -64.615 1.00 58.34 316 LYS A CA 1
ATOM 2577 C C . LYS A 1 316 ? 51.446 6.040 -64.546 1.00 58.34 316 LYS A C 1
ATOM 2579 O O . LYS A 1 316 ? 52.019 6.437 -65.550 1.00 58.34 316 LYS A O 1
ATOM 2584 N N . SER A 1 317 ? 52.081 5.789 -63.400 1.00 55.78 317 SER A N 1
ATOM 2585 C CA . SER A 1 317 ? 53.532 5.939 -63.236 1.00 55.78 317 SER A CA 1
ATOM 2586 C C . SER A 1 317 ? 54.322 4.930 -64.078 1.00 55.78 317 SER A C 1
ATOM 2588 O O . SER A 1 317 ? 55.357 5.282 -64.629 1.00 55.78 317 SER A O 1
ATOM 2590 N N . ASN A 1 318 ? 53.817 3.702 -64.238 1.00 53.78 318 ASN A N 1
ATOM 2591 C CA . ASN A 1 318 ? 54.455 2.667 -65.065 1.00 53.78 318 ASN A CA 1
ATOM 2592 C C . ASN A 1 318 ? 54.241 2.850 -66.582 1.00 53.78 318 ASN A C 1
ATOM 2594 O O . ASN A 1 318 ? 54.778 2.076 -67.366 1.00 53.78 318 ASN A O 1
ATOM 2598 N N . GLN A 1 319 ? 53.447 3.839 -67.007 1.00 57.25 319 GLN A N 1
ATOM 2599 C CA . GLN A 1 319 ? 53.194 4.164 -68.419 1.00 57.25 319 GLN A CA 1
ATOM 2600 C C . GLN A 1 319 ? 54.052 5.332 -68.937 1.00 57.25 319 GLN A C 1
ATOM 2602 O O . GLN A 1 319 ? 53.865 5.765 -70.069 1.00 57.25 319 GLN A O 1
ATOM 2607 N N . MET A 1 320 ? 54.958 5.869 -68.114 1.00 61.84 320 MET A N 1
ATOM 2608 C CA . MET A 1 320 ? 55.719 7.088 -68.415 1.00 61.84 320 MET A CA 1
ATOM 2609 C C . MET A 1 320 ? 57.068 6.842 -69.095 1.00 61.84 320 MET A C 1
ATOM 2611 O O . MET A 1 320 ? 57.774 7.806 -69.371 1.00 61.84 320 MET A O 1
ATOM 2615 N N . SER A 1 321 ? 57.415 5.597 -69.419 1.00 69.19 321 SER A N 1
ATOM 2616 C CA . SER A 1 321 ? 58.601 5.289 -70.212 1.00 69.19 321 SER A CA 1
ATOM 2617 C C . SER A 1 321 ? 58.280 4.373 -71.395 1.00 69.19 321 SER A C 1
ATOM 2619 O O . SER A 1 321 ? 57.513 3.415 -71.281 1.00 69.19 321 SER A O 1
ATOM 2621 N N . ILE A 1 322 ? 58.834 4.695 -72.564 1.00 78.69 322 ILE A N 1
ATOM 2622 C CA . ILE A 1 322 ? 58.700 3.909 -73.797 1.00 78.69 322 ILE A CA 1
ATOM 2623 C C . ILE A 1 322 ? 60.063 3.766 -74.466 1.00 78.69 322 ILE A C 1
ATOM 2625 O O . ILE A 1 322 ? 60.914 4.631 -74.327 1.00 78.69 322 ILE A O 1
ATOM 2629 N N . CYS A 1 323 ? 60.311 2.686 -75.201 1.00 84.25 323 CYS A N 1
ATOM 2630 C CA . CYS A 1 323 ? 61.566 2.549 -75.939 1.00 84.25 323 CYS A CA 1
ATOM 2631 C C . CYS A 1 323 ? 61.574 3.412 -77.210 1.00 84.25 323 CYS A C 1
ATOM 2633 O O . CYS A 1 323 ? 60.548 3.573 -77.872 1.00 84.25 323 CYS A O 1
ATOM 2635 N N . CYS A 1 324 ? 62.760 3.893 -77.585 1.00 85.12 324 CYS A N 1
ATOM 2636 C CA . CYS A 1 324 ? 63.035 4.473 -78.892 1.00 85.12 324 CYS A CA 1
ATOM 2637 C C . CYS A 1 324 ? 62.548 3.529 -79.996 1.00 85.12 324 CYS A C 1
ATOM 2639 O O . CYS A 1 324 ? 62.838 2.331 -79.968 1.00 85.12 324 CYS A O 1
ATOM 2641 N N . SER A 1 325 ? 61.796 4.073 -80.950 1.00 87.12 325 SER A N 1
ATOM 2642 C CA . SER A 1 325 ? 61.115 3.297 -81.989 1.00 87.12 325 SER A CA 1
ATOM 2643 C C . SER A 1 325 ? 62.059 2.746 -83.060 1.00 87.12 325 SER A C 1
ATOM 2645 O O . SER A 1 325 ? 61.701 1.791 -83.747 1.00 87.12 325 SER A O 1
ATOM 2647 N N . LEU A 1 326 ? 63.292 3.264 -83.141 1.00 85.44 326 LEU A N 1
ATOM 2648 C CA . LEU A 1 326 ? 64.341 2.687 -83.977 1.00 85.44 326 LEU A CA 1
ATOM 2649 C C . LEU A 1 326 ? 64.715 1.285 -83.458 1.00 85.44 326 LEU A C 1
ATOM 2651 O O . LEU A 1 326 ? 65.230 1.135 -82.345 1.00 85.44 326 LEU A O 1
ATOM 2655 N N . VAL A 1 327 ? 64.496 0.263 -84.295 1.00 80.88 327 VAL A N 1
ATOM 2656 C CA . VAL A 1 327 ? 64.522 -1.183 -83.960 1.00 80.88 327 VAL A CA 1
ATOM 2657 C C . VAL A 1 327 ? 65.779 -1.639 -83.196 1.00 80.88 327 VAL A C 1
ATOM 2659 O O . VAL A 1 327 ? 65.722 -2.592 -82.412 1.00 80.88 327 VAL A O 1
ATOM 2662 N N . HIS A 1 328 ? 66.915 -0.964 -83.383 1.00 79.69 328 HIS A N 1
ATOM 2663 C CA . HIS A 1 328 ? 68.201 -1.336 -82.782 1.00 79.69 328 HIS A CA 1
ATOM 2664 C C . HIS A 1 328 ? 68.655 -0.448 -81.613 1.00 79.69 328 HIS A C 1
ATOM 2666 O O . HIS A 1 328 ? 69.627 -0.796 -80.951 1.00 79.69 328 HIS A O 1
ATOM 2672 N N . CYS A 1 329 ? 67.960 0.655 -81.318 1.00 84.00 329 CYS A N 1
ATOM 2673 C CA . CYS A 1 329 ? 68.385 1.607 -80.289 1.00 84.00 329 CYS A CA 1
ATOM 2674 C C . CYS A 1 329 ? 68.037 1.138 -78.865 1.00 84.00 329 CYS A C 1
ATOM 2676 O O . CYS A 1 329 ? 68.887 1.178 -77.979 1.00 84.00 329 CYS A O 1
ATOM 2678 N N . ARG A 1 330 ? 66.792 0.688 -78.634 1.00 78.69 330 ARG A N 1
ATOM 2679 C CA . ARG A 1 330 ? 66.260 0.242 -77.321 1.00 78.69 330 ARG A CA 1
ATOM 2680 C C . ARG A 1 330 ? 66.443 1.223 -76.146 1.00 78.69 330 ARG A C 1
ATOM 2682 O O . ARG A 1 330 ? 66.216 0.831 -75.005 1.00 78.69 330 ARG A O 1
ATOM 2689 N N . ALA A 1 331 ? 66.831 2.473 -76.395 1.00 83.06 331 ALA A N 1
ATOM 2690 C CA . ALA A 1 331 ? 66.937 3.486 -75.352 1.00 83.06 331 ALA A CA 1
ATOM 2691 C C . ALA A 1 331 ? 65.553 3.779 -74.763 1.00 83.06 331 ALA A C 1
ATOM 2693 O O . ALA A 1 331 ? 64.586 3.932 -75.507 1.00 83.06 331 ALA A O 1
ATOM 2694 N N . GLU A 1 332 ? 65.459 3.857 -73.441 1.00 83.00 332 GLU A N 1
ATOM 2695 C CA . GLU A 1 332 ? 64.220 4.187 -72.745 1.00 83.00 332 GLU A CA 1
ATOM 2696 C C . GLU A 1 332 ? 64.020 5.711 -72.730 1.00 83.00 332 GLU A C 1
ATOM 2698 O O . GLU A 1 332 ? 64.904 6.471 -72.338 1.00 83.00 332 GLU A O 1
ATOM 2703 N N . ILE A 1 333 ? 62.862 6.151 -73.210 1.00 80.19 333 ILE A N 1
ATOM 2704 C CA . ILE A 1 333 ? 62.446 7.542 -73.357 1.00 80.19 333 ILE A CA 1
ATOM 2705 C C . ILE A 1 333 ? 61.404 7.830 -72.287 1.00 80.19 333 ILE A C 1
ATOM 2707 O O . ILE A 1 333 ? 60.367 7.170 -72.216 1.00 80.19 333 ILE A O 1
ATOM 2711 N N . ASP A 1 334 ? 61.682 8.839 -71.473 1.00 78.38 334 ASP A N 1
ATOM 2712 C CA . ASP A 1 334 ? 60.775 9.344 -70.451 1.00 78.38 334 ASP A CA 1
ATOM 2713 C C . ASP A 1 334 ? 59.749 10.292 -71.085 1.00 78.38 334 ASP A C 1
ATOM 2715 O O . ASP A 1 334 ? 60.071 11.413 -71.484 1.00 78.38 334 ASP A O 1
ATOM 2719 N N . LEU A 1 335 ? 58.494 9.853 -71.152 1.00 72.44 335 LEU A N 1
ATOM 2720 C CA . LEU A 1 335 ? 57.372 10.583 -71.744 1.00 72.44 335 LEU A CA 1
ATOM 2721 C C . LEU A 1 335 ? 56.974 11.849 -70.964 1.00 72.44 335 LEU A C 1
ATOM 2723 O O . LEU A 1 335 ? 56.114 12.596 -71.425 1.00 72.44 335 LEU A O 1
ATOM 2727 N N . THR A 1 336 ? 57.571 12.111 -69.795 1.00 71.06 336 THR A N 1
ATOM 2728 C CA . THR A 1 336 ? 57.320 13.337 -69.014 1.00 71.06 336 THR A CA 1
ATOM 2729 C C . THR A 1 336 ? 58.171 14.536 -69.442 1.00 71.06 336 THR A C 1
ATOM 2731 O O . THR A 1 336 ? 57.924 15.653 -68.981 1.00 71.06 336 THR A O 1
ATOM 2734 N N . LYS A 1 337 ? 59.150 14.328 -70.329 1.00 71.69 337 LYS A N 1
ATOM 2735 C CA . LYS A 1 337 ? 60.036 15.368 -70.874 1.00 71.69 337 LYS A CA 1
ATOM 2736 C C . LYS A 1 337 ? 59.677 15.695 -72.324 1.00 71.69 337 LYS A C 1
ATOM 2738 O O . LYS A 1 337 ? 58.888 15.000 -72.956 1.00 71.69 337 LYS A O 1
ATOM 2743 N N . GLU A 1 338 ? 60.238 16.782 -72.846 1.00 73.38 338 GLU A N 1
ATOM 2744 C CA . GLU A 1 338 ? 60.126 17.104 -74.269 1.00 73.38 338 GLU A CA 1
ATOM 2745 C C . GLU A 1 338 ? 60.850 16.023 -75.086 1.00 73.38 338 GLU A C 1
ATOM 2747 O O . GLU A 1 338 ? 62.041 15.786 -74.885 1.00 73.38 338 GLU A O 1
ATOM 2752 N N . ASN A 1 339 ? 60.110 15.331 -75.956 1.00 80.81 339 ASN A N 1
ATOM 2753 C CA . ASN A 1 339 ? 60.586 14.182 -76.723 1.00 80.81 339 ASN A CA 1
ATOM 2754 C C . ASN A 1 339 ? 60.371 14.402 -78.217 1.00 80.81 339 ASN A C 1
ATOM 2756 O O . ASN A 1 339 ? 59.466 15.125 -78.631 1.00 80.81 339 ASN A O 1
ATOM 2760 N N . ILE A 1 340 ? 61.178 13.724 -79.029 1.00 83.25 340 ILE A N 1
ATOM 2761 C CA . ILE A 1 340 ? 61.058 13.763 -80.484 1.00 83.25 340 ILE A CA 1
ATOM 2762 C C . ILE A 1 340 ? 60.034 12.705 -80.897 1.00 83.25 340 ILE A C 1
ATOM 2764 O O . ILE A 1 340 ? 60.239 11.510 -80.683 1.00 83.25 340 ILE A O 1
ATOM 2768 N N . GLU A 1 341 ? 58.920 13.148 -81.473 1.00 86.06 341 GLU A N 1
ATOM 2769 C CA . GLU A 1 341 ? 57.781 12.307 -81.850 1.00 86.06 341 GLU A CA 1
ATOM 2770 C C . GLU A 1 341 ? 57.437 12.498 -83.332 1.00 86.06 341 GLU A C 1
ATOM 2772 O O . GLU A 1 341 ? 57.522 13.601 -83.879 1.00 86.06 341 GLU A O 1
ATOM 2777 N N . CYS A 1 342 ? 57.012 11.425 -84.003 1.00 83.38 342 CYS A N 1
ATOM 2778 C CA . CYS A 1 342 ? 56.487 11.538 -85.361 1.00 83.38 342 CYS A CA 1
ATOM 2779 C C . CYS A 1 342 ? 55.080 12.162 -85.350 1.00 83.38 342 CYS A C 1
ATOM 2781 O O . CYS A 1 342 ? 54.101 11.512 -84.972 1.00 83.38 342 CYS A O 1
ATOM 2783 N N . ALA A 1 343 ? 54.955 13.387 -85.867 1.00 82.06 343 ALA A N 1
ATOM 2784 C CA . ALA A 1 343 ? 53.679 14.106 -85.942 1.00 82.06 343 ALA A CA 1
ATOM 2785 C C . ALA A 1 343 ? 52.589 13.367 -86.752 1.00 82.06 343 ALA A C 1
ATOM 2787 O O . ALA A 1 343 ? 51.401 13.477 -86.443 1.00 82.06 343 ALA A O 1
ATOM 2788 N N . LEU A 1 344 ? 52.968 12.587 -87.774 1.00 81.88 344 LEU A N 1
ATOM 2789 C CA . LEU A 1 344 ? 52.020 11.781 -88.556 1.00 81.88 344 LEU A CA 1
ATOM 2790 C C . LEU A 1 344 ? 51.497 10.581 -87.757 1.00 81.88 344 LEU A C 1
ATOM 2792 O O . LEU A 1 344 ? 50.295 10.316 -87.777 1.00 81.88 344 LEU A O 1
ATOM 2796 N N . CYS A 1 345 ? 52.371 9.881 -87.029 1.00 82.62 345 CYS A N 1
ATOM 2797 C CA . CYS A 1 345 ? 51.976 8.773 -86.157 1.00 82.62 345 CYS A CA 1
ATOM 2798 C C . CYS A 1 345 ? 51.111 9.266 -84.991 1.00 82.62 345 CYS A C 1
ATOM 2800 O O . CYS A 1 345 ? 50.089 8.650 -84.692 1.00 82.62 345 CYS A O 1
ATOM 2802 N N . GLU A 1 346 ? 51.449 10.415 -84.398 1.00 82.81 346 GLU A N 1
ATOM 2803 C CA . GLU A 1 346 ? 50.619 11.062 -83.378 1.00 82.81 346 GLU A CA 1
ATOM 2804 C C . GLU A 1 346 ? 49.217 11.389 -83.925 1.00 82.81 346 GLU A C 1
ATOM 2806 O O . GLU A 1 346 ? 48.194 11.105 -83.292 1.00 82.81 346 GLU A O 1
ATOM 2811 N N . TRP A 1 347 ? 49.148 11.963 -85.130 1.00 80.81 347 TRP A N 1
ATOM 2812 C CA . TRP A 1 347 ? 47.880 12.293 -85.774 1.00 80.81 347 TRP A CA 1
ATOM 2813 C C . TRP A 1 347 ? 47.039 11.046 -86.089 1.00 80.81 347 TRP A C 1
ATOM 2815 O O . TRP A 1 347 ? 45.830 11.047 -85.842 1.00 80.81 347 TRP A O 1
ATOM 2825 N N . LEU A 1 348 ? 47.662 9.970 -86.581 1.00 80.88 348 LEU A N 1
ATOM 2826 C CA . LEU A 1 348 ? 46.991 8.699 -86.866 1.00 80.88 348 LEU A CA 1
ATOM 2827 C C . LEU A 1 348 ? 46.470 8.020 -85.592 1.00 80.88 348 LEU A C 1
ATOM 2829 O O . LEU A 1 348 ? 45.336 7.532 -85.594 1.00 80.88 348 LEU A O 1
ATOM 2833 N N . GLU A 1 349 ? 47.238 8.030 -84.500 1.00 82.12 349 GLU A N 1
ATOM 2834 C CA . GLU A 1 349 ? 46.785 7.478 -83.218 1.00 82.12 349 GLU A CA 1
ATOM 2835 C C . GLU A 1 349 ? 45.590 8.276 -82.669 1.00 82.12 349 GLU A C 1
ATOM 2837 O O . GLU A 1 349 ? 44.578 7.690 -82.278 1.00 82.12 349 GLU A O 1
ATOM 2842 N N . ARG A 1 350 ? 45.622 9.619 -82.745 1.00 77.44 350 ARG A N 1
ATOM 2843 C CA . ARG A 1 350 ? 44.468 10.473 -82.385 1.00 77.44 350 ARG A CA 1
ATOM 2844 C C . ARG A 1 350 ? 43.215 10.171 -83.217 1.00 77.44 350 ARG A C 1
ATOM 2846 O O . ARG A 1 350 ? 42.104 10.434 -82.758 1.00 77.44 350 ARG A O 1
ATOM 2853 N N . LYS A 1 351 ? 43.370 9.636 -84.432 1.00 79.25 351 LYS A N 1
ATOM 2854 C CA . LYS A 1 351 ? 42.270 9.209 -85.315 1.00 79.25 351 LYS A CA 1
ATOM 2855 C C . LYS A 1 351 ? 41.845 7.750 -85.114 1.00 79.25 351 LYS A C 1
ATOM 2857 O O . LYS A 1 351 ? 40.967 7.284 -85.835 1.00 79.25 351 LYS A O 1
ATOM 2862 N N . GLY A 1 352 ? 42.405 7.050 -84.125 1.00 70.19 352 GLY A N 1
ATOM 2863 C CA . GLY A 1 352 ? 42.014 5.686 -83.765 1.00 70.19 352 GLY A CA 1
ATOM 2864 C C . GLY A 1 352 ? 42.645 4.598 -84.634 1.00 70.19 352 GLY A C 1
ATOM 2865 O O . GLY A 1 352 ? 42.193 3.454 -84.600 1.00 70.19 352 GLY A O 1
ATOM 2866 N N . SER A 1 353 ? 43.688 4.919 -85.407 1.00 68.19 353 SER A N 1
ATOM 2867 C CA . SER A 1 353 ? 44.527 3.895 -86.031 1.00 68.19 353 SER A CA 1
ATOM 2868 C C . SER A 1 353 ? 45.255 3.162 -84.909 1.00 68.19 353 SER A C 1
ATOM 2870 O O . SER A 1 353 ? 46.099 3.752 -84.250 1.00 68.19 353 SER A O 1
ATOM 2872 N N . GLY A 1 354 ? 44.957 1.884 -84.669 1.00 63.66 354 GLY A N 1
ATOM 2873 C CA . GLY A 1 354 ? 45.591 1.076 -83.612 1.00 63.66 354 GLY A CA 1
ATOM 2874 C C . GLY A 1 354 ? 47.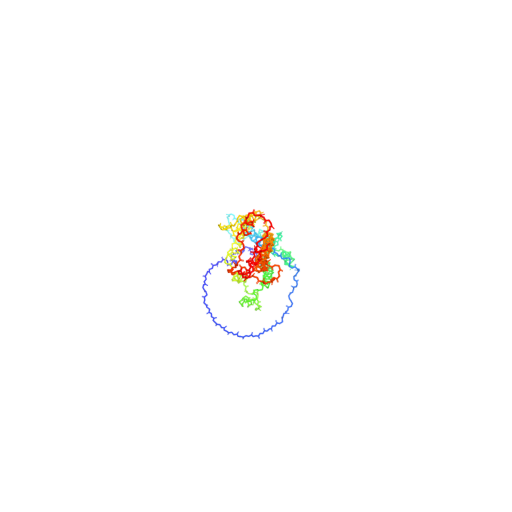109 0.852 -83.762 1.00 63.66 354 GLY A C 1
ATOM 2875 O O . GLY A 1 354 ? 47.664 -0.006 -83.082 1.00 63.66 354 GLY A O 1
ATOM 2876 N N . LYS A 1 355 ? 47.777 1.583 -84.664 1.00 63.84 355 LYS A N 1
ATOM 2877 C CA . LYS A 1 355 ? 49.235 1.681 -84.769 1.00 63.84 355 LYS A CA 1
ATOM 2878 C C . LYS A 1 355 ? 49.681 2.806 -83.828 1.00 63.84 355 LYS A C 1
ATOM 2880 O O . LYS A 1 355 ? 49.311 3.952 -84.059 1.00 63.84 355 LYS A O 1
ATOM 2885 N N . GLY A 1 356 ? 50.391 2.458 -82.756 1.00 72.62 356 GLY A N 1
ATOM 2886 C CA . GLY A 1 356 ? 50.793 3.406 -81.709 1.00 72.62 356 GLY A CA 1
ATOM 2887 C C . GLY A 1 356 ? 51.769 4.494 -82.175 1.00 72.62 356 GLY A C 1
ATOM 2888 O O . GLY A 1 356 ? 52.295 4.441 -83.287 1.00 72.62 356 GLY A O 1
ATOM 2889 N N . ARG A 1 357 ? 52.009 5.478 -81.304 1.00 83.12 357 ARG A N 1
ATOM 2890 C CA . ARG A 1 357 ? 52.995 6.559 -81.466 1.00 83.12 357 ARG A CA 1
ATOM 2891 C C . ARG A 1 357 ? 54.430 6.052 -81.554 1.00 83.12 357 ARG A C 1
ATOM 2893 O O . ARG A 1 357 ? 54.799 5.062 -80.925 1.00 83.12 357 ARG A O 1
ATOM 2900 N N . PHE A 1 358 ? 55.237 6.810 -82.291 1.00 86.56 358 PHE A N 1
ATOM 2901 C CA . PHE A 1 358 ? 56.664 6.575 -82.473 1.00 86.56 358 PHE A CA 1
ATOM 2902 C C . PHE A 1 358 ? 57.446 7.706 -81.806 1.00 86.56 358 PHE A C 1
ATOM 2904 O O . PHE A 1 358 ? 57.240 8.876 -82.137 1.00 86.56 358 PHE A O 1
ATOM 2911 N N . PHE A 1 359 ? 58.335 7.337 -80.887 1.00 87.31 359 PHE A N 1
ATOM 2912 C CA . PHE A 1 359 ? 59.1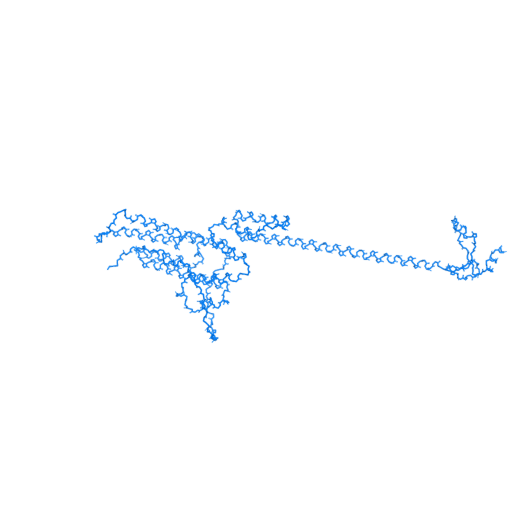91 8.245 -80.125 1.00 87.31 359 PHE A CA 1
ATOM 2913 C C . PHE A 1 359 ? 60.660 7.923 -80.384 1.00 87.31 359 PHE A C 1
ATOM 2915 O O . PHE A 1 359 ? 61.040 6.752 -80.454 1.00 87.31 359 PHE A O 1
ATOM 2922 N N . TYR A 1 360 ? 61.494 8.956 -80.464 1.00 87.50 360 TYR A N 1
ATOM 2923 C CA . TYR A 1 360 ? 62.924 8.841 -80.734 1.00 87.50 360 TYR A CA 1
ATOM 2924 C C . TYR A 1 360 ? 63.734 9.553 -79.652 1.00 87.50 360 TYR A C 1
ATOM 2926 O O . TYR A 1 360 ? 63.361 10.625 -79.177 1.00 87.50 360 TYR A O 1
ATOM 2934 N N . CYS A 1 361 ? 64.855 8.953 -79.247 1.00 86.50 361 CYS A N 1
ATOM 2935 C CA . CYS A 1 361 ? 65.716 9.526 -78.208 1.00 86.50 361 CYS A CA 1
ATOM 2936 C C . CYS A 1 361 ? 66.655 10.628 -78.736 1.00 86.50 361 CYS A C 1
ATOM 2938 O O . CYS A 1 361 ? 67.298 11.308 -77.943 1.00 86.50 361 CYS A O 1
ATOM 2940 N N . SER A 1 362 ? 66.755 10.791 -80.058 1.00 86.00 362 SER A N 1
ATOM 2941 C CA . SER A 1 362 ? 67.530 11.835 -80.737 1.00 86.00 362 SER A CA 1
ATOM 2942 C C . SER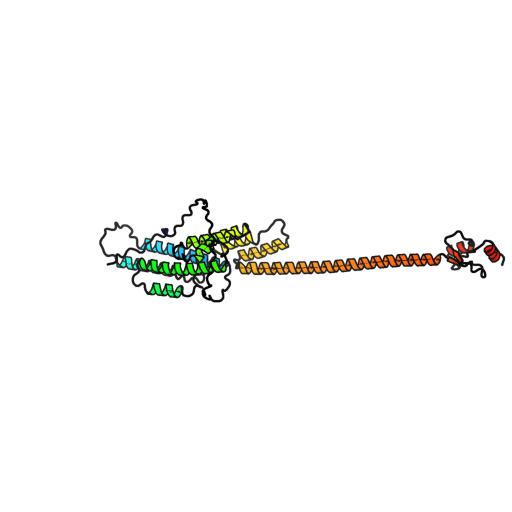 A 1 362 ? 66.946 12.113 -82.127 1.00 86.00 362 SER A C 1
ATOM 2944 O O . SER A 1 362 ? 66.215 11.286 -82.678 1.00 86.00 362 SER A O 1
ATOM 2946 N N . SER A 1 363 ? 67.262 13.279 -82.698 1.00 83.88 363 SER A N 1
ATOM 2947 C CA . SER A 1 363 ? 66.841 13.652 -84.057 1.00 83.88 363 SER A CA 1
ATOM 2948 C C . SER A 1 363 ? 67.487 12.758 -85.111 1.00 83.88 363 SER A C 1
ATOM 2950 O O . SER A 1 363 ? 66.826 12.376 -86.067 1.00 83.88 363 SER A O 1
ATOM 2952 N N . GLU A 1 364 ? 68.734 12.342 -84.881 1.00 84.38 364 GLU A N 1
ATOM 2953 C CA . GLU A 1 364 ? 69.469 11.416 -85.749 1.00 84.38 364 GLU A CA 1
ATOM 2954 C C . GLU A 1 364 ? 68.735 10.077 -85.910 1.00 84.38 364 GLU A C 1
ATOM 2956 O O . GLU A 1 364 ? 68.620 9.563 -87.018 1.00 84.38 364 GLU A O 1
ATOM 2961 N N . HIS A 1 365 ? 68.169 9.529 -84.827 1.00 86.75 365 HIS A N 1
ATOM 2962 C CA . HIS A 1 365 ? 67.404 8.280 -84.901 1.00 86.75 365 HIS A CA 1
ATOM 2963 C C . HIS A 1 365 ? 66.057 8.442 -85.603 1.00 86.75 365 HIS A C 1
ATOM 2965 O O . HIS A 1 365 ? 65.588 7.490 -86.220 1.00 86.75 365 HIS A O 1
ATOM 2971 N N . ALA A 1 366 ? 65.429 9.617 -85.499 1.00 84.25 366 ALA A N 1
ATOM 2972 C CA . ALA A 1 366 ? 64.229 9.905 -86.273 1.00 84.25 366 ALA A CA 1
ATOM 2973 C C . ALA A 1 366 ? 64.578 9.948 -87.767 1.00 84.25 366 ALA A C 1
ATOM 2975 O O . ALA A 1 366 ? 63.934 9.280 -88.566 1.00 84.25 366 ALA A O 1
ATOM 2976 N N . GLU A 1 367 ? 65.635 10.674 -88.137 1.00 83.81 367 GLU A N 1
ATOM 2977 C CA . GLU A 1 367 ? 66.103 10.772 -89.522 1.00 83.81 367 GLU A CA 1
ATOM 2978 C C . GLU A 1 367 ? 66.493 9.406 -90.106 1.00 83.81 367 GLU A C 1
ATOM 2980 O O . GLU A 1 367 ? 66.076 9.090 -91.218 1.00 83.81 367 GLU A O 1
ATOM 2985 N N . GLU A 1 368 ? 67.212 8.560 -89.359 1.00 83.06 368 GLU A N 1
ATOM 2986 C CA . GLU A 1 368 ? 67.587 7.212 -89.818 1.00 83.06 368 GLU A CA 1
ATOM 2987 C C . GLU A 1 368 ? 66.364 6.335 -90.134 1.00 83.06 368 GLU A C 1
ATOM 2989 O O . GLU A 1 368 ? 66.372 5.585 -91.112 1.00 83.06 368 GLU A O 1
ATOM 2994 N N . ASP A 1 369 ? 65.304 6.451 -89.333 1.00 81.06 369 ASP A N 1
ATOM 2995 C CA . ASP A 1 369 ? 64.074 5.674 -89.500 1.00 81.06 369 ASP A CA 1
ATOM 2996 C C . ASP A 1 369 ? 63.242 6.146 -90.712 1.00 81.06 369 ASP A C 1
ATOM 2998 O O . ASP A 1 369 ? 62.533 5.344 -91.312 1.00 81.06 369 ASP A O 1
ATOM 3002 N N . PHE A 1 370 ? 63.360 7.421 -91.118 1.00 75.94 370 PHE A N 1
ATOM 3003 C CA . PHE A 1 370 ? 62.668 7.987 -92.293 1.00 75.94 370 PHE A CA 1
ATOM 3004 C C . PHE A 1 370 ? 63.442 7.868 -93.616 1.00 75.94 370 PHE A C 1
ATOM 3006 O O . PHE A 1 370 ? 62.863 8.099 -94.679 1.00 75.94 370 PHE A O 1
ATOM 3013 N N . VAL A 1 371 ? 64.744 7.571 -93.574 1.00 69.00 371 VAL A N 1
ATOM 3014 C CA . VAL A 1 371 ? 65.611 7.480 -94.768 1.00 69.00 371 VAL A CA 1
ATOM 3015 C C . VAL A 1 371 ? 65.642 6.061 -95.365 1.00 69.00 371 VAL A C 1
ATOM 3017 O O . VAL A 1 371 ? 66.134 5.871 -96.480 1.00 69.00 371 VAL A O 1
ATOM 3020 N N . ARG A 1 372 ? 65.085 5.067 -94.665 1.00 52.09 372 ARG A N 1
ATOM 3021 C CA . ARG A 1 372 ? 64.842 3.708 -95.178 1.00 52.09 372 ARG A CA 1
ATOM 3022 C C . ARG A 1 372 ? 63.431 3.561 -95.728 1.00 52.09 372 ARG A C 1
ATOM 3024 O O . ARG A 1 372 ? 63.290 2.790 -96.705 1.00 52.09 372 ARG A O 1
#

pLDDT: mean 77.51, std 20.98, range [24.58, 97.94]